Protein AF-W2TP19-F1 (afdb_monomer_lite)

InterPro domains:
  IPR000048 IQ motif, EF-hand binding site [PF00612] (127-144)
  IPR000048 IQ motif, EF-hand binding site [PF00612] (257-274)
  IPR000048 IQ motif, EF-hand binding site [PF00612] (325-342)
  IPR000048 IQ motif, EF-hand binding site [PF00612] (356-374)
  IPR000048 IQ motif, EF-hand binding site [SM00015] (125-147)
  IPR000048 IQ motif, EF-hand binding site [SM00015] (252-274)
  IPR000048 IQ motif, EF-hand binding site [SM00015] (322-344)
  IPR000048 IQ motif, EF-hand binding site [SM00015] (353-375)
  IPR027417 P-loop containing nucleoside triphosphate hydrolase [SSF52540] (121-379)
  IPR052318 Cell Division and Developmental Signaling Domain-Containing Protein [PTHR22590] (116-276)

Organism: Necator americanus (NCBI:txid51031)

pLDDT: mean 80.33, std 19.9, range [27.28, 98.12]

Secondary structure (DSSP, 8-state):
-HHHHHHHHHHHHHHHHHH-TTSS--PPPTT--HHHHHHHHHHHHHHHHT---SSGGGGGG-HHHHHHHHHH-TTSPPGGGSS-SSHHHHHHHHHHHHH-PPTTGGGSHHHHHHHHHHHHHHHHHHHHHHHHHHHHHHHHHHHHHHHHHHHHHHHHHHHHHHHHTT---------------------------------------PPPP-----TTTHHHHHHHHHHHHHHHHHHHHHHHHHHHHHHHHHHHHHHHHHHHHHHHHHHHHHHHHHHHHHHHHHHHHHHHHHHHHHHHHHHHHHHHHHHHHHHHHHHHHHHHHHHHHHHHHHHHHHHHHHHHHHHHHHHHHHHHHHHHHHHHHHHHHHHHHHHHHHHHHHHHHHHHHHHHHHHHHHHHHHH-

Sequence (400 aa):
GAEEERNLRRASLALANQLGTNFGIGVVPEEANGEEIVLHICKQIGHQLGIEIDSLNDLRDGRLFAGAWRLYNVSAPDIRLYPGETLLLKVASAAETDLGVPWGLHHSLGLFGHLYLSHLFSIRELHDAATRIQRAYRSYRLLKAIKEYLASAEGTAEKTRRATAGASQSMVDGCSFMATYTVIHEENSMLTDSSPIEESMHSEVAPQMFAGDVSASKGDQLRRALRELRAEIEAGKLRSIEDRDAQANEAIFIHLTVKLQALIRGFLARRRFRAMVDERKSEIEVERNAQSRAPKVEAQMSGVVERVSYKKLLEHIKTERIRNEAACKIQKAYRLYQLRKKKRTERHEMLTRIKRAATTIQSMFRMLQSKRKLEKLKQKKALEEKIKTERRIAAAIIIQ

Structure (mmCIF, N/CA/C/O backbone):
data_AF-W2TP19-F1
#
_entry.id   AF-W2TP19-F1
#
loop_
_atom_site.group_PDB
_atom_site.id
_atom_site.type_symbol
_atom_site.label_atom_id
_atom_site.label_alt_id
_atom_site.label_comp_id
_atom_site.label_asym_id
_atom_site.label_entity_id
_atom_site.label_seq_id
_atom_site.pdbx_PDB_ins_code
_atom_site.Cartn_x
_atom_site.Cartn_y
_atom_site.Cartn_z
_atom_site.occupancy
_atom_site.B_iso_or_equiv
_atom_site.auth_seq_id
_atom_site.auth_comp_id
_atom_site.auth_asym_id
_atom_site.auth_atom_id
_atom_site.pdbx_PDB_model_num
ATOM 1 N N . GLY A 1 1 ? 5.138 -13.524 6.876 1.00 59.53 1 GLY A N 1
ATOM 2 C CA . GLY A 1 1 ? 5.695 -14.522 7.813 1.00 59.53 1 GLY A CA 1
ATOM 3 C C . GLY A 1 1 ? 4.924 -14.550 9.123 1.00 59.53 1 GLY A C 1
ATOM 4 O O . GLY A 1 1 ? 3.776 -14.959 9.127 1.00 59.53 1 GLY A O 1
ATOM 5 N N . ALA A 1 2 ? 5.513 -14.064 10.223 1.00 68.62 2 ALA A N 1
ATOM 6 C CA . ALA A 1 2 ? 4.923 -14.184 11.568 1.00 68.62 2 ALA A CA 1
ATOM 7 C C . ALA A 1 2 ? 3.633 -13.364 11.797 1.00 68.62 2 ALA A C 1
ATOM 9 O O . ALA A 1 2 ? 2.789 -13.742 12.605 1.00 68.62 2 ALA A O 1
ATOM 10 N N . GLU A 1 3 ? 3.472 -12.227 11.115 1.00 71.06 3 GLU A N 1
ATOM 11 C CA . GLU A 1 3 ? 2.266 -11.392 11.230 1.00 71.06 3 GLU A CA 1
ATOM 12 C C . GLU A 1 3 ? 1.075 -11.991 10.468 1.00 71.06 3 GLU A C 1
ATOM 14 O O . GLU A 1 3 ? -0.019 -12.101 11.013 1.00 71.06 3 GLU A O 1
ATOM 19 N N . GLU A 1 4 ? 1.313 -12.472 9.248 1.00 75.56 4 GLU A N 1
ATOM 20 C CA . GLU A 1 4 ? 0.333 -13.220 8.446 1.00 75.56 4 GLU A CA 1
ATOM 21 C C . GLU A 1 4 ? -0.128 -14.501 9.162 1.00 75.56 4 GLU A C 1
ATOM 23 O O . GLU A 1 4 ? -1.321 -14.782 9.215 1.00 75.56 4 GLU A O 1
ATOM 28 N N . GLU A 1 5 ? 0.788 -15.238 9.798 1.00 77.25 5 GLU A N 1
ATOM 29 C CA . GLU A 1 5 ? 0.440 -16.436 10.569 1.00 77.25 5 GLU A CA 1
ATOM 30 C C . GLU A 1 5 ? -0.464 -16.101 11.769 1.00 77.25 5 GLU A C 1
ATOM 32 O O . GLU A 1 5 ? -1.469 -16.771 12.022 1.00 77.25 5 GLU A O 1
ATOM 37 N N . ARG A 1 6 ? -0.165 -15.009 12.489 1.00 79.88 6 ARG A N 1
ATOM 38 C CA . ARG A 1 6 ? -1.034 -14.503 13.565 1.00 79.88 6 ARG A CA 1
ATOM 39 C C . ARG A 1 6 ? -2.417 -14.118 13.043 1.00 79.88 6 ARG A C 1
ATOM 41 O O . ARG A 1 6 ? -3.405 -14.384 13.727 1.00 79.88 6 ARG A O 1
ATOM 48 N N . ASN A 1 7 ? -2.499 -13.519 11.855 1.00 81.12 7 ASN A N 1
ATOM 49 C CA . ASN A 1 7 ? -3.773 -13.158 11.232 1.00 81.12 7 ASN A CA 1
ATOM 50 C C . ASN A 1 7 ? -4.594 -14.403 10.881 1.00 81.12 7 ASN A C 1
ATOM 52 O O . ASN A 1 7 ? -5.778 -14.459 11.204 1.00 81.12 7 ASN A O 1
ATOM 56 N N . LEU A 1 8 ? -3.963 -15.437 10.321 1.00 80.94 8 LEU A N 1
ATOM 57 C CA . LEU A 1 8 ? -4.618 -16.716 10.039 1.00 80.94 8 LEU A CA 1
ATOM 58 C C . LEU A 1 8 ? -5.135 -17.395 11.316 1.00 80.94 8 LEU A C 1
ATOM 60 O O . LEU A 1 8 ? -6.279 -17.848 11.351 1.00 80.94 8 LEU A O 1
ATOM 64 N N . ARG A 1 9 ? -4.353 -17.399 12.403 1.00 81.12 9 ARG A N 1
ATOM 65 C CA . ARG A 1 9 ? -4.791 -17.948 13.701 1.00 81.12 9 ARG A CA 1
ATOM 66 C C . ARG A 1 9 ? -5.996 -17.190 14.275 1.00 81.12 9 ARG A C 1
ATOM 68 O O . ARG A 1 9 ? -6.949 -17.814 14.740 1.00 81.12 9 ARG A O 1
ATOM 75 N N . ARG A 1 10 ? -6.008 -15.853 14.194 1.00 82.06 10 ARG A N 1
ATOM 76 C CA . ARG A 1 10 ? -7.174 -15.033 14.589 1.00 82.06 10 ARG A CA 1
ATOM 77 C C . ARG A 1 10 ? -8.392 -15.296 13.707 1.00 82.06 10 ARG A C 1
ATOM 79 O O . ARG A 1 10 ? -9.502 -15.400 14.224 1.00 82.06 10 ARG A O 1
ATOM 86 N N . ALA A 1 11 ? -8.190 -15.425 12.400 1.00 78.62 11 ALA A N 1
ATOM 87 C CA . ALA A 1 11 ? -9.261 -15.735 11.465 1.00 78.62 11 ALA A CA 1
ATOM 88 C C . ALA A 1 11 ? -9.866 -17.113 11.754 1.00 78.62 11 ALA A C 1
ATOM 90 O O . ALA A 1 11 ? -11.087 -17.240 11.795 1.00 78.62 11 ALA A O 1
ATOM 91 N N . SER A 1 12 ? -9.042 -18.120 12.054 1.00 81.50 12 SER A N 1
ATOM 92 C CA . SER A 1 12 ? -9.536 -19.441 12.448 1.00 81.50 12 SER A CA 1
ATOM 93 C C . SER A 1 12 ? -10.369 -19.400 13.731 1.00 81.50 12 SER A C 1
ATOM 95 O O . SER A 1 12 ? -11.433 -20.014 13.786 1.00 81.50 12 SER A O 1
ATOM 97 N N . LEU A 1 13 ? -9.947 -18.627 14.738 1.00 80.69 13 LEU A N 1
ATOM 98 C CA . LEU A 1 13 ? -10.741 -18.392 15.950 1.00 80.69 13 LEU A CA 1
ATOM 99 C C . LEU A 1 13 ? -12.100 -17.754 15.627 1.00 80.69 13 LEU A C 1
ATOM 101 O O . LEU A 1 13 ? -13.134 -18.185 16.137 1.00 80.69 13 LEU A O 1
ATOM 105 N N . ALA A 1 14 ? -12.118 -16.740 14.759 1.00 79.50 14 ALA A N 1
ATOM 106 C CA . ALA A 1 14 ? -13.352 -16.081 14.343 1.00 79.50 14 ALA A CA 1
ATOM 107 C C . ALA A 1 14 ? -14.288 -17.027 13.571 1.00 79.50 14 ALA A C 1
ATOM 109 O O . ALA A 1 14 ? -15.501 -16.992 13.782 1.00 79.50 14 ALA A O 1
ATOM 110 N N . LEU A 1 15 ? -13.735 -17.891 12.713 1.00 77.81 15 LEU A N 1
ATOM 111 C CA . LEU A 1 15 ? -14.494 -18.893 11.965 1.00 77.81 15 LEU A CA 1
ATOM 112 C C . LEU A 1 15 ? -15.054 -19.982 12.880 1.00 77.81 15 LEU A C 1
ATOM 114 O O . LEU A 1 15 ? -16.233 -20.306 12.762 1.00 77.81 15 LEU A O 1
ATOM 118 N N . ALA A 1 16 ? -14.263 -20.483 13.831 1.00 75.62 16 ALA A N 1
ATOM 119 C CA . ALA A 1 16 ? -14.719 -21.451 14.828 1.00 75.62 16 ALA A CA 1
ATOM 120 C C . ALA A 1 16 ? -15.892 -20.897 15.659 1.00 75.62 16 ALA A C 1
ATOM 122 O O . ALA A 1 16 ? -16.890 -21.584 15.869 1.00 75.62 16 ALA A O 1
ATOM 123 N N . ASN A 1 17 ? -15.826 -19.620 16.047 1.00 73.56 17 ASN A N 1
ATOM 124 C CA . ASN A 1 17 ? -16.913 -18.952 16.766 1.00 73.56 17 ASN A CA 1
ATOM 125 C C . ASN A 1 17 ? -18.177 -18.757 15.907 1.00 73.56 17 ASN A C 1
ATOM 127 O O . ASN A 1 17 ? -19.281 -18.777 16.446 1.00 73.56 17 ASN A O 1
ATOM 131 N N . GLN A 1 18 ? -18.039 -18.568 14.588 1.00 70.31 18 GLN A N 1
ATOM 132 C CA . GLN A 1 18 ? -19.176 -18.448 13.660 1.00 70.31 18 GLN A CA 1
ATOM 133 C C . GLN A 1 18 ? -19.835 -19.797 13.343 1.00 70.31 18 GLN A C 1
ATOM 135 O O . GLN A 1 18 ? -21.043 -19.842 13.130 1.00 70.31 18 GLN A O 1
ATOM 140 N N . LEU A 1 19 ? -19.055 -20.879 13.312 1.00 62.59 19 LEU A N 1
ATOM 141 C CA . LEU A 1 19 ? -19.528 -22.237 13.029 1.00 62.59 19 LEU A CA 1
ATOM 142 C C . LEU A 1 19 ? -20.217 -22.892 14.241 1.00 62.59 19 LEU A C 1
ATOM 144 O O . LEU A 1 19 ? -21.024 -23.802 14.067 1.00 62.59 19 LEU A O 1
ATOM 148 N N . GLY A 1 20 ? -19.968 -22.393 15.455 1.00 55.00 20 GLY A N 1
ATOM 149 C CA . GLY A 1 20 ? -20.539 -22.924 16.693 1.00 55.00 20 GLY A CA 1
ATOM 150 C C . GLY A 1 20 ? -19.856 -24.217 17.156 1.00 55.00 20 GLY A C 1
ATOM 151 O O . GLY A 1 20 ? -19.257 -24.955 16.378 1.00 55.00 20 GLY A O 1
ATOM 152 N N . THR A 1 21 ? -19.958 -24.519 18.452 1.00 51.66 21 THR A N 1
ATOM 153 C CA . THR A 1 21 ? -19.279 -25.642 19.139 1.00 51.66 21 THR A CA 1
ATOM 154 C C . THR A 1 21 ? -19.659 -27.049 18.652 1.00 51.66 21 THR A C 1
ATOM 156 O O . THR A 1 21 ? -19.107 -28.027 19.144 1.00 51.66 21 THR A O 1
ATOM 159 N N . ASN A 1 22 ? -20.578 -27.180 17.694 1.00 50.31 22 ASN A N 1
ATOM 160 C CA . ASN A 1 22 ? -21.199 -28.457 17.336 1.00 50.31 22 ASN A CA 1
ATOM 161 C C . ASN A 1 22 ? -20.527 -29.206 16.173 1.00 50.31 22 ASN A C 1
ATOM 163 O O . ASN A 1 22 ? -20.979 -30.298 15.843 1.00 50.31 22 ASN A O 1
ATOM 167 N N . PHE A 1 23 ? -19.469 -28.671 15.550 1.00 54.56 23 PHE A N 1
ATOM 168 C CA . PHE A 1 23 ? -18.988 -29.191 14.256 1.00 54.56 23 PHE A CA 1
ATOM 169 C C . PHE A 1 23 ? -17.557 -29.753 14.234 1.00 54.56 23 PHE A C 1
ATOM 171 O O . PHE A 1 23 ? -16.992 -29.939 13.162 1.00 54.56 23 PHE A O 1
ATOM 178 N N . GLY A 1 24 ? -16.965 -30.077 15.389 1.00 55.16 24 GLY A N 1
ATOM 179 C CA . GLY A 1 24 ? -15.751 -30.913 15.488 1.00 55.16 24 GLY A CA 1
ATOM 180 C C . GLY A 1 24 ? -14.439 -30.314 14.947 1.00 55.16 24 GLY A C 1
ATOM 181 O O . GLY A 1 24 ? -13.365 -30.794 15.300 1.00 55.16 24 GLY A O 1
ATOM 182 N N . ILE A 1 25 ? -14.489 -29.241 14.153 1.00 63.81 25 ILE A N 1
ATOM 183 C CA . ILE A 1 25 ? -13.319 -28.509 13.659 1.00 63.81 25 ILE A CA 1
ATOM 184 C C . ILE A 1 25 ? -13.046 -27.356 14.630 1.00 63.81 25 ILE A C 1
ATOM 186 O O . ILE A 1 25 ? -13.564 -26.249 14.482 1.00 63.81 25 ILE A O 1
ATOM 190 N N . GLY A 1 26 ? -12.276 -27.659 15.677 1.00 68.06 26 GLY A N 1
ATOM 191 C CA . GLY A 1 26 ? -11.931 -26.723 16.747 1.00 68.06 26 GLY A CA 1
ATOM 192 C C . GLY A 1 26 ? -10.993 -25.589 16.320 1.00 68.06 26 GLY A C 1
ATOM 193 O O . GLY A 1 26 ? -10.821 -25.278 15.141 1.00 68.06 26 GLY A O 1
ATOM 194 N N . VAL A 1 27 ? -10.372 -24.951 17.308 1.00 73.25 27 VAL A N 1
ATOM 195 C CA . VAL A 1 27 ? -9.327 -23.942 17.094 1.00 73.25 27 VAL A CA 1
ATOM 196 C C . VAL A 1 27 ? -8.051 -24.621 16.584 1.00 73.25 27 VAL A C 1
ATOM 198 O O . VAL A 1 27 ? -7.757 -25.751 16.969 1.00 73.25 27 VAL A O 1
ATOM 201 N N . VAL A 1 28 ? -7.296 -23.932 15.725 1.00 77.56 28 VAL A N 1
ATOM 202 C CA . VAL A 1 28 ? -5.960 -24.367 15.280 1.00 77.56 28 VAL A CA 1
ATOM 203 C C . VAL A 1 28 ? -5.064 -24.671 16.496 1.00 77.56 28 VAL A C 1
ATOM 205 O O . VAL A 1 28 ? -4.960 -23.811 17.374 1.00 77.56 28 VAL A O 1
ATOM 208 N N . PRO A 1 29 ? -4.383 -25.832 16.548 1.00 75.75 29 PRO A N 1
ATOM 209 C CA . PRO A 1 29 ? -3.443 -26.158 17.623 1.00 75.75 29 PRO A CA 1
ATOM 210 C C . PRO A 1 29 ? -2.320 -25.116 17.764 1.00 75.75 29 PRO A C 1
ATOM 212 O O . PRO A 1 29 ? -1.809 -24.597 16.769 1.00 75.75 29 PRO A O 1
ATOM 215 N N . GLU A 1 30 ? -1.897 -24.811 18.995 1.00 71.56 30 GLU A N 1
ATOM 216 C CA . GLU A 1 30 ? -0.863 -23.789 19.242 1.00 71.56 30 GLU A CA 1
ATOM 217 C C . GLU A 1 30 ? 0.483 -24.142 18.585 1.00 71.56 30 GLU A C 1
ATOM 219 O O . GLU A 1 30 ? 1.146 -23.258 18.049 1.00 71.56 30 GLU A O 1
ATOM 224 N N . GLU A 1 31 ? 0.814 -25.431 18.502 1.00 75.94 31 GLU A N 1
ATOM 225 C CA . GLU A 1 31 ? 2.062 -25.956 17.925 1.00 75.94 31 GLU A CA 1
ATOM 226 C C . GLU A 1 31 ? 2.013 -26.180 16.400 1.00 75.94 31 GLU A C 1
ATOM 228 O O . GLU A 1 31 ? 2.998 -26.624 15.815 1.00 75.94 31 GLU A O 1
ATOM 233 N N . ALA A 1 32 ? 0.885 -25.881 15.741 1.00 77.06 32 ALA A N 1
ATOM 234 C CA . ALA A 1 32 ? 0.700 -26.185 14.322 1.00 77.06 32 ALA A CA 1
ATOM 235 C C . ALA A 1 32 ? 1.649 -25.384 13.411 1.00 77.06 32 ALA A C 1
ATOM 237 O O . ALA A 1 32 ? 1.799 -24.167 13.569 1.00 77.06 32 ALA A O 1
ATOM 238 N N . ASN A 1 33 ? 2.231 -26.059 12.416 1.00 81.44 33 ASN A N 1
ATOM 239 C CA . ASN A 1 33 ? 3.063 -25.445 11.377 1.00 81.44 33 ASN A CA 1
ATOM 240 C C . ASN A 1 33 ? 2.224 -24.626 10.382 1.00 81.44 33 ASN A C 1
ATOM 242 O O . ASN A 1 33 ? 1.046 -24.899 10.172 1.00 81.44 33 ASN A O 1
ATOM 246 N N . GLY A 1 34 ? 2.840 -23.668 9.677 1.00 77.94 34 GLY A N 1
ATOM 247 C CA . GLY A 1 34 ? 2.141 -22.775 8.736 1.00 77.94 34 GLY A CA 1
ATOM 248 C C . GLY A 1 34 ? 1.245 -23.481 7.703 1.00 77.94 34 GLY A C 1
ATOM 249 O O . GLY A 1 34 ? 0.142 -23.015 7.427 1.00 77.94 34 GLY A O 1
ATOM 250 N N . GLU A 1 35 ? 1.667 -24.632 7.173 1.00 83.06 35 GLU A N 1
ATOM 251 C CA . GLU A 1 35 ? 0.860 -25.426 6.232 1.00 83.06 35 GLU A CA 1
ATOM 252 C C . GLU A 1 35 ? -0.330 -26.130 6.901 1.00 83.06 35 GLU A C 1
ATOM 254 O O . GLU A 1 35 ? -1.406 -26.224 6.310 1.00 83.06 35 GLU A O 1
ATOM 259 N N . GLU A 1 36 ? -0.172 -26.572 8.149 1.00 85.88 36 GLU A N 1
ATOM 260 C CA . GLU A 1 36 ? -1.237 -27.194 8.943 1.00 85.88 36 GLU A CA 1
ATOM 261 C C . GLU A 1 36 ? -2.308 -26.166 9.316 1.00 85.88 36 GLU A C 1
ATOM 263 O O . GLU A 1 36 ? -3.501 -26.460 9.243 1.00 85.88 36 GLU A O 1
ATOM 268 N N . ILE A 1 37 ? -1.895 -24.931 9.628 1.00 86.69 37 ILE A N 1
ATOM 269 C CA . ILE A 1 37 ? -2.804 -23.800 9.861 1.00 86.69 37 ILE A CA 1
ATOM 270 C C . ILE A 1 37 ? -3.649 -23.543 8.609 1.00 86.69 37 ILE A C 1
ATOM 272 O O . ILE A 1 37 ? -4.870 -23.407 8.700 1.00 86.69 37 ILE A O 1
ATOM 276 N N . VAL A 1 38 ? -3.013 -23.499 7.433 1.00 89.38 38 VAL A N 1
ATOM 277 C CA . VAL A 1 38 ? -3.712 -23.293 6.156 1.00 89.38 38 VAL A CA 1
ATOM 278 C C . VAL A 1 38 ? -4.681 -24.433 5.881 1.00 89.38 38 VAL A C 1
ATOM 280 O O . VAL A 1 38 ? -5.837 -24.166 5.564 1.00 89.38 38 VAL A O 1
ATOM 283 N N . LEU A 1 39 ? -4.257 -25.690 6.044 1.00 90.19 39 LEU A N 1
ATOM 284 C CA . LEU A 1 39 ? -5.129 -26.846 5.843 1.00 90.19 39 LEU A CA 1
ATOM 285 C C . LEU A 1 39 ? -6.340 -26.806 6.784 1.00 90.19 39 LEU A C 1
ATOM 287 O O . LEU A 1 39 ? -7.462 -27.057 6.351 1.00 90.19 39 LEU A O 1
ATOM 291 N N . HIS A 1 40 ? -6.137 -26.443 8.051 1.00 88.56 40 HIS A N 1
ATOM 292 C CA . HIS A 1 40 ? -7.214 -26.335 9.035 1.00 88.56 40 HIS A CA 1
ATOM 293 C C . HIS A 1 40 ? -8.223 -25.240 8.679 1.00 88.56 40 HIS A C 1
ATOM 295 O O . HIS A 1 40 ? -9.432 -25.461 8.722 1.00 88.56 40 HIS A O 1
ATOM 301 N N . ILE A 1 41 ? -7.744 -24.070 8.258 1.00 89.06 41 ILE A N 1
ATOM 302 C CA . ILE A 1 41 ? -8.612 -22.980 7.797 1.00 89.06 41 ILE A CA 1
ATOM 303 C C . ILE A 1 41 ? -9.342 -23.377 6.512 1.00 89.06 41 ILE A C 1
ATOM 305 O O . ILE A 1 41 ? -10.536 -23.114 6.377 1.00 89.06 41 ILE A O 1
ATOM 309 N N . CYS A 1 42 ? -8.662 -24.048 5.582 1.00 90.56 42 CYS A N 1
ATOM 310 C CA . CYS A 1 42 ? -9.289 -24.597 4.386 1.00 90.56 42 CYS A CA 1
ATOM 311 C C . CYS A 1 42 ? -10.391 -25.598 4.748 1.00 90.56 42 CYS A C 1
ATOM 313 O O . CYS A 1 42 ? -11.461 -25.523 4.161 1.00 90.56 42 CYS A O 1
ATOM 315 N N . LYS A 1 43 ? -10.208 -26.459 5.756 1.00 90.38 43 LYS A N 1
ATOM 316 C CA . LYS A 1 43 ? -11.274 -27.342 6.263 1.00 90.38 43 LYS A CA 1
ATOM 317 C C . LYS A 1 43 ? -12.467 -26.553 6.806 1.00 90.38 43 LYS A C 1
ATOM 319 O O . LYS A 1 43 ? -13.608 -26.864 6.475 1.00 90.38 43 LYS A O 1
ATOM 324 N N . GLN A 1 44 ? -12.220 -25.493 7.580 1.00 88.62 44 GLN A N 1
ATOM 325 C CA . GLN A 1 44 ? -13.280 -24.626 8.113 1.00 88.62 44 GLN A CA 1
ATOM 326 C C . GLN A 1 44 ? -14.071 -23.921 6.999 1.00 88.62 44 GLN A C 1
ATOM 328 O O . GLN A 1 44 ? -15.301 -23.914 7.019 1.00 88.62 44 GLN A O 1
ATOM 333 N N . ILE A 1 45 ? -13.380 -23.346 6.009 1.00 89.12 45 ILE A N 1
ATOM 334 C CA . ILE A 1 45 ? -14.014 -22.681 4.859 1.00 89.12 45 ILE A CA 1
ATOM 335 C C . ILE A 1 45 ? -14.717 -23.705 3.961 1.00 89.12 45 ILE A C 1
ATOM 337 O O . ILE A 1 45 ? -15.830 -23.461 3.503 1.00 89.12 45 ILE A O 1
ATOM 341 N N . GLY A 1 46 ? -14.082 -24.852 3.717 1.00 88.81 46 GLY A N 1
ATOM 342 C CA . GLY A 1 46 ? -14.635 -25.955 2.940 1.00 88.81 46 GLY A CA 1
ATOM 343 C C . GLY A 1 46 ? -15.963 -26.405 3.522 1.00 88.81 46 GLY A C 1
ATOM 344 O O . GLY A 1 46 ? -16.953 -26.446 2.801 1.00 88.81 46 GLY A O 1
ATOM 345 N N . HIS A 1 47 ? -16.037 -26.577 4.841 1.00 87.31 47 HIS A N 1
ATOM 346 C CA . HIS A 1 47 ? -17.282 -26.910 5.523 1.00 87.31 47 HIS A CA 1
ATOM 347 C C . HIS A 1 47 ? -18.385 -25.858 5.313 1.00 87.31 47 HIS A C 1
ATOM 349 O O . HIS A 1 47 ? -19.517 -26.220 4.998 1.00 87.31 47 HIS A O 1
ATOM 355 N N . GLN A 1 48 ? -18.066 -24.558 5.391 1.00 86.31 48 GLN A N 1
ATOM 356 C CA . GLN A 1 48 ? -19.033 -23.485 5.086 1.00 86.31 48 GLN A CA 1
ATOM 357 C C . GLN A 1 48 ? -19.553 -23.539 3.641 1.00 86.31 48 GLN A C 1
ATOM 359 O O . GLN A 1 48 ? -20.662 -23.085 3.363 1.00 86.31 48 GLN A O 1
ATOM 364 N N . LEU A 1 49 ? -18.752 -24.083 2.726 1.00 86.75 49 LEU A N 1
ATOM 365 C CA . LEU A 1 49 ? -19.072 -24.234 1.309 1.00 86.75 49 LEU A CA 1
ATOM 366 C C . LEU A 1 49 ? -19.625 -25.626 0.952 1.00 86.75 49 LEU A C 1
ATOM 368 O O . LEU A 1 49 ? -19.974 -25.844 -0.207 1.00 86.75 49 LEU A O 1
ATOM 372 N N . GLY A 1 50 ? -19.700 -26.560 1.908 1.00 86.75 50 GLY A N 1
ATOM 373 C CA . GLY A 1 50 ? -20.076 -27.957 1.664 1.00 86.75 50 GLY A CA 1
ATOM 374 C C . GLY A 1 50 ? -19.036 -28.762 0.869 1.00 86.75 50 GLY A C 1
ATOM 375 O O . GLY A 1 50 ? -19.409 -29.634 0.089 1.00 86.75 50 GLY A O 1
ATOM 376 N N . ILE A 1 51 ? -17.747 -28.442 1.017 1.00 89.88 51 ILE A N 1
ATOM 377 C CA . ILE A 1 51 ? -16.611 -29.101 0.359 1.00 89.88 51 ILE A CA 1
ATOM 378 C C . ILE A 1 51 ? -15.773 -29.823 1.422 1.00 89.88 51 ILE A C 1
ATOM 380 O O . ILE A 1 51 ? -15.276 -29.191 2.356 1.00 89.88 51 ILE A O 1
ATOM 384 N N . GLU A 1 52 ? -15.595 -31.133 1.264 1.00 87.81 52 GLU A N 1
ATOM 385 C CA . GLU A 1 52 ? -14.705 -31.942 2.104 1.00 87.81 52 GLU A CA 1
ATOM 386 C C . GLU A 1 52 ? -13.259 -31.824 1.617 1.00 87.81 52 GLU A C 1
ATOM 388 O O . GLU A 1 52 ? -12.991 -31.872 0.416 1.00 87.81 52 GLU A O 1
ATOM 393 N N . ILE A 1 53 ? -12.333 -31.597 2.552 1.00 87.81 53 ILE A N 1
ATOM 394 C CA . ILE A 1 53 ? -10.915 -31.362 2.262 1.00 87.81 53 ILE A CA 1
ATOM 395 C C . ILE A 1 53 ? -10.102 -32.128 3.281 1.00 87.81 53 ILE A C 1
ATOM 397 O O . ILE A 1 53 ? -10.082 -31.760 4.455 1.00 87.81 53 ILE A O 1
ATOM 401 N N . ASP A 1 54 ? -9.383 -33.142 2.824 1.00 87.44 54 ASP A N 1
ATOM 402 C CA . ASP A 1 54 ? -8.528 -33.950 3.686 1.00 87.44 54 ASP A CA 1
ATOM 403 C C . ASP A 1 54 ? -7.061 -33.569 3.511 1.00 87.44 54 ASP A C 1
ATOM 405 O O . ASP A 1 54 ? -6.304 -33.530 4.486 1.00 87.44 54 ASP A O 1
ATOM 409 N N . SER A 1 55 ? -6.679 -33.205 2.284 1.00 90.19 55 SER A N 1
ATOM 410 C CA . SER A 1 55 ? -5.318 -32.862 1.891 1.00 90.19 55 SER A CA 1
ATOM 411 C C . SER A 1 55 ? -5.241 -31.513 1.176 1.00 90.19 55 SER A C 1
ATOM 413 O O . SER A 1 55 ? -6.173 -31.067 0.511 1.00 90.19 55 SER A O 1
ATOM 415 N N . LEU A 1 56 ? -4.065 -30.877 1.218 1.00 87.94 56 LEU A N 1
ATOM 416 C CA . LEU A 1 56 ? -3.784 -29.684 0.411 1.00 87.94 56 LEU A CA 1
ATOM 417 C C . LEU A 1 56 ? -3.913 -29.956 -1.096 1.00 87.94 56 LEU A C 1
ATOM 419 O O . LEU A 1 56 ? -4.176 -29.030 -1.857 1.00 87.94 56 LEU A O 1
ATOM 423 N N . ASN A 1 57 ? -3.750 -31.206 -1.540 1.00 88.19 57 ASN A N 1
ATOM 424 C CA . ASN A 1 57 ? -3.906 -31.566 -2.950 1.00 88.19 57 ASN A CA 1
ATOM 425 C C . ASN A 1 57 ? -5.346 -31.411 -3.454 1.00 88.19 57 ASN A C 1
ATOM 427 O O . ASN A 1 57 ? -5.532 -31.114 -4.636 1.00 88.19 57 ASN A O 1
ATOM 431 N N . ASP A 1 58 ? -6.337 -31.515 -2.567 1.00 89.19 58 ASP A N 1
ATOM 432 C CA . ASP A 1 58 ? -7.755 -31.356 -2.910 1.00 89.19 58 ASP A CA 1
ATOM 433 C C . ASP A 1 58 ? -8.066 -29.906 -3.321 1.00 89.19 58 ASP A C 1
ATOM 435 O O . ASP A 1 58 ? -9.006 -29.642 -4.063 1.00 89.19 58 ASP A O 1
ATOM 439 N N . LEU A 1 59 ? -7.202 -28.956 -2.939 1.00 90.25 59 LEU A N 1
ATOM 440 C CA . LEU A 1 59 ? -7.314 -27.535 -3.279 1.00 90.25 59 LEU A CA 1
ATOM 441 C C . LEU A 1 59 ? -6.922 -27.214 -4.730 1.00 90.25 59 LEU A C 1
ATOM 443 O O . LEU A 1 59 ? -7.091 -26.074 -5.177 1.00 90.25 59 LEU A O 1
ATOM 447 N N . ARG A 1 60 ? -6.371 -28.182 -5.480 1.00 91.50 60 ARG A N 1
ATOM 448 C CA . ARG A 1 60 ? -5.919 -27.965 -6.869 1.00 91.50 60 ARG A CA 1
ATOM 449 C C . ARG A 1 60 ? -7.051 -27.644 -7.833 1.00 91.50 60 ARG A C 1
ATOM 451 O O . ARG A 1 60 ? -6.809 -27.037 -8.875 1.00 91.50 60 ARG A O 1
ATOM 458 N N . ASP A 1 61 ? -8.272 -28.039 -7.496 1.00 90.62 61 ASP A N 1
ATOM 459 C CA . ASP A 1 61 ? -9.456 -27.746 -8.294 1.00 90.62 61 ASP A CA 1
ATOM 460 C C . ASP A 1 61 ? -9.825 -26.246 -8.287 1.00 90.62 61 ASP A C 1
ATOM 462 O O . ASP A 1 61 ? -10.587 -25.786 -9.140 1.00 90.62 61 ASP A O 1
ATOM 466 N N . GLY A 1 62 ? -9.262 -25.473 -7.349 1.00 91.56 62 GLY A N 1
ATOM 467 C CA . GLY A 1 62 ? -9.504 -24.048 -7.161 1.00 91.56 62 GLY A CA 1
ATOM 468 C C . GLY A 1 62 ? -10.900 -23.705 -6.632 1.00 91.56 62 GLY A C 1
ATOM 469 O O . GLY A 1 62 ? -11.215 -22.519 -6.520 1.00 91.56 62 GLY A O 1
ATOM 470 N N . ARG A 1 63 ? -11.750 -24.691 -6.305 1.00 93.56 63 ARG A N 1
ATOM 471 C CA . ARG A 1 63 ? -13.146 -24.448 -5.898 1.00 93.56 63 ARG A CA 1
ATOM 472 C C . ARG A 1 63 ? -13.229 -23.791 -4.536 1.00 93.56 63 ARG A C 1
ATOM 474 O O . ARG A 1 63 ? -13.971 -22.820 -4.387 1.00 93.56 63 ARG A O 1
ATOM 481 N N . LEU A 1 64 ? -12.436 -24.269 -3.575 1.00 94.31 64 LEU A N 1
ATOM 482 C CA . LEU A 1 64 ? -12.382 -23.652 -2.254 1.00 94.31 64 LEU A CA 1
ATOM 483 C C . LEU A 1 64 ? -11.919 -22.198 -2.351 1.00 94.31 64 LEU A C 1
ATOM 485 O O . LEU A 1 64 ? -12.584 -21.317 -1.816 1.00 94.31 64 LEU A O 1
ATOM 489 N N . PHE A 1 65 ? -10.819 -21.926 -3.055 1.00 94.88 65 PHE A N 1
ATOM 490 C CA . PHE A 1 65 ? -10.301 -20.562 -3.145 1.00 94.88 65 PHE A CA 1
ATOM 491 C C . PHE A 1 65 ? -11.272 -19.629 -3.876 1.00 94.88 65 PHE A C 1
ATOM 493 O O . PHE A 1 65 ? -11.504 -18.511 -3.427 1.00 94.88 65 PHE A O 1
ATOM 500 N N . ALA A 1 66 ? -11.930 -20.104 -4.935 1.00 94.06 66 ALA A N 1
ATOM 501 C CA . ALA A 1 66 ? -12.989 -19.351 -5.599 1.00 94.06 66 ALA A CA 1
ATOM 502 C C . ALA A 1 66 ? -14.200 -19.079 -4.692 1.00 94.06 66 ALA A C 1
ATOM 504 O O . ALA A 1 66 ? -14.789 -17.998 -4.753 1.00 94.06 66 ALA A O 1
ATOM 505 N N . GLY A 1 67 ? -14.578 -20.034 -3.841 1.00 92.56 67 GLY A N 1
ATOM 506 C CA . GLY A 1 67 ? -15.616 -19.833 -2.833 1.00 92.56 67 GLY A CA 1
ATOM 507 C C . GLY A 1 67 ? -15.189 -18.832 -1.757 1.00 92.56 67 GLY A C 1
ATOM 508 O O . GLY A 1 67 ? -15.938 -17.907 -1.452 1.00 92.56 67 GLY A O 1
ATOM 509 N N . ALA A 1 68 ? -13.960 -18.952 -1.251 1.00 92.69 68 ALA A N 1
ATOM 510 C CA . ALA A 1 68 ? -13.376 -18.036 -0.274 1.00 92.69 68 ALA A CA 1
ATOM 511 C C . ALA A 1 68 ? -13.322 -16.594 -0.804 1.00 92.69 68 ALA A C 1
ATOM 513 O O . ALA A 1 68 ? -13.677 -15.664 -0.084 1.00 92.69 68 ALA A O 1
ATOM 514 N N . TRP A 1 69 ? -12.961 -16.408 -2.078 1.00 94.25 69 TRP A N 1
ATOM 515 C CA . TRP A 1 69 ? -13.013 -15.110 -2.752 1.00 94.25 69 TRP A CA 1
ATOM 516 C C . TRP A 1 69 ? -14.396 -14.472 -2.652 1.00 94.25 69 TRP A C 1
ATOM 518 O O . TRP A 1 69 ? -14.529 -13.330 -2.230 1.00 94.25 69 TRP A O 1
ATOM 528 N N . ARG A 1 70 ? -15.441 -15.231 -2.993 1.00 91.44 70 ARG A N 1
ATOM 529 C CA . ARG A 1 70 ? -16.825 -14.742 -2.983 1.00 91.44 70 ARG A CA 1
ATOM 530 C C . ARG A 1 70 ? -17.326 -14.434 -1.575 1.00 91.44 70 ARG A C 1
ATOM 532 O O . ARG A 1 70 ? -18.085 -13.487 -1.401 1.00 91.44 70 ARG A O 1
ATOM 539 N N . LEU A 1 71 ? -16.910 -15.222 -0.584 1.00 89.06 71 LEU A N 1
ATOM 540 C CA . LEU A 1 71 ? -17.308 -15.027 0.810 1.00 89.06 71 LEU A CA 1
ATOM 541 C C . LEU A 1 71 ? -16.639 -13.806 1.447 1.00 89.06 71 LEU A C 1
ATOM 543 O O . LEU A 1 71 ? -17.280 -13.092 2.216 1.00 89.06 71 LEU A O 1
ATOM 547 N N . TYR A 1 72 ? -15.359 -13.572 1.153 1.00 89.19 72 TYR A N 1
ATOM 548 C CA . TYR A 1 72 ? -14.554 -12.589 1.884 1.00 89.19 72 TYR A CA 1
ATOM 549 C C . TYR A 1 72 ? -14.245 -11.318 1.098 1.00 89.19 72 TYR A C 1
ATOM 551 O O . TYR A 1 72 ? -13.985 -10.282 1.708 1.00 89.19 72 TYR A O 1
ATOM 559 N N . ASN A 1 73 ? -14.336 -11.355 -0.230 1.00 89.06 73 ASN A N 1
ATOM 560 C CA . ASN A 1 73 ? -14.097 -10.211 -1.101 1.00 89.06 73 ASN A CA 1
ATOM 561 C C . ASN A 1 73 ? -15.386 -9.781 -1.822 1.00 89.06 73 ASN A C 1
ATOM 563 O O . ASN A 1 73 ? -15.518 -9.884 -3.038 1.00 89.06 73 ASN A O 1
ATOM 567 N N . VAL A 1 74 ? -16.356 -9.295 -1.041 1.00 81.94 74 VAL A N 1
ATOM 568 C CA . VAL A 1 74 ? -17.725 -8.970 -1.497 1.00 81.94 74 VAL A CA 1
ATOM 569 C C . VAL A 1 74 ? -17.758 -7.921 -2.619 1.00 81.94 74 VAL A C 1
ATOM 571 O O . VAL A 1 74 ? -18.672 -7.921 -3.440 1.00 81.94 74 VAL A O 1
ATOM 574 N N . SER A 1 75 ? -16.769 -7.029 -2.668 1.00 84.25 75 SER A N 1
ATOM 575 C CA . SER A 1 75 ? -16.714 -5.926 -3.635 1.00 84.25 75 SER A CA 1
ATOM 576 C C . SER A 1 75 ? -15.994 -6.277 -4.940 1.00 84.25 75 SER A C 1
ATOM 578 O O . SER A 1 75 ? -15.981 -5.452 -5.854 1.00 84.25 75 SER A O 1
ATOM 580 N N . ALA A 1 76 ? -15.355 -7.445 -5.028 1.00 87.44 76 ALA A N 1
ATOM 581 C CA . ALA A 1 76 ? -14.528 -7.800 -6.172 1.00 87.44 76 ALA A CA 1
ATOM 582 C C . ALA A 1 76 ? -15.322 -8.478 -7.304 1.00 87.44 76 ALA A C 1
ATOM 584 O O . ALA A 1 76 ? -16.370 -9.083 -7.056 1.00 87.44 76 ALA A O 1
ATOM 585 N N . PRO A 1 77 ? -14.830 -8.405 -8.558 1.00 89.44 77 PRO A N 1
ATOM 586 C CA . PRO A 1 77 ? -15.442 -9.112 -9.674 1.00 89.44 77 PRO A CA 1
ATOM 587 C C . PRO A 1 77 ? -15.453 -10.629 -9.449 1.00 89.44 77 PRO A C 1
ATOM 589 O O . PRO A 1 77 ? -14.615 -11.188 -8.734 1.00 89.44 77 PRO A O 1
ATOM 592 N N . ASP A 1 78 ? -16.389 -11.319 -10.109 1.00 90.69 78 ASP A N 1
ATOM 593 C CA . ASP A 1 78 ? -16.422 -12.780 -10.075 1.00 90.69 78 ASP A CA 1
ATOM 594 C C . ASP A 1 78 ? -15.133 -13.354 -10.677 1.00 90.69 78 ASP A C 1
ATOM 596 O O . ASP A 1 78 ? -14.683 -12.949 -11.751 1.00 90.69 78 ASP A O 1
ATOM 600 N N . ILE A 1 79 ? -14.578 -14.367 -10.014 1.00 93.06 79 ILE A N 1
ATOM 601 C CA . ILE A 1 79 ? -13.283 -14.969 -10.347 1.00 93.06 79 ILE A CA 1
ATOM 602 C C . ILE A 1 79 ? -13.247 -15.541 -11.770 1.00 93.06 79 ILE A C 1
ATOM 604 O O . ILE A 1 79 ? -12.194 -15.709 -12.375 1.00 93.06 79 ILE A O 1
ATOM 608 N N . ARG A 1 80 ? -14.425 -15.829 -12.334 1.00 91.25 80 ARG A N 1
ATOM 609 C CA . ARG A 1 80 ? -14.591 -16.338 -13.698 1.00 91.25 80 ARG A CA 1
ATOM 610 C C . ARG A 1 80 ? -14.122 -15.357 -14.772 1.00 91.25 80 ARG A C 1
ATOM 612 O O . ARG A 1 80 ? -13.795 -15.827 -15.864 1.00 91.25 80 ARG A O 1
ATOM 619 N N . LEU A 1 81 ? -14.104 -14.058 -14.461 1.00 93.25 81 LEU A N 1
ATOM 620 C CA . LEU A 1 81 ? -13.721 -12.974 -15.368 1.00 93.25 81 LEU A CA 1
ATOM 621 C C . LEU A 1 81 ? -12.201 -12.839 -15.544 1.00 93.25 81 LEU A C 1
ATOM 623 O O . LEU A 1 81 ? -11.761 -12.199 -16.495 1.00 93.25 81 LEU A O 1
ATOM 627 N N . TYR A 1 82 ? -11.406 -13.446 -14.661 1.00 93.94 82 TYR A N 1
ATOM 628 C CA . TYR A 1 82 ? -9.949 -13.378 -14.725 1.00 93.94 82 TYR A CA 1
ATOM 629 C C . TYR A 1 82 ? -9.388 -14.365 -15.763 1.00 93.94 82 TYR A C 1
ATOM 631 O O . TYR A 1 82 ? -10.003 -15.411 -16.024 1.00 93.94 82 TYR A O 1
ATOM 639 N N . PRO A 1 83 ? -8.235 -14.044 -16.382 1.00 91.44 83 PRO A N 1
ATOM 640 C CA . PRO A 1 83 ? -7.590 -14.925 -17.349 1.00 91.44 83 PRO A CA 1
ATOM 641 C C . PRO A 1 83 ? -7.115 -16.223 -16.680 1.00 91.44 83 PRO A C 1
ATOM 643 O O . PRO A 1 83 ? -6.687 -16.223 -15.533 1.00 91.44 83 PRO A O 1
ATOM 646 N N . GLY A 1 84 ? -7.204 -17.348 -17.392 1.00 91.50 84 GLY A N 1
ATOM 647 C CA . GLY A 1 84 ? -6.751 -18.650 -16.898 1.00 91.50 84 GLY A CA 1
ATOM 648 C C . GLY A 1 84 ? -7.561 -19.813 -17.465 1.00 91.50 84 GLY A C 1
ATOM 649 O O . GLY A 1 84 ? -8.779 -19.716 -17.622 1.00 91.50 84 GLY A O 1
ATOM 650 N N . GLU A 1 85 ? -6.881 -20.916 -17.776 1.00 91.56 85 GLU A N 1
ATOM 651 C CA . GLU A 1 85 ? -7.513 -22.122 -18.331 1.00 91.56 85 GLU A CA 1
ATOM 652 C C . GLU A 1 85 ? -8.238 -22.938 -17.254 1.00 91.56 85 GLU A C 1
ATOM 654 O O . GLU A 1 85 ? -9.331 -23.453 -17.480 1.00 91.56 85 GLU A O 1
ATOM 659 N N . THR A 1 86 ? -7.662 -23.008 -16.052 1.00 94.94 86 THR A N 1
ATOM 660 C CA . THR A 1 86 ? -8.249 -23.696 -14.896 1.00 94.94 86 THR A CA 1
ATOM 661 C C . THR A 1 86 ? -8.770 -22.694 -13.872 1.00 94.94 86 THR A C 1
ATOM 663 O O . THR A 1 86 ? -8.321 -21.549 -13.812 1.00 94.94 86 THR A O 1
ATOM 666 N N . LEU A 1 87 ? -9.711 -23.124 -13.024 1.00 94.81 87 LEU A N 1
ATOM 667 C CA . LEU A 1 87 ? -10.258 -22.268 -11.968 1.00 94.81 87 LEU A CA 1
ATOM 668 C C . LEU A 1 87 ? -9.163 -21.791 -11.001 1.00 94.81 87 LEU A C 1
ATOM 670 O O . LEU A 1 87 ? -9.155 -20.623 -10.631 1.00 94.81 87 LEU A O 1
ATOM 674 N N . LEU A 1 88 ? -8.200 -22.656 -10.665 1.00 94.31 88 LEU A N 1
ATOM 675 C CA . LEU A 1 88 ? -7.051 -22.293 -9.835 1.00 94.31 88 LEU A CA 1
ATOM 676 C C . LEU A 1 88 ? -6.159 -21.230 -10.494 1.00 94.31 88 LEU A C 1
ATOM 678 O O . LEU A 1 88 ? -5.708 -20.316 -9.812 1.00 94.31 88 LEU A O 1
ATOM 682 N N . LEU A 1 89 ? -5.924 -21.306 -11.809 1.00 94.81 89 LEU A N 1
ATOM 683 C CA . LEU A 1 89 ? -5.151 -20.278 -12.517 1.00 94.81 89 LEU A CA 1
ATOM 684 C C . LEU A 1 89 ? -5.887 -18.936 -12.536 1.00 94.81 89 LEU A C 1
ATOM 686 O O . LEU A 1 89 ? -5.266 -17.904 -12.304 1.00 94.81 89 LEU A O 1
ATOM 690 N N . LYS A 1 90 ? -7.213 -18.950 -12.709 1.00 96.06 90 LYS A N 1
ATOM 691 C CA . LYS A 1 90 ? -8.030 -17.734 -12.589 1.00 96.06 90 LYS A CA 1
ATOM 692 C C . LYS A 1 90 ? -7.964 -17.132 -11.187 1.00 96.06 90 LYS A C 1
ATOM 694 O O . LYS A 1 90 ? -7.839 -15.919 -11.048 1.00 96.06 90 LYS A O 1
ATOM 699 N N . VAL A 1 91 ? -7.999 -17.976 -10.151 1.00 95.94 91 VAL A N 1
ATOM 700 C CA . VAL A 1 91 ? -7.806 -17.559 -8.753 1.00 95.94 91 VAL A CA 1
ATOM 701 C C . VAL A 1 91 ? -6.427 -16.939 -8.567 1.00 95.94 91 VAL A C 1
ATOM 703 O O . VAL A 1 91 ? -6.321 -15.878 -7.961 1.00 95.94 91 VAL A O 1
ATOM 706 N N . ALA A 1 92 ? -5.377 -17.567 -9.095 1.00 95.31 92 ALA A N 1
ATOM 707 C CA . ALA A 1 92 ? -4.032 -17.013 -9.036 1.00 95.31 92 ALA A CA 1
ATOM 708 C C . ALA A 1 92 ? -3.957 -15.651 -9.746 1.00 95.31 92 ALA A C 1
ATOM 710 O O . ALA A 1 92 ? -3.214 -14.785 -9.294 1.00 95.31 92 ALA A O 1
ATOM 711 N N . SER A 1 93 ? -4.748 -15.435 -10.808 1.00 94.75 93 SER A N 1
ATOM 712 C CA . SER A 1 93 ? -4.680 -14.193 -11.598 1.00 94.75 93 SER A CA 1
ATOM 713 C C . SER A 1 93 ? -5.361 -13.080 -10.837 1.00 94.75 93 SER A C 1
ATOM 715 O O . SER A 1 93 ? -4.804 -11.997 -10.724 1.00 94.75 93 SER A O 1
ATOM 717 N N . ALA A 1 94 ? -6.514 -13.383 -10.240 1.00 94.81 94 ALA A N 1
ATOM 718 C CA . ALA A 1 94 ? -7.186 -12.481 -9.318 1.00 94.81 94 ALA A CA 1
ATOM 719 C C . ALA A 1 94 ? -6.310 -12.151 -8.100 1.00 94.81 94 ALA A C 1
ATOM 721 O O . ALA A 1 94 ? -6.243 -11.005 -7.663 1.00 94.81 94 ALA A O 1
ATOM 722 N N . ALA A 1 95 ? -5.599 -13.144 -7.560 1.00 94.94 95 ALA A N 1
ATOM 723 C CA . ALA A 1 95 ? -4.708 -12.945 -6.426 1.00 94.94 95 ALA A CA 1
ATOM 724 C C . ALA A 1 95 ? -3.518 -12.035 -6.774 1.00 94.94 95 ALA A C 1
ATOM 726 O O . ALA A 1 95 ? -3.130 -11.206 -5.954 1.00 94.94 95 ALA A O 1
ATOM 727 N N . GLU A 1 96 ? -2.957 -12.146 -7.977 1.00 94.62 96 GLU A N 1
ATOM 728 C CA . GLU A 1 96 ? -1.883 -11.262 -8.431 1.00 94.62 96 GLU A CA 1
ATOM 729 C C . GLU A 1 96 ? -2.373 -9.827 -8.634 1.00 94.62 96 GLU A C 1
ATOM 731 O O . GLU A 1 96 ? -1.757 -8.893 -8.119 1.00 94.62 96 GLU A O 1
ATOM 736 N N . THR A 1 97 ? -3.483 -9.642 -9.353 1.00 93.06 97 THR A N 1
ATOM 737 C CA . THR A 1 97 ? -3.961 -8.303 -9.718 1.00 93.06 97 THR A CA 1
ATOM 738 C C . THR A 1 97 ? -4.505 -7.526 -8.526 1.00 93.06 97 THR A C 1
ATOM 740 O O . THR A 1 97 ? -4.265 -6.323 -8.431 1.00 93.06 97 THR A O 1
ATOM 743 N N . ASP A 1 98 ? -5.215 -8.198 -7.617 1.00 91.56 98 ASP A N 1
ATOM 744 C CA . ASP A 1 98 ? -6.016 -7.516 -6.596 1.00 91.56 98 ASP A CA 1
ATOM 745 C C . ASP A 1 98 ? -5.442 -7.683 -5.187 1.00 91.56 98 ASP A C 1
ATOM 747 O O . ASP A 1 98 ? -5.615 -6.800 -4.348 1.00 91.56 98 ASP A O 1
ATOM 751 N N . LEU A 1 99 ? -4.770 -8.807 -4.908 1.00 91.44 99 LEU A N 1
ATOM 752 C CA . LEU A 1 99 ? -4.172 -9.087 -3.595 1.00 91.44 99 LEU A CA 1
ATOM 753 C C . LEU A 1 99 ? -2.648 -8.903 -3.583 1.00 91.44 99 LEU A C 1
ATOM 755 O O . LEU A 1 99 ? -2.048 -8.937 -2.511 1.00 91.44 99 LEU A O 1
ATOM 759 N N . GLY A 1 100 ? -2.011 -8.717 -4.745 1.00 91.75 100 GLY A N 1
ATOM 760 C CA . GLY A 1 100 ? -0.556 -8.606 -4.864 1.00 91.75 100 GLY A CA 1
ATOM 761 C C . GLY A 1 100 ? 0.199 -9.907 -4.566 1.00 91.75 100 GLY A C 1
ATOM 762 O O . GLY A 1 100 ? 1.388 -9.864 -4.248 1.00 91.75 100 GLY A O 1
ATOM 763 N N . VAL A 1 101 ? -0.467 -11.066 -4.646 1.00 93.00 101 VAL A N 1
ATOM 764 C CA . VAL A 1 101 ? 0.175 -12.373 -4.442 1.00 93.00 101 VAL A CA 1
ATOM 765 C C . VAL A 1 101 ? 0.985 -12.737 -5.694 1.00 93.00 101 VAL A C 1
ATOM 767 O O . VAL A 1 101 ? 0.410 -12.784 -6.780 1.00 93.00 101 VAL A O 1
ATOM 770 N N . PRO A 1 102 ? 2.295 -13.033 -5.589 1.00 92.44 102 PRO A N 1
ATOM 771 C CA . PRO A 1 102 ? 3.128 -13.301 -6.759 1.00 92.44 102 PRO A CA 1
ATOM 772 C C . PRO A 1 102 ? 2.612 -14.448 -7.638 1.00 92.44 102 PRO A C 1
ATOM 774 O O . PRO A 1 102 ? 2.318 -15.547 -7.153 1.00 92.44 102 PRO A O 1
ATOM 777 N N . TRP A 1 103 ? 2.580 -14.221 -8.953 1.00 88.62 103 TRP A N 1
ATOM 778 C CA . TRP A 1 103 ? 2.275 -15.267 -9.925 1.00 88.62 103 TRP A CA 1
ATOM 779 C C . TRP A 1 103 ? 3.298 -16.409 -9.860 1.00 88.62 103 TRP A C 1
ATOM 781 O O . TRP A 1 103 ? 4.492 -16.195 -9.663 1.00 88.62 103 TRP A O 1
ATOM 791 N N . GLY A 1 104 ? 2.826 -17.649 -10.012 1.00 88.38 104 GLY A N 1
ATOM 792 C CA . GLY A 1 104 ? 3.642 -18.867 -9.880 1.00 88.38 104 GLY A CA 1
ATOM 793 C C . GLY A 1 104 ? 3.633 -19.502 -8.485 1.00 88.38 104 GLY A C 1
ATOM 794 O O . GLY A 1 104 ? 3.929 -20.689 -8.356 1.00 88.38 104 GLY A O 1
ATOM 795 N N . LEU A 1 105 ? 3.195 -18.781 -7.446 1.00 90.75 105 LEU A N 1
ATOM 796 C CA . LEU A 1 105 ? 3.139 -19.341 -6.090 1.00 90.75 105 LEU A CA 1
ATOM 797 C C . LEU A 1 105 ? 2.101 -20.459 -5.940 1.00 90.75 105 LEU A C 1
ATOM 799 O O . LEU A 1 105 ? 2.258 -21.326 -5.090 1.00 90.75 105 LEU A O 1
ATOM 803 N N . HIS A 1 106 ? 1.091 -20.491 -6.813 1.00 89.25 106 HIS A N 1
ATOM 804 C CA . HIS A 1 106 ? 0.058 -21.530 -6.873 1.00 89.25 106 HIS A CA 1
ATOM 805 C C . HIS A 1 106 ? 0.611 -22.954 -7.089 1.00 89.25 106 HIS A C 1
ATOM 807 O O . HIS A 1 106 ? -0.121 -23.923 -6.906 1.00 89.25 106 HIS A O 1
ATOM 813 N N . HIS A 1 107 ? 1.889 -23.106 -7.461 1.00 90.38 107 HIS A N 1
ATOM 814 C CA . HIS A 1 107 ? 2.570 -24.406 -7.506 1.00 90.38 107 HIS A CA 1
ATOM 815 C C . HIS A 1 107 ? 2.834 -24.982 -6.101 1.00 90.38 107 HIS A C 1
ATOM 817 O O . HIS A 1 107 ? 2.892 -26.200 -5.940 1.00 90.38 107 HIS A O 1
ATOM 823 N N . SER A 1 108 ? 2.952 -24.119 -5.086 1.00 92.69 108 SER A N 1
ATOM 824 C CA . SER A 1 108 ? 3.025 -24.481 -3.669 1.00 92.69 108 SER A CA 1
ATOM 825 C C . SER A 1 108 ? 1.736 -24.050 -2.970 1.00 92.69 108 SER A C 1
ATOM 827 O O . SER A 1 108 ? 1.589 -22.907 -2.540 1.00 92.69 108 SER A O 1
ATOM 829 N N . LEU A 1 109 ? 0.771 -24.969 -2.878 1.00 90.50 109 LEU A N 1
ATOM 830 C CA . LEU A 1 109 ? -0.573 -24.677 -2.360 1.00 90.50 109 LEU A CA 1
ATOM 831 C C . LEU A 1 109 ? -0.569 -24.221 -0.900 1.00 90.50 109 LEU A C 1
ATOM 833 O O . LEU A 1 109 ? -1.400 -23.394 -0.538 1.00 90.50 109 LEU A O 1
ATOM 837 N N . GLY A 1 110 ? 0.367 -24.714 -0.084 1.00 89.75 110 GLY A N 1
ATOM 838 C CA . GLY A 1 110 ? 0.520 -24.276 1.304 1.00 89.75 110 GLY A CA 1
ATOM 839 C C . GLY A 1 110 ? 0.882 -22.794 1.383 1.00 89.75 110 GLY A C 1
ATOM 840 O O . GLY A 1 110 ? 0.166 -22.008 2.001 1.00 89.75 110 GLY A O 1
ATOM 841 N N . LEU A 1 111 ? 1.939 -22.384 0.676 1.00 90.38 111 LEU A N 1
ATOM 842 C CA . LEU A 1 111 ? 2.400 -20.994 0.676 1.00 90.38 111 LEU A CA 1
ATOM 843 C C . LEU A 1 111 ? 1.423 -20.054 -0.044 1.00 90.38 111 LEU A C 1
ATOM 845 O O . LEU A 1 111 ? 1.163 -18.946 0.427 1.00 90.38 111 LEU A O 1
ATOM 849 N N . PHE A 1 112 ? 0.858 -20.504 -1.167 1.00 93.81 112 PHE A N 1
ATOM 850 C CA . PHE A 1 112 ? -0.186 -19.770 -1.873 1.00 93.81 112 PHE A CA 1
ATOM 851 C C . PHE A 1 112 ? -1.407 -19.563 -0.982 1.00 93.81 112 PHE A C 1
ATOM 853 O O . PHE A 1 112 ? -1.833 -18.426 -0.803 1.00 93.81 112 PHE A O 1
ATOM 860 N N . GLY A 1 113 ? -1.928 -20.634 -0.377 1.00 91.69 113 GLY A N 1
ATOM 861 C CA . GLY A 1 113 ? -3.072 -20.579 0.527 1.00 91.69 113 GLY A CA 1
ATOM 862 C C . GLY A 1 113 ? -2.810 -19.679 1.731 1.00 91.69 113 GLY A C 1
ATOM 863 O O . GLY A 1 113 ? -3.680 -18.893 2.093 1.00 91.69 113 GLY A O 1
ATOM 864 N N . HIS A 1 114 ? -1.598 -19.715 2.288 1.00 91.62 114 HIS A N 1
ATOM 865 C CA . HIS A 1 114 ? -1.194 -18.851 3.394 1.00 91.62 114 HIS A CA 1
ATOM 866 C C . HIS A 1 114 ? -1.334 -17.363 3.051 1.00 91.62 114 HIS A C 1
ATOM 868 O O . HIS A 1 114 ? -2.054 -16.632 3.733 1.00 91.62 114 HIS A O 1
ATOM 874 N N . LEU A 1 115 ? -0.680 -16.906 1.977 1.00 91.94 115 LEU A N 1
ATOM 875 C CA . LEU A 1 115 ? -0.733 -15.497 1.574 1.00 91.94 115 LEU A CA 1
ATOM 876 C C . LEU A 1 115 ? -2.127 -15.103 1.089 1.00 91.94 115 LEU A C 1
ATOM 878 O O . LEU A 1 115 ? -2.658 -14.072 1.497 1.00 91.94 115 LEU A O 1
ATOM 882 N N . TYR A 1 116 ? -2.740 -15.945 0.261 1.00 94.25 116 TYR A N 1
ATOM 883 C CA . TYR A 1 116 ? -4.055 -15.700 -0.312 1.00 94.25 116 TYR A CA 1
ATOM 884 C C . TYR A 1 116 ? -5.127 -15.512 0.767 1.00 94.25 116 TYR A C 1
ATOM 886 O O . TYR A 1 116 ? -5.821 -14.494 0.784 1.00 94.25 116 TYR A O 1
ATOM 894 N N . LEU A 1 117 ? -5.236 -16.458 1.705 1.00 93.06 117 LEU A N 1
ATOM 895 C CA . LEU A 1 117 ? -6.221 -16.387 2.782 1.00 93.06 117 LEU A CA 1
ATOM 896 C C . LEU A 1 117 ? -5.902 -15.259 3.764 1.00 93.06 117 LEU A C 1
ATOM 898 O O . LEU A 1 117 ? -6.819 -14.559 4.184 1.00 93.06 117 LEU A O 1
ATOM 902 N N . SER A 1 118 ? -4.622 -15.029 4.083 1.00 91.81 118 SER A N 1
ATOM 903 C CA . SER A 1 118 ? -4.223 -13.913 4.948 1.00 91.81 118 SER A CA 1
ATOM 904 C C . SER A 1 118 ? -4.699 -12.577 4.372 1.00 91.81 118 SER A C 1
ATOM 906 O O . SER A 1 118 ? -5.328 -11.793 5.081 1.00 91.81 118 SER A O 1
ATOM 908 N N . HIS A 1 119 ? -4.469 -12.331 3.078 1.00 92.12 119 HIS A N 1
ATOM 909 C CA . HIS A 1 119 ? -4.919 -11.100 2.427 1.00 92.12 119 HIS A CA 1
ATOM 910 C C . HIS A 1 119 ? -6.446 -10.994 2.352 1.00 92.12 119 HIS A C 1
ATOM 912 O O . HIS A 1 119 ? -6.992 -9.925 2.631 1.00 92.12 119 HIS A O 1
ATOM 918 N N . LEU A 1 120 ? -7.151 -12.090 2.049 1.00 91.81 120 LEU A N 1
ATOM 919 C CA . LEU A 1 120 ? -8.616 -12.098 2.056 1.00 91.81 120 LEU A CA 1
ATOM 920 C C . LEU A 1 120 ? -9.198 -11.750 3.431 1.00 91.81 120 LEU A C 1
ATOM 922 O O . LEU A 1 120 ? -10.135 -10.954 3.520 1.00 91.81 120 LEU A O 1
ATOM 926 N N . PHE A 1 121 ? -8.638 -12.295 4.511 1.00 90.50 121 PHE A N 1
ATOM 927 C CA . PHE A 1 121 ? -9.100 -11.963 5.857 1.00 90.50 121 PHE A CA 1
ATOM 928 C C . PHE A 1 121 ? -8.786 -10.521 6.239 1.00 90.50 121 PHE A C 1
ATOM 930 O O . PHE A 1 121 ? -9.647 -9.866 6.819 1.00 90.50 121 PHE A O 1
ATOM 937 N N . SER A 1 122 ? -7.626 -9.985 5.850 1.00 89.94 122 SER A N 1
ATOM 938 C CA . SER A 1 122 ? -7.330 -8.562 6.050 1.00 89.94 122 SER A CA 1
ATOM 939 C C . SER A 1 122 ? -8.347 -7.657 5.344 1.00 89.94 122 SER A C 1
ATOM 941 O O . SER A 1 122 ? -8.796 -6.670 5.925 1.00 89.94 122 SER A O 1
ATOM 943 N N . ILE A 1 123 ? -8.770 -8.004 4.123 1.00 89.38 123 ILE A N 1
ATOM 944 C CA . ILE A 1 123 ? -9.823 -7.263 3.408 1.00 89.38 123 ILE A CA 1
ATOM 945 C C . ILE A 1 123 ? -11.148 -7.331 4.170 1.00 89.38 123 ILE A C 1
ATOM 947 O O . ILE A 1 123 ? -11.795 -6.299 4.362 1.00 89.38 123 ILE A O 1
ATOM 951 N N . ARG A 1 124 ? -11.537 -8.518 4.651 1.00 88.62 124 ARG A N 1
ATOM 952 C CA . ARG A 1 124 ? -12.757 -8.688 5.451 1.00 88.62 124 ARG A CA 1
ATOM 953 C C . ARG A 1 124 ? -12.715 -7.852 6.730 1.00 88.62 124 ARG A C 1
ATOM 955 O O . ARG A 1 124 ? -13.683 -7.158 7.023 1.00 88.62 124 ARG A O 1
ATOM 962 N N . GLU A 1 125 ? -11.605 -7.874 7.465 1.00 87.81 125 GLU A N 1
ATOM 963 C CA . GLU A 1 125 ? -11.436 -7.092 8.696 1.00 87.81 125 GLU A CA 1
ATOM 964 C C . GLU A 1 125 ? -11.577 -5.587 8.439 1.00 87.81 125 GLU A C 1
ATOM 966 O O . GLU A 1 125 ? -12.284 -4.891 9.174 1.00 87.81 125 GLU A O 1
ATOM 971 N N . LEU A 1 126 ? -10.964 -5.086 7.362 1.00 87.75 126 LEU A N 1
ATOM 972 C CA . LEU A 1 126 ? -11.112 -3.693 6.941 1.00 87.75 126 LEU A CA 1
ATOM 973 C C . LEU A 1 126 ? -12.561 -3.365 6.569 1.00 87.75 126 LEU A C 1
ATOM 975 O O . LEU A 1 126 ? -13.066 -2.299 6.930 1.00 87.75 126 LEU A O 1
ATOM 979 N N . HIS A 1 127 ? -13.249 -4.276 5.881 1.00 87.12 127 HIS A N 1
ATOM 980 C CA . HIS A 1 127 ? -14.642 -4.082 5.494 1.00 87.12 127 HIS A CA 1
ATOM 981 C C . HIS A 1 127 ? -15.591 -4.084 6.702 1.00 87.12 127 HIS A C 1
ATOM 983 O O . HIS A 1 127 ? -16.476 -3.228 6.804 1.00 87.12 127 HIS A O 1
ATOM 989 N N . ASP A 1 128 ? -15.371 -4.975 7.668 1.00 86.81 128 ASP A N 1
ATOM 990 C CA . ASP A 1 128 ? -16.119 -5.020 8.925 1.00 86.81 128 ASP A CA 1
ATOM 991 C C . ASP A 1 128 ? -15.873 -3.756 9.759 1.00 86.81 128 ASP A C 1
ATOM 993 O O . ASP A 1 128 ? -16.822 -3.159 10.280 1.00 86.81 128 ASP A O 1
ATOM 997 N N . ALA A 1 129 ? -14.622 -3.292 9.845 1.00 88.88 129 ALA A N 1
ATOM 998 C CA . ALA A 1 129 ? -14.273 -2.039 10.511 1.00 88.88 129 ALA A CA 1
ATOM 999 C C . ALA A 1 129 ? -14.961 -0.836 9.846 1.00 88.88 129 ALA A C 1
ATOM 1001 O O . ALA A 1 129 ? -15.602 -0.032 10.529 1.00 88.88 129 ALA A O 1
ATOM 1002 N N . ALA A 1 130 ? -14.911 -0.749 8.514 1.00 88.31 130 ALA A N 1
ATOM 1003 C CA . ALA A 1 130 ? -15.602 0.288 7.753 1.00 88.31 130 ALA A CA 1
ATOM 1004 C C . ALA A 1 130 ? -17.119 0.244 7.992 1.00 88.31 130 ALA A C 1
ATOM 1006 O O . ALA A 1 130 ? -17.737 1.279 8.244 1.00 88.31 130 ALA A O 1
ATOM 1007 N N . THR A 1 131 ? -17.719 -0.947 8.002 1.00 88.19 131 THR A N 1
ATOM 1008 C CA . THR A 1 131 ? -19.152 -1.131 8.266 1.00 88.19 131 THR A CA 1
ATOM 1009 C C . THR A 1 131 ? -19.526 -0.690 9.682 1.00 88.19 131 THR A C 1
ATOM 1011 O O . THR A 1 131 ? -20.546 -0.021 9.870 1.00 88.19 131 THR A O 1
ATOM 1014 N N . ARG A 1 132 ? -18.699 -0.995 10.691 1.00 91.50 132 ARG A N 1
ATOM 1015 C CA . ARG A 1 132 ? -18.895 -0.520 12.074 1.00 91.50 132 ARG A CA 1
ATOM 1016 C C . ARG A 1 132 ? -1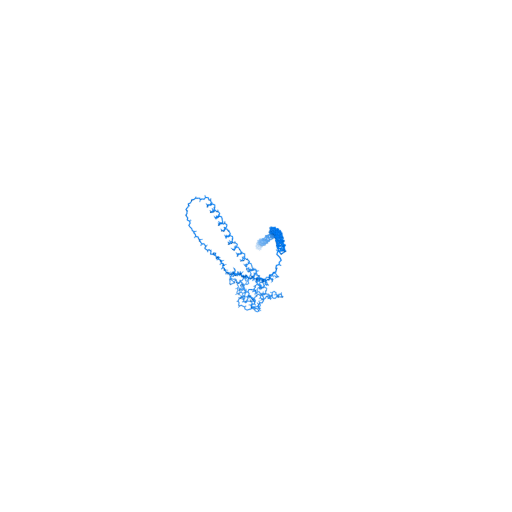8.853 1.004 12.152 1.00 91.50 132 ARG A C 1
ATOM 1018 O O . ARG A 1 132 ? -19.756 1.598 12.739 1.00 91.50 132 ARG A O 1
ATOM 1025 N N . ILE A 1 133 ? -17.869 1.634 11.508 1.00 90.94 133 ILE A N 1
ATOM 1026 C CA . ILE A 1 133 ? -17.748 3.099 11.445 1.00 90.94 133 ILE A CA 1
ATOM 1027 C C . ILE A 1 133 ? -18.967 3.709 10.749 1.00 90.94 133 ILE A C 1
ATOM 1029 O O . ILE A 1 133 ? -19.561 4.656 11.260 1.00 90.94 133 ILE A O 1
ATOM 1033 N N . GLN A 1 134 ? -19.397 3.148 9.618 1.00 90.94 134 GLN A N 1
ATOM 1034 C CA . GLN A 1 134 ? -20.575 3.626 8.894 1.00 90.94 134 GLN A CA 1
ATOM 1035 C C . GLN A 1 134 ? -21.853 3.506 9.729 1.00 90.94 134 GLN A C 1
ATOM 1037 O O . GLN A 1 134 ? -22.659 4.437 9.741 1.00 90.94 134 GLN A O 1
ATOM 1042 N N . ARG A 1 135 ? -22.049 2.396 10.455 1.00 91.62 135 ARG A N 1
ATOM 1043 C CA . ARG A 1 135 ? -23.188 2.230 11.375 1.00 91.62 135 ARG A CA 1
ATOM 1044 C C . ARG A 1 135 ? -23.153 3.265 12.498 1.00 91.62 135 ARG A C 1
ATOM 1046 O O . ARG A 1 135 ? -24.171 3.909 12.737 1.00 91.62 135 ARG A O 1
ATOM 1053 N N . ALA A 1 136 ? -21.993 3.469 13.123 1.00 91.19 136 ALA A N 1
ATOM 1054 C CA . ALA A 1 136 ? -21.809 4.473 14.170 1.00 91.19 136 ALA A CA 1
ATOM 1055 C C . ALA A 1 136 ? -22.040 5.904 13.656 1.00 91.19 136 ALA A C 1
ATOM 1057 O O . ALA A 1 136 ? -22.652 6.726 14.330 1.00 91.19 136 ALA A O 1
ATOM 1058 N N . TYR A 1 137 ? -21.613 6.206 12.430 1.00 94.12 137 TYR A N 1
ATOM 1059 C CA . TYR A 1 137 ? -21.859 7.506 11.814 1.00 94.12 137 TYR A CA 1
ATOM 1060 C C . TYR A 1 137 ? -23.342 7.717 11.482 1.00 94.12 137 TYR A C 1
ATOM 1062 O O . TYR A 1 137 ? -23.882 8.797 11.717 1.00 94.12 137 TYR A O 1
ATOM 1070 N N . ARG A 1 138 ? -24.031 6.686 10.972 1.00 91.94 138 ARG A N 1
ATOM 1071 C CA . ARG A 1 138 ? -25.480 6.739 10.715 1.00 91.94 138 ARG A CA 1
ATOM 1072 C C . ARG A 1 138 ? -26.268 6.963 12.008 1.00 91.94 138 ARG A C 1
ATOM 1074 O O . ARG A 1 138 ? -27.159 7.811 12.012 1.00 91.94 138 ARG A O 1
ATOM 1081 N N . SER A 1 139 ? -25.924 6.268 13.096 1.00 91.75 139 SER A N 1
ATOM 1082 C CA . SER A 1 139 ? -26.572 6.476 14.399 1.00 91.75 139 SER A CA 1
ATOM 1083 C C . SER A 1 139 ? -26.261 7.859 14.973 1.00 91.75 139 SER A C 1
ATOM 1085 O O . SER A 1 139 ? -27.176 8.551 15.411 1.00 91.75 139 SER A O 1
ATOM 1087 N N . TYR A 1 140 ? -25.010 8.320 14.885 1.00 93.94 140 TYR A N 1
ATOM 1088 C CA . TYR A 1 140 ? -24.629 9.677 15.277 1.00 93.94 140 TYR A CA 1
ATOM 1089 C C . TYR A 1 140 ? -25.416 10.740 14.505 1.00 93.94 140 TYR A C 1
ATOM 1091 O O . TYR A 1 140 ? -25.941 11.675 15.104 1.00 93.94 140 TYR A O 1
ATOM 1099 N N . ARG A 1 141 ? -25.545 10.592 13.182 1.00 92.81 141 ARG A N 1
ATOM 1100 C CA . ARG A 1 141 ? -26.301 11.523 12.337 1.00 92.81 141 ARG A CA 1
ATOM 1101 C C . ARG A 1 141 ? -27.784 11.556 12.714 1.00 92.81 141 ARG A C 1
ATOM 1103 O O . ARG A 1 141 ? -28.357 12.641 12.758 1.00 92.81 141 ARG A O 1
ATOM 1110 N N . LEU A 1 142 ? -28.388 10.403 13.009 1.00 91.56 142 LEU A N 1
ATOM 1111 C CA . LEU A 1 142 ? -29.769 10.326 13.496 1.00 91.56 142 LEU A CA 1
ATOM 1112 C C . LEU A 1 142 ? -29.922 11.041 14.846 1.00 91.56 142 LEU A C 1
ATOM 1114 O O . LEU A 1 142 ? -30.786 11.899 14.993 1.00 91.56 142 LEU A O 1
ATOM 1118 N N . LEU A 1 143 ? -29.050 10.737 15.810 1.00 90.81 143 LEU A N 1
ATOM 1119 C CA . LEU A 1 143 ? -29.067 11.366 17.134 1.00 90.81 143 LEU A CA 1
ATOM 1120 C C . LEU A 1 143 ? -28.840 12.879 17.054 1.00 90.81 143 LEU A C 1
ATOM 1122 O O . LE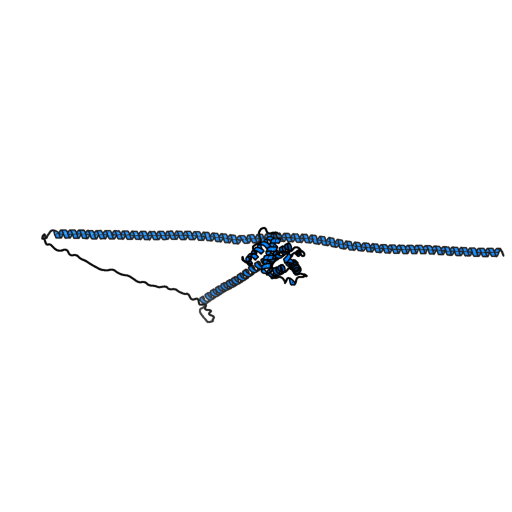U A 1 143 ? -29.484 13.641 17.773 1.00 90.81 143 LEU A O 1
ATOM 1126 N N . LYS A 1 144 ? -27.961 13.326 16.153 1.00 92.50 144 LYS A N 1
ATOM 1127 C CA . LYS A 1 144 ? -27.728 14.746 15.886 1.00 92.50 144 LYS A CA 1
ATOM 1128 C C . LYS A 1 144 ? -28.986 15.427 15.343 1.00 92.50 144 LYS A C 1
ATOM 1130 O O . LYS A 1 144 ? -29.355 16.471 15.867 1.00 92.50 144 LYS A O 1
ATOM 1135 N N . ALA A 1 145 ? -29.669 14.815 14.374 1.00 90.12 145 ALA A N 1
ATOM 1136 C CA . ALA A 1 145 ? -30.920 15.345 13.830 1.00 90.12 145 ALA A CA 1
ATOM 1137 C C . ALA A 1 145 ? -32.031 15.423 14.893 1.00 90.12 145 ALA A C 1
ATOM 1139 O O . ALA A 1 145 ? -32.726 16.431 14.979 1.00 90.12 145 ALA A O 1
ATOM 1140 N N . ILE A 1 146 ? -32.158 14.403 15.753 1.00 89.75 146 ILE A N 1
ATOM 1141 C CA . ILE A 1 146 ? -33.104 14.418 16.883 1.00 89.75 146 ILE A CA 1
ATOM 1142 C C . ILE A 1 146 ? -32.771 15.563 17.846 1.00 89.75 146 ILE A C 1
ATOM 1144 O O . ILE A 1 146 ? -33.660 16.301 18.264 1.00 89.75 146 ILE A O 1
ATOM 1148 N N . LYS A 1 147 ? -31.489 15.752 18.176 1.00 90.88 147 LYS A N 1
ATOM 1149 C CA . LYS A 1 147 ? -31.046 16.832 19.065 1.00 90.88 147 LYS A CA 1
ATOM 1150 C C . LYS A 1 147 ? -31.325 18.218 18.480 1.00 90.88 147 LYS A C 1
ATOM 1152 O O . LYS A 1 147 ? -31.776 19.097 19.206 1.00 90.88 147 LYS A O 1
ATOM 1157 N N . GLU A 1 148 ? -31.068 18.415 17.189 1.00 89.50 148 GLU A N 1
ATOM 1158 C CA . GLU A 1 148 ? -31.369 19.666 16.480 1.00 89.50 148 GLU A CA 1
ATOM 1159 C C . GLU A 1 148 ? -32.880 19.938 16.433 1.00 89.50 148 GLU A C 1
ATOM 1161 O O . GLU A 1 148 ? -33.303 21.068 16.675 1.00 89.50 148 GLU A O 1
ATOM 1166 N N . TYR A 1 149 ? -33.699 18.905 16.212 1.00 86.25 149 TYR A N 1
ATOM 1167 C CA . TYR A 1 149 ? -35.158 19.016 16.256 1.00 86.25 149 TYR A CA 1
ATOM 1168 C C . TYR A 1 149 ? -35.669 19.408 17.649 1.00 86.25 149 TYR A C 1
ATOM 1170 O O . TYR A 1 149 ? -36.461 20.341 17.764 1.00 86.25 149 TYR A O 1
ATOM 1178 N N . LEU A 1 150 ? -35.179 18.761 18.714 1.00 83.06 150 LEU A N 1
ATOM 1179 C CA . LEU A 1 150 ? -35.549 19.097 20.095 1.00 83.06 150 LEU A CA 1
ATOM 1180 C C . LEU A 1 150 ? -35.117 20.520 20.477 1.00 83.06 150 LEU A C 1
ATOM 1182 O O . LEU A 1 150 ? -35.915 21.268 21.035 1.00 83.06 150 LEU A O 1
ATOM 1186 N N . ALA A 1 151 ? -33.903 20.933 20.104 1.00 81.19 151 ALA A N 1
ATOM 1187 C CA . ALA A 1 151 ? -33.431 22.299 20.332 1.00 81.19 151 ALA A CA 1
ATOM 1188 C C . ALA A 1 151 ? -34.268 23.345 19.564 1.00 81.19 151 ALA A C 1
ATOM 1190 O O . ALA A 1 151 ? -34.551 24.424 20.086 1.00 81.19 151 ALA A O 1
ATOM 1191 N N . SER A 1 152 ? -34.711 23.030 18.339 1.00 77.38 152 SER A N 1
ATOM 1192 C CA . SER A 1 152 ? -35.634 23.889 17.584 1.00 77.38 152 SER A CA 1
ATOM 1193 C C . SER A 1 152 ? -37.026 23.935 18.216 1.00 77.38 152 SER A C 1
ATOM 1195 O O . SER A 1 152 ? -37.643 24.998 18.223 1.00 77.38 152 SER A O 1
ATOM 1197 N N . ALA A 1 153 ? -37.519 22.814 18.752 1.00 71.31 153 ALA A N 1
ATOM 1198 C CA . ALA A 1 153 ? -38.830 22.723 19.392 1.00 71.31 153 ALA A CA 1
ATOM 1199 C C . ALA A 1 153 ? -38.881 23.540 20.695 1.00 71.31 153 ALA A C 1
ATOM 1201 O O . ALA A 1 153 ? -39.837 24.286 20.920 1.00 71.31 153 ALA A O 1
ATOM 1202 N N . GLU A 1 154 ? -37.822 23.479 21.508 1.00 67.50 154 GLU A N 1
ATOM 1203 C CA . GLU A 1 154 ? -37.638 24.340 22.683 1.00 67.50 154 GLU A CA 1
ATOM 1204 C C . GLU A 1 154 ? -37.564 25.822 22.290 1.00 67.50 154 GLU A C 1
ATOM 1206 O O . GLU A 1 154 ? -38.220 26.662 22.908 1.00 67.50 154 GLU A O 1
ATOM 1211 N N . GLY A 1 155 ? -36.842 26.145 21.210 1.00 60.41 155 GLY A N 1
ATOM 1212 C CA . GLY A 1 155 ? -36.773 27.500 20.661 1.00 60.41 155 GLY A CA 1
ATOM 1213 C C . GLY A 1 155 ? -38.128 28.032 20.184 1.00 60.41 155 GLY A C 1
ATOM 1214 O O . GLY A 1 155 ? -38.442 29.200 20.419 1.00 60.41 155 GLY A O 1
ATOM 1215 N N . THR A 1 156 ? -38.961 27.193 19.559 1.00 60.38 156 THR A N 1
ATOM 1216 C CA . THR A 1 156 ? -40.337 27.563 19.201 1.00 60.38 156 THR A CA 1
ATOM 1217 C C . THR A 1 156 ? -41.228 27.707 20.424 1.00 60.38 156 THR A C 1
ATOM 1219 O O . THR A 1 156 ? -41.914 28.716 20.505 1.00 60.38 156 THR A O 1
ATOM 1222 N N . ALA A 1 157 ? -41.167 26.791 21.398 1.00 58.94 157 ALA A N 1
ATOM 1223 C CA . ALA A 1 157 ? -41.978 26.836 22.616 1.00 58.94 157 ALA A CA 1
ATOM 1224 C C . ALA A 1 157 ? -41.672 28.069 23.485 1.00 58.94 157 ALA A C 1
ATOM 1226 O O . ALA A 1 157 ? -42.582 28.681 24.042 1.00 58.94 157 ALA A O 1
ATOM 1227 N N . GLU A 1 158 ? -40.406 28.481 23.560 1.00 58.34 158 GLU A N 1
ATOM 1228 C CA . GLU A 1 158 ? -39.988 29.718 24.228 1.00 58.34 158 GLU A CA 1
ATOM 1229 C C . GLU A 1 158 ? -40.479 30.969 23.474 1.00 58.34 158 GLU A C 1
ATOM 1231 O O . GLU A 1 158 ? -40.894 31.957 24.085 1.00 58.34 158 GLU A O 1
ATOM 1236 N N . LYS A 1 159 ? -40.520 30.918 22.135 1.00 58.09 159 LYS A N 1
ATOM 1237 C CA . LYS A 1 159 ? -41.110 31.976 21.301 1.00 58.09 159 LYS A CA 1
ATOM 1238 C C . LYS A 1 159 ? -42.627 32.068 21.482 1.00 58.09 159 LYS A C 1
ATOM 1240 O O . LYS A 1 159 ? -43.137 33.180 21.600 1.00 58.09 159 LYS A O 1
ATOM 1245 N N . THR A 1 160 ? -43.338 30.938 21.565 1.00 58.69 160 THR A N 1
ATOM 1246 C CA . THR A 1 160 ? -44.777 30.915 21.869 1.00 58.69 160 THR A CA 1
ATOM 1247 C C . THR A 1 160 ? -45.048 31.413 23.281 1.00 58.69 160 THR A C 1
ATOM 1249 O O . THR A 1 160 ? -45.964 32.205 23.445 1.00 58.69 160 THR A O 1
ATOM 1252 N N . ARG A 1 161 ? -44.223 31.061 24.281 1.00 58.34 161 ARG A N 1
ATOM 1253 C CA . ARG A 1 161 ? -44.343 31.598 25.652 1.00 58.34 161 ARG A CA 1
ATOM 1254 C C . ARG A 1 161 ? -44.183 33.116 25.706 1.00 58.34 161 ARG A C 1
ATOM 1256 O O . ARG A 1 161 ? -44.952 33.782 26.396 1.00 58.34 161 ARG A O 1
ATOM 1263 N N . ARG A 1 162 ? -43.235 33.681 24.948 1.00 56.00 162 ARG A N 1
ATOM 1264 C CA . ARG A 1 162 ? -43.077 35.142 24.828 1.00 56.00 162 ARG A CA 1
ATOM 1265 C C . ARG A 1 162 ? -44.217 35.804 24.057 1.00 56.00 162 ARG A C 1
ATOM 1267 O O . ARG A 1 162 ? -44.618 36.899 24.429 1.00 56.00 162 ARG A O 1
ATOM 1274 N N . ALA A 1 163 ? -44.769 35.143 23.039 1.00 52.84 163 ALA A N 1
ATOM 1275 C CA . ALA A 1 163 ? -45.951 35.631 22.329 1.00 52.84 163 ALA A CA 1
ATOM 1276 C C . ALA A 1 163 ? -47.206 35.611 23.224 1.00 52.84 163 ALA A C 1
ATOM 1278 O O . ALA A 1 163 ? -47.943 36.591 23.259 1.00 52.84 163 ALA A O 1
ATOM 1279 N N . THR A 1 164 ? -47.410 34.561 24.029 1.00 55.47 164 THR A N 1
ATOM 1280 C CA . THR A 1 164 ? -48.531 34.470 24.983 1.00 55.47 164 THR A CA 1
ATOM 1281 C C . THR A 1 164 ? -48.390 35.411 26.178 1.00 55.47 164 THR A C 1
ATOM 1283 O O . THR A 1 164 ? -49.395 35.842 26.727 1.00 55.47 164 THR A O 1
ATOM 1286 N N . ALA A 1 165 ? -47.164 35.773 26.572 1.00 55.19 165 ALA A N 1
ATOM 1287 C CA . ALA A 1 165 ? -46.924 36.777 27.612 1.00 55.19 165 ALA A CA 1
ATOM 1288 C C . ALA A 1 165 ? -47.044 38.230 27.101 1.00 55.19 165 ALA A C 1
ATOM 1290 O O . ALA A 1 165 ? -47.024 39.155 27.909 1.00 55.19 165 ALA A O 1
ATOM 1291 N N . GLY A 1 166 ? -47.152 38.439 25.780 1.00 53.50 166 GLY A N 1
ATOM 1292 C CA . GLY A 1 166 ? -47.129 39.763 25.149 1.00 53.50 166 GLY A CA 1
ATOM 1293 C C . GLY A 1 166 ? -48.342 40.133 24.289 1.00 53.50 166 GLY A C 1
ATOM 1294 O O . GLY A 1 166 ? -48.395 41.268 23.826 1.00 53.50 166 GLY A O 1
ATOM 1295 N N . ALA A 1 167 ? -49.311 39.242 24.062 1.00 42.69 167 ALA A N 1
ATOM 1296 C CA . ALA A 1 167 ? -50.430 39.518 23.160 1.00 42.69 167 ALA A CA 1
ATOM 1297 C C . ALA A 1 167 ? -51.785 39.129 23.766 1.00 42.69 167 ALA A C 1
ATOM 1299 O O . ALA A 1 167 ? -52.259 38.000 23.647 1.00 42.69 167 ALA A O 1
ATOM 1300 N N . SER A 1 168 ? -52.448 40.128 24.348 1.00 45.62 168 SER A N 1
ATOM 1301 C CA . SER A 1 168 ? -53.894 40.264 24.194 1.00 45.62 168 SER A CA 1
ATOM 1302 C C . SER A 1 168 ? -54.210 40.421 22.699 1.00 45.62 168 SER A C 1
ATOM 1304 O O . SER A 1 168 ? -53.547 41.196 22.019 1.00 45.62 168 SER A O 1
ATOM 1306 N N . GLN A 1 169 ? -55.263 39.735 22.246 1.00 38.75 169 GLN A N 1
ATOM 1307 C CA . GLN A 1 169 ? -55.934 39.818 20.935 1.00 38.75 169 GLN A CA 1
ATOM 1308 C C . GLN A 1 169 ? -55.428 38.941 19.765 1.00 38.75 169 GLN A C 1
ATOM 1310 O O . GLN A 1 169 ? -54.522 39.276 19.014 1.00 38.75 169 GLN A O 1
ATOM 1315 N N . SER A 1 170 ? -56.260 37.920 19.519 1.00 34.31 170 SER A N 1
ATOM 1316 C CA . SER A 1 170 ? -56.897 37.573 18.235 1.00 34.31 170 SER A CA 1
ATOM 1317 C C . SER A 1 170 ? -56.396 36.342 17.454 1.00 34.31 170 SER A C 1
ATOM 1319 O O . SER A 1 170 ? -55.300 36.316 16.911 1.00 34.31 170 SER A O 1
ATOM 1321 N N . MET A 1 171 ? -57.336 35.388 17.378 1.00 38.19 171 MET A N 1
ATOM 1322 C CA . MET A 1 171 ? -57.747 34.524 16.260 1.00 38.19 171 MET A CA 1
ATOM 1323 C C . MET A 1 171 ? -56.842 33.382 15.746 1.00 38.19 171 MET A C 1
ATOM 1325 O O . MET A 1 171 ? -55.899 33.589 14.996 1.00 38.19 171 MET A O 1
ATOM 1329 N N . VAL A 1 172 ? -57.273 32.164 16.118 1.00 41.75 172 VAL A N 1
ATOM 1330 C CA . VAL A 1 172 ? -57.683 31.021 15.262 1.00 41.75 172 VAL A CA 1
ATOM 1331 C C . VAL A 1 172 ? -56.750 30.564 14.129 1.00 41.75 172 VAL A C 1
ATOM 1333 O O . VAL A 1 172 ? -56.694 31.184 13.078 1.00 41.75 172 VAL A O 1
ATOM 1336 N N . ASP A 1 173 ? -56.101 29.415 14.350 1.00 35.38 173 ASP A N 1
ATOM 1337 C CA . ASP A 1 173 ? -56.166 28.136 13.592 1.00 35.38 173 ASP A CA 1
ATOM 1338 C C . ASP A 1 173 ? -54.924 27.316 14.013 1.00 35.38 173 ASP A C 1
ATOM 1340 O O . ASP A 1 173 ? -53.823 27.846 14.092 1.00 35.38 173 ASP A O 1
ATOM 1344 N N . GLY A 1 174 ? -54.952 26.048 14.418 1.00 39.44 174 GLY A N 1
ATOM 1345 C CA . GLY A 1 174 ? -55.753 24.924 13.959 1.00 39.44 174 GLY A CA 1
ATOM 1346 C C . GLY A 1 174 ? -54.780 23.781 13.637 1.00 39.44 174 GLY A C 1
ATOM 1347 O O . GLY A 1 174 ? -54.277 23.727 12.525 1.00 39.44 174 GLY A O 1
ATOM 1348 N N . CYS A 1 175 ? -54.453 22.928 14.623 1.00 35.22 175 CYS A N 1
ATOM 1349 C CA . CYS A 1 175 ? -54.079 21.502 14.479 1.00 35.22 175 CYS A CA 1
ATOM 1350 C C . CYS A 1 175 ? -53.623 20.925 15.832 1.00 35.22 175 CYS A C 1
ATOM 1352 O O . CYS A 1 175 ? -52.469 21.043 16.240 1.00 35.22 175 CYS A O 1
ATOM 1354 N N . SER A 1 176 ? -54.570 20.292 16.524 1.00 36.66 176 SER A N 1
ATOM 1355 C CA . SER A 1 176 ? -54.355 19.465 17.711 1.00 36.66 176 SER A CA 1
ATOM 1356 C C . SER A 1 176 ? -53.892 18.070 17.284 1.00 36.66 176 SER A C 1
ATOM 1358 O O . SER A 1 176 ? -54.606 17.389 16.552 1.00 36.66 176 SER A O 1
ATOM 1360 N N . PHE A 1 177 ? -52.725 17.631 17.760 1.00 34.22 177 PHE A N 1
ATOM 1361 C CA . PHE A 1 177 ? -52.367 16.212 17.830 1.00 34.22 177 PHE A CA 1
ATOM 1362 C C . PHE A 1 177 ? -52.298 15.835 19.315 1.00 34.22 177 PHE A C 1
ATOM 1364 O O . PHE A 1 177 ? -51.295 16.052 19.992 1.00 34.22 177 PHE A O 1
ATOM 1371 N N . MET A 1 178 ? -53.422 15.345 19.840 1.00 32.62 178 MET A N 1
ATOM 1372 C CA . MET A 1 178 ? -53.551 14.813 21.197 1.00 32.62 178 MET A CA 1
ATOM 1373 C C . MET A 1 178 ? -52.883 13.437 21.275 1.00 32.62 178 MET A C 1
ATOM 1375 O O . MET A 1 178 ? -53.328 12.493 20.627 1.00 32.62 178 MET A O 1
ATOM 1379 N N . ALA A 1 179 ? -51.841 13.317 22.095 1.00 33.28 179 ALA A N 1
ATOM 1380 C CA . ALA A 1 179 ? -51.353 12.039 22.594 1.00 33.28 179 ALA A CA 1
ATOM 1381 C C . ALA A 1 179 ? -51.890 11.854 24.019 1.00 33.28 179 ALA A C 1
ATOM 1383 O O . ALA A 1 179 ? -51.457 12.525 24.953 1.00 33.28 179 ALA A O 1
ATOM 1384 N N . THR A 1 180 ? -52.876 10.976 24.170 1.00 34.47 180 THR A N 1
ATOM 1385 C CA . THR A 1 180 ? -53.414 10.528 25.458 1.00 34.47 180 THR A CA 1
ATOM 1386 C C . THR A 1 180 ? -52.443 9.561 26.130 1.00 34.47 180 THR A C 1
ATOM 1388 O O . THR A 1 180 ? -52.113 8.525 25.556 1.00 34.47 180 THR A O 1
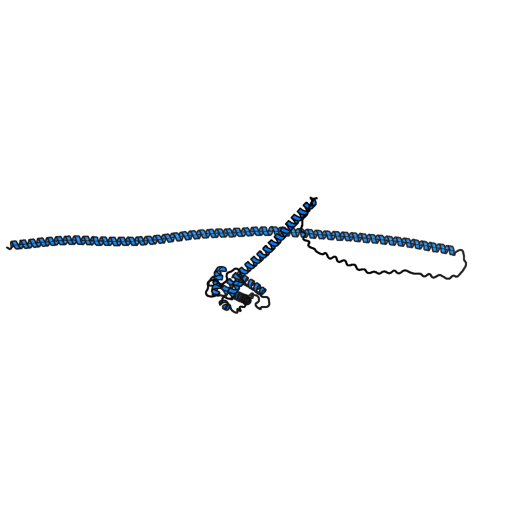ATOM 1391 N N . TYR A 1 181 ? -52.048 9.855 27.368 1.00 33.31 181 TYR A N 1
ATOM 1392 C CA . TYR A 1 181 ? -51.482 8.881 28.301 1.00 33.31 181 TYR A CA 1
ATOM 1393 C C . TYR A 1 181 ? -52.321 8.882 29.581 1.00 33.31 181 TYR A C 1
ATOM 1395 O O . TYR A 1 181 ? -52.490 9.901 30.246 1.00 33.31 181 TYR A O 1
ATOM 1403 N N . THR A 1 182 ? -52.887 7.717 29.877 1.00 31.36 182 THR A N 1
ATOM 1404 C CA . THR A 1 182 ? -53.678 7.403 31.066 1.00 31.36 182 THR A CA 1
ATOM 1405 C C . THR A 1 182 ? -52.762 7.225 32.275 1.00 31.36 182 THR A C 1
ATOM 1407 O O . THR A 1 182 ? -51.871 6.378 32.250 1.00 31.36 182 THR A O 1
ATOM 1410 N N . VAL A 1 183 ? -53.000 7.995 33.337 1.00 34.31 183 VAL A N 1
ATOM 1411 C CA . VAL A 1 183 ? -52.419 7.770 34.668 1.00 34.31 183 VAL A CA 1
ATOM 1412 C C . VAL A 1 183 ? -53.404 6.908 35.453 1.00 34.31 183 VAL A C 1
ATOM 1414 O O . VAL A 1 183 ? -54.534 7.326 35.692 1.00 34.31 183 VAL A O 1
ATOM 1417 N N . ILE A 1 184 ? -52.986 5.696 35.815 1.00 33.97 184 ILE A N 1
ATOM 1418 C CA . ILE A 1 184 ? -53.731 4.812 36.714 1.00 33.97 184 ILE A CA 1
ATOM 1419 C C . ILE A 1 184 ? -53.356 5.214 38.144 1.00 33.97 184 ILE A C 1
ATOM 1421 O O . ILE A 1 184 ? -52.198 5.094 38.541 1.00 33.97 184 ILE A O 1
ATOM 1425 N N . HIS A 1 185 ? -54.333 5.733 38.885 1.00 33.12 185 HIS A N 1
ATOM 1426 C CA . HIS A 1 185 ? -54.287 5.888 40.335 1.00 33.12 185 HIS A CA 1
ATOM 1427 C C . HIS A 1 185 ? -54.887 4.626 40.962 1.00 33.12 185 HIS A C 1
ATOM 1429 O O . HIS A 1 185 ? -56.048 4.316 40.708 1.00 33.12 185 HIS A O 1
ATOM 1435 N N . GLU A 1 186 ? -54.114 3.916 41.782 1.00 32.25 186 GLU A N 1
ATOM 1436 C CA . GLU A 1 186 ? -54.641 2.894 42.689 1.00 32.25 186 GLU A CA 1
ATOM 1437 C C . GLU A 1 186 ? -54.766 3.501 44.088 1.00 32.25 186 GLU A C 1
ATOM 1439 O O . GLU A 1 186 ? -53.778 3.765 44.775 1.00 32.25 186 GLU A O 1
ATOM 1444 N N . GLU A 1 187 ? -56.010 3.752 44.485 1.00 33.16 187 GLU A N 1
ATOM 1445 C CA . GLU A 1 187 ? -56.418 3.883 45.878 1.00 33.16 187 GLU A CA 1
ATOM 1446 C C . GLU A 1 187 ? -56.708 2.479 46.414 1.00 33.16 187 GLU A C 1
ATOM 1448 O O . GLU A 1 187 ? -57.443 1.721 45.786 1.00 33.16 187 GLU A O 1
ATOM 1453 N N . ASN A 1 188 ? -56.178 2.142 47.591 1.00 34.94 188 ASN A N 1
ATOM 1454 C CA . ASN A 1 188 ? -56.662 1.005 48.368 1.00 34.94 188 ASN A CA 1
ATOM 1455 C C . ASN A 1 188 ? -56.981 1.461 49.792 1.00 34.94 188 ASN A C 1
ATOM 1457 O O . ASN A 1 188 ? -56.104 1.712 50.617 1.00 34.94 188 ASN A O 1
ATOM 1461 N N . SER A 1 189 ? -58.285 1.569 50.025 1.00 30.33 189 SER A N 1
ATOM 1462 C CA . SER A 1 189 ? -58.965 1.649 51.308 1.00 30.33 189 SER A CA 1
ATOM 1463 C C . SER A 1 189 ? -59.397 0.236 51.698 1.00 30.33 189 SER A C 1
ATOM 1465 O O . SER A 1 189 ? -60.043 -0.432 50.895 1.00 30.33 189 SER A O 1
ATOM 1467 N N . MET A 1 190 ? -59.101 -0.211 52.920 1.00 30.16 190 MET A N 1
ATOM 1468 C CA . MET A 1 190 ? -59.974 -1.161 53.612 1.00 30.16 190 MET A CA 1
ATOM 1469 C C . MET A 1 190 ? -59.856 -1.039 55.135 1.00 30.16 190 MET A C 1
ATOM 1471 O O . MET A 1 190 ? -58.813 -1.284 55.736 1.00 30.16 190 MET A O 1
ATOM 1475 N N . LEU A 1 191 ? -60.993 -0.646 55.708 1.00 33.78 191 LEU A N 1
ATOM 1476 C CA . LEU A 1 191 ? -61.498 -0.887 57.056 1.00 33.78 191 LEU A CA 1
ATOM 1477 C C . LEU A 1 191 ? -61.115 -2.248 57.660 1.00 33.78 191 LEU A C 1
ATOM 1479 O O . LEU A 1 191 ? -61.285 -3.260 56.991 1.00 33.78 191 LEU A O 1
ATOM 1483 N N . THR A 1 192 ? -60.856 -2.269 58.974 1.00 33.09 192 THR A N 1
ATOM 1484 C CA . THR A 1 192 ? -61.659 -3.080 59.909 1.00 33.09 192 THR A CA 1
ATOM 1485 C C . THR A 1 192 ? -61.707 -2.461 61.305 1.00 33.09 192 THR A C 1
ATOM 1487 O O . THR A 1 192 ? -60.719 -1.959 61.835 1.00 33.09 192 THR A O 1
ATOM 1490 N N . ASP A 1 193 ? -62.918 -2.538 61.829 1.00 27.28 193 ASP A N 1
ATOM 1491 C CA . ASP A 1 193 ? -63.499 -2.121 63.096 1.00 27.28 193 ASP A CA 1
ATOM 1492 C C . ASP A 1 193 ? -63.180 -3.114 64.234 1.00 27.28 193 ASP A C 1
ATOM 1494 O O . ASP A 1 193 ? -63.013 -4.302 63.949 1.00 27.28 193 ASP A O 1
ATOM 1498 N N . SER A 1 194 ? -63.108 -2.643 65.489 1.00 31.44 194 SER A N 1
ATOM 1499 C CA . SER A 1 194 ? -63.728 -3.240 66.702 1.00 31.44 194 SER A CA 1
ATOM 1500 C C . SER A 1 194 ? -63.097 -2.763 68.029 1.00 31.44 194 SER A C 1
ATOM 1502 O O . SER A 1 194 ? -61.927 -2.990 68.329 1.00 31.44 194 SER A O 1
ATOM 1504 N N . SER A 1 195 ? -63.940 -2.128 68.852 1.00 30.95 195 SER A N 1
ATOM 1505 C CA . SER A 1 195 ? -63.837 -2.014 70.320 1.00 30.95 195 SER A CA 1
ATOM 1506 C C . SER A 1 195 ? -64.505 -3.250 70.973 1.00 30.95 195 SER A C 1
ATOM 1508 O O . SER A 1 195 ? -65.201 -3.975 70.257 1.00 30.95 195 SER A O 1
ATOM 1510 N N . PRO A 1 196 ? -64.335 -3.529 72.287 1.00 38.56 196 PRO A N 1
ATOM 1511 C CA . PRO A 1 196 ? -65.190 -2.927 73.342 1.00 38.56 196 PRO A CA 1
ATOM 1512 C C . PRO A 1 196 ? -64.410 -2.643 74.659 1.00 38.56 196 PRO A C 1
ATOM 1514 O O . PRO A 1 196 ? -63.376 -3.247 74.910 1.00 38.56 196 PRO A O 1
ATOM 1517 N N . ILE A 1 197 ? -64.652 -1.568 75.420 1.00 34.72 197 ILE A N 1
ATOM 1518 C CA . ILE A 1 197 ? -65.690 -1.335 76.453 1.00 34.72 197 ILE A CA 1
ATOM 1519 C C . ILE A 1 197 ? -65.899 -2.516 77.421 1.00 34.72 197 ILE A C 1
ATOM 1521 O O . ILE A 1 197 ? -66.599 -3.464 77.087 1.00 34.72 197 ILE A O 1
ATOM 1525 N N . GLU A 1 198 ? -65.402 -2.374 78.655 1.00 31.14 198 GLU A N 1
ATOM 1526 C CA . GLU A 1 198 ? -65.976 -3.000 79.855 1.00 31.14 198 GLU A CA 1
ATOM 1527 C C . GLU A 1 198 ? -66.141 -1.935 80.955 1.00 31.14 198 GLU A C 1
ATOM 1529 O O . GLU A 1 198 ? -65.190 -1.265 81.358 1.00 31.14 198 GLU A O 1
ATOM 1534 N N . GLU A 1 199 ? -67.384 -1.783 81.408 1.00 33.00 199 GLU A N 1
ATOM 1535 C CA . GLU A 1 199 ? -67.848 -1.024 82.572 1.00 33.00 199 GLU A CA 1
ATOM 1536 C C . GLU A 1 199 ? -68.621 -1.987 83.499 1.00 33.00 199 GLU A C 1
ATOM 1538 O O . GLU A 1 199 ? -69.154 -2.998 83.035 1.00 33.00 199 GLU A O 1
ATOM 1543 N N . SER A 1 200 ? -68.793 -1.580 84.768 1.00 31.06 200 SER A N 1
ATOM 1544 C CA . SER A 1 200 ? -69.682 -2.146 85.814 1.00 31.06 200 SER A CA 1
ATOM 1545 C C . SER A 1 200 ? -69.091 -3.302 86.656 1.00 31.06 200 SER A C 1
ATOM 1547 O O . SER A 1 200 ? -68.333 -4.112 86.149 1.00 31.06 200 SER A O 1
ATOM 1549 N N . MET A 1 201 ? -69.375 -3.499 87.951 1.00 32.16 201 MET A N 1
ATOM 1550 C CA . MET A 1 201 ? -70.167 -2.789 88.965 1.00 32.16 201 MET A CA 1
ATOM 1551 C C . MET A 1 201 ? -69.909 -3.441 90.355 1.00 32.16 201 MET A C 1
ATOM 1553 O O . MET A 1 201 ? -69.603 -4.624 90.437 1.00 32.16 201 MET A O 1
ATOM 1557 N N . HIS A 1 202 ? -70.074 -2.641 91.418 1.00 30.42 202 HIS A N 1
ATOM 1558 C CA . HIS A 1 202 ? -70.465 -2.906 92.826 1.00 30.42 202 HIS A CA 1
ATOM 1559 C C . HIS A 1 202 ? -70.203 -4.245 93.560 1.00 30.42 202 HIS A C 1
ATOM 1561 O O . HIS A 1 202 ? -70.674 -5.302 93.157 1.00 30.42 202 HIS A O 1
ATOM 1567 N N . SER A 1 203 ? -69.756 -4.137 94.825 1.00 31.86 203 SER A N 1
ATOM 1568 C CA . SER A 1 203 ? -70.615 -4.507 95.975 1.00 31.86 203 SER A CA 1
ATOM 1569 C C . SER A 1 203 ? -70.104 -4.003 97.328 1.00 31.86 203 SER A C 1
ATOM 1571 O O . SER A 1 203 ? -68.952 -4.200 97.709 1.00 31.86 203 SER A O 1
ATOM 1573 N N . GLU A 1 204 ? -71.031 -3.370 98.044 1.00 30.16 204 GLU A N 1
ATOM 1574 C CA . GLU A 1 204 ? -71.020 -3.050 99.469 1.00 30.16 204 GLU A CA 1
ATOM 1575 C C . GLU A 1 204 ? -71.180 -4.318 100.325 1.00 30.16 204 GLU A C 1
ATOM 1577 O O . GLU A 1 204 ? -71.929 -5.225 99.965 1.00 30.16 204 GLU A O 1
ATOM 1582 N N . VAL A 1 205 ? -70.572 -4.341 101.516 1.00 38.38 205 VAL A N 1
ATOM 1583 C CA . VAL A 1 205 ? -70.998 -5.211 102.624 1.00 38.38 205 VAL A CA 1
ATOM 1584 C C . VAL A 1 205 ? -71.065 -4.373 103.899 1.00 38.38 205 VAL A C 1
ATOM 1586 O O . VAL A 1 205 ? -70.073 -3.798 104.344 1.00 38.38 205 VAL A O 1
ATOM 1589 N N . ALA A 1 206 ? -72.270 -4.292 104.461 1.00 34.78 206 ALA A N 1
ATOM 1590 C CA . ALA A 1 206 ? -72.594 -3.612 105.708 1.00 34.78 206 ALA A CA 1
ATOM 1591 C C . ALA A 1 206 ? -72.125 -4.408 106.952 1.00 34.78 206 ALA A C 1
ATOM 1593 O O . ALA A 1 206 ? -72.138 -5.640 106.916 1.00 34.78 206 ALA A O 1
ATOM 1594 N N . PRO A 1 207 ? -71.797 -3.752 108.085 1.00 42.38 207 PRO A N 1
ATOM 1595 C CA . PRO A 1 207 ? -71.563 -4.415 109.369 1.00 42.38 207 PRO A CA 1
ATOM 1596 C C . PRO A 1 207 ? -72.825 -4.457 110.252 1.00 42.38 207 PRO A C 1
ATOM 1598 O O . PRO A 1 207 ? -73.582 -3.488 110.331 1.00 42.38 207 PRO A O 1
ATOM 1601 N N . GLN A 1 208 ? -73.020 -5.570 110.968 1.00 38.25 208 GLN A N 1
ATOM 1602 C CA . GLN A 1 208 ? -74.056 -5.735 111.995 1.00 38.25 208 GLN A CA 1
ATOM 1603 C C . GLN A 1 208 ? -73.679 -5.069 113.329 1.00 38.25 208 GLN A C 1
ATOM 1605 O O . GLN A 1 208 ? -72.523 -5.054 113.749 1.00 38.25 208 GLN A O 1
ATOM 1610 N N . MET A 1 209 ? -74.710 -4.533 113.985 1.00 35.19 209 MET A N 1
ATOM 1611 C CA . MET A 1 209 ? -74.703 -3.830 115.268 1.00 35.19 209 MET A CA 1
ATOM 1612 C C . MET A 1 209 ? -74.390 -4.737 116.467 1.00 35.19 209 MET A C 1
ATOM 1614 O O . MET A 1 209 ? -74.868 -5.862 116.511 1.00 35.19 209 MET A O 1
ATOM 1618 N N . PHE A 1 210 ? -73.765 -4.179 117.511 1.00 34.06 210 PHE A N 1
ATOM 1619 C CA . PHE A 1 210 ? -74.138 -4.461 118.906 1.00 34.06 210 PHE A CA 1
ATOM 1620 C C . PHE A 1 210 ? -73.885 -3.225 119.787 1.00 34.06 210 PHE A C 1
ATOM 1622 O O . PHE A 1 210 ? -72.838 -2.581 119.713 1.00 34.06 210 PHE A O 1
ATOM 1629 N N . ALA A 1 211 ? -74.906 -2.863 120.565 1.00 34.75 211 ALA A N 1
ATOM 1630 C CA . ALA A 1 211 ? -75.000 -1.660 121.385 1.00 34.75 211 ALA A CA 1
ATOM 1631 C C . ALA A 1 211 ? -74.178 -1.750 122.684 1.00 34.75 211 ALA A C 1
ATOM 1633 O O . ALA A 1 211 ? -73.990 -2.829 123.240 1.00 34.75 211 ALA A O 1
ATOM 1634 N N . GLY A 1 212 ? -73.740 -0.593 123.188 1.00 34.84 212 GLY A N 1
ATOM 1635 C CA . GLY A 1 212 ? -73.108 -0.456 124.500 1.00 34.84 212 GLY A CA 1
ATOM 1636 C C . GLY A 1 212 ? -72.661 0.982 124.773 1.00 34.84 212 GLY A C 1
ATOM 1637 O O . GLY A 1 212 ? -71.659 1.445 124.217 1.00 34.84 212 GLY A O 1
ATOM 1638 N N . ASP A 1 213 ? -73.450 1.670 125.598 1.00 47.62 213 ASP A N 1
ATOM 1639 C CA . ASP A 1 213 ? -73.289 3.029 126.127 1.00 47.62 213 ASP A CA 1
ATOM 1640 C C . ASP A 1 213 ? -71.874 3.365 126.611 1.00 47.62 213 ASP A C 1
ATOM 1642 O O . ASP A 1 213 ? -71.404 2.728 127.542 1.00 47.62 213 ASP A O 1
ATOM 1646 N N . VAL A 1 214 ? -71.255 4.419 126.048 1.00 42.59 214 VAL A N 1
ATOM 1647 C CA . VAL A 1 214 ? -70.395 5.408 126.749 1.00 42.59 214 VAL A CA 1
ATOM 1648 C C . VAL A 1 214 ? -70.316 6.663 125.851 1.00 42.59 214 VAL A C 1
ATOM 1650 O O . VAL A 1 214 ? -69.515 6.733 124.914 1.00 42.59 214 VAL A O 1
ATOM 1653 N N . SER A 1 215 ? -71.181 7.655 126.087 1.00 50.22 215 SER A N 1
ATOM 1654 C CA . SER A 1 215 ? -71.552 8.698 125.109 1.00 50.22 215 SER A CA 1
ATOM 1655 C C . SER A 1 215 ? -70.658 9.956 125.046 1.00 50.22 215 SER A C 1
ATOM 1657 O O . SER A 1 215 ? -71.099 10.978 124.527 1.00 50.22 215 SER A O 1
ATOM 1659 N N . ALA A 1 216 ? -69.407 9.924 125.524 1.00 51.00 216 ALA A N 1
ATOM 1660 C CA . ALA A 1 216 ? -68.552 11.128 125.524 1.00 51.00 216 ALA A CA 1
ATOM 1661 C C . ALA A 1 216 ? -67.117 10.948 124.980 1.00 51.00 216 ALA A C 1
ATOM 1663 O O . ALA A 1 216 ? -66.483 11.935 124.631 1.00 51.00 216 ALA A O 1
ATOM 1664 N N . SER A 1 217 ? -66.602 9.717 124.829 1.00 54.62 217 SER A N 1
ATOM 1665 C CA . SER A 1 217 ? -65.202 9.462 124.409 1.00 54.62 217 SER A CA 1
ATOM 1666 C C . SER A 1 217 ? -65.038 9.081 122.922 1.00 54.62 217 SER A C 1
ATOM 1668 O O . SER A 1 217 ? -64.012 9.374 122.302 1.00 54.62 217 SER A O 1
ATOM 1670 N N . LYS A 1 218 ? -66.066 8.481 122.303 1.00 53.53 218 LYS A N 1
ATOM 1671 C CA . LYS A 1 218 ? -66.009 7.967 120.917 1.00 53.53 218 LYS A CA 1
ATOM 1672 C C . LYS A 1 218 ? -66.064 9.066 119.846 1.00 53.53 218 LYS A C 1
ATOM 1674 O O . LYS A 1 218 ? -65.476 8.910 118.779 1.00 53.53 218 LYS A O 1
ATOM 1679 N N . GLY A 1 219 ? -66.712 10.199 120.135 1.00 59.25 219 GLY A N 1
ATOM 1680 C CA . GLY A 1 219 ? -66.784 11.339 119.211 1.00 59.25 219 GLY A CA 1
ATOM 1681 C C . GLY A 1 219 ? -65.417 11.976 118.938 1.00 59.25 219 GLY A C 1
ATOM 1682 O O . GLY A 1 219 ? -65.118 12.333 117.800 1.00 59.25 219 GLY A O 1
ATOM 1683 N N . ASP A 1 220 ? -64.553 12.046 119.952 1.00 62.47 220 ASP A N 1
ATOM 1684 C CA . ASP A 1 220 ? -63.202 12.601 119.815 1.00 62.47 220 ASP A CA 1
ATOM 1685 C C . ASP A 1 220 ? -62.215 11.625 119.176 1.00 62.47 220 ASP A C 1
ATOM 1687 O O . ASP A 1 220 ? -61.283 12.057 118.495 1.00 62.47 220 ASP A O 1
ATOM 1691 N N . GLN A 1 221 ? -62.424 10.317 119.351 1.00 67.38 221 GLN A N 1
ATOM 1692 C CA . GLN A 1 221 ? -61.676 9.287 118.626 1.00 67.38 221 GLN A CA 1
ATOM 1693 C C . GLN A 1 221 ? -62.037 9.288 117.138 1.00 67.38 221 GLN A C 1
ATOM 1695 O O . GLN A 1 221 ? -61.140 9.287 116.302 1.00 67.38 221 GLN A O 1
ATOM 1700 N N . LEU A 1 222 ? -63.323 9.413 116.792 1.00 71.81 222 LEU A N 1
ATOM 1701 C CA . LEU A 1 222 ? -63.759 9.516 115.398 1.00 71.81 222 LEU A CA 1
ATOM 1702 C C . LEU A 1 222 ? -63.249 10.805 114.732 1.00 71.81 222 LEU A C 1
ATOM 1704 O O . LEU A 1 222 ? -62.772 10.770 113.602 1.00 71.81 222 LEU A O 1
ATOM 1708 N N . ARG A 1 223 ? -63.272 11.947 115.435 1.00 71.88 223 ARG A N 1
ATOM 1709 C CA . ARG A 1 223 ? -62.709 13.212 114.918 1.00 71.88 223 ARG A CA 1
ATOM 1710 C C . ARG A 1 223 ? -61.185 13.193 114.782 1.00 71.88 223 ARG A C 1
ATOM 1712 O O . ARG A 1 223 ? -60.661 13.991 114.005 1.00 71.88 223 ARG A O 1
ATOM 1719 N N . ARG A 1 224 ? -60.472 12.362 115.551 1.00 75.94 224 ARG A N 1
ATOM 1720 C CA . ARG A 1 224 ? -59.027 12.135 115.383 1.00 75.94 224 ARG A CA 1
ATOM 1721 C C . ARG A 1 224 ? -58.750 11.210 114.206 1.00 75.94 224 ARG A C 1
ATOM 1723 O O . ARG A 1 224 ? -58.011 11.618 113.322 1.00 75.94 224 ARG A O 1
ATOM 1730 N N . ALA A 1 225 ? -59.447 10.079 114.119 1.00 76.31 225 ALA A N 1
ATOM 1731 C CA . ALA A 1 225 ? -59.333 9.150 112.998 1.00 76.31 225 ALA A CA 1
ATOM 1732 C C . ALA A 1 225 ? -59.656 9.828 111.656 1.00 76.31 225 ALA A C 1
ATOM 1734 O O . ALA A 1 225 ? -58.899 9.709 110.705 1.00 76.31 225 ALA A O 1
ATOM 1735 N N . LEU A 1 226 ? -60.723 10.632 111.582 1.00 75.31 226 LEU A N 1
ATOM 1736 C CA . LEU A 1 226 ? -61.054 11.381 110.364 1.00 75.31 226 LEU A CA 1
ATOM 1737 C C . LEU A 1 226 ? -60.035 12.483 110.036 1.00 75.31 226 LEU A C 1
ATOM 1739 O O . LEU A 1 226 ? -59.855 12.809 108.865 1.00 75.31 226 LEU A O 1
ATOM 1743 N N . ARG A 1 227 ? -59.361 13.066 111.038 1.00 77.62 227 ARG A N 1
ATOM 1744 C CA . ARG A 1 227 ? -58.273 14.033 110.811 1.00 77.62 227 ARG A CA 1
ATOM 1745 C C . ARG A 1 227 ? -57.009 13.351 110.300 1.00 77.62 227 ARG A C 1
ATOM 1747 O O . ARG A 1 227 ? -56.405 13.873 109.372 1.00 77.62 227 ARG A O 1
ATOM 1754 N N . GLU A 1 228 ? -56.651 12.203 110.860 1.00 78.06 228 GLU A N 1
ATOM 1755 C CA . GLU A 1 228 ? -55.528 11.383 110.395 1.00 78.06 228 GLU A CA 1
ATOM 1756 C C . GLU A 1 228 ? -55.766 10.892 108.968 1.00 78.06 228 GLU A C 1
ATOM 1758 O O . GLU A 1 228 ? -54.921 11.098 108.108 1.00 78.06 228 GLU A O 1
ATOM 1763 N N . LEU A 1 229 ? -56.962 10.383 108.673 1.00 76.62 229 LEU A N 1
ATOM 1764 C CA . LEU A 1 229 ? -57.324 9.894 107.342 1.00 76.62 229 LEU A CA 1
ATOM 1765 C C . LEU A 1 229 ? -57.364 11.034 106.308 1.00 76.62 229 LEU A C 1
ATOM 1767 O O . LEU A 1 229 ? -56.954 10.863 105.163 1.00 76.62 229 LEU A O 1
ATOM 1771 N N . ARG A 1 230 ? -57.785 12.242 106.713 1.00 75.88 230 ARG A N 1
ATOM 1772 C CA . ARG A 1 230 ? -57.704 13.438 105.859 1.00 75.88 230 ARG A CA 1
ATOM 1773 C C . ARG A 1 230 ? -56.258 13.873 105.616 1.00 75.88 230 ARG A C 1
ATOM 1775 O O . ARG A 1 230 ? -55.923 14.192 104.479 1.00 75.88 230 ARG A O 1
ATOM 1782 N N . ALA A 1 231 ? -55.415 13.856 106.648 1.00 76.31 231 ALA A N 1
ATOM 1783 C CA . ALA A 1 231 ? -53.993 14.165 106.526 1.00 76.31 231 ALA A CA 1
ATOM 1784 C C . ALA A 1 231 ? -53.259 13.131 105.656 1.00 76.31 231 ALA A C 1
ATOM 1786 O O . ALA A 1 231 ? -52.392 13.498 104.870 1.00 76.31 231 ALA A O 1
ATOM 1787 N N . GLU A 1 232 ? -53.641 11.858 105.732 1.00 76.44 232 GLU A N 1
ATOM 1788 C CA . GLU A 1 232 ? -53.082 10.779 104.918 1.00 76.44 232 GLU A CA 1
ATOM 1789 C C . GLU A 1 232 ? -53.511 10.889 103.448 1.00 76.44 232 GLU A C 1
ATOM 1791 O O . GLU A 1 232 ? -52.678 10.756 102.552 1.00 76.44 232 GLU A O 1
ATOM 1796 N N . ILE A 1 233 ? -54.773 11.246 103.178 1.00 72.44 233 ILE A N 1
ATOM 1797 C CA . ILE A 1 233 ? -55.251 11.547 101.819 1.00 72.44 233 ILE A CA 1
ATOM 1798 C C . ILE A 1 233 ? -54.548 12.785 101.245 1.00 72.44 233 ILE A C 1
ATOM 1800 O O . ILE A 1 233 ? -54.177 12.787 100.071 1.00 72.44 233 ILE A O 1
ATOM 1804 N N . GLU A 1 234 ? -54.359 13.844 102.035 1.00 75.44 234 GLU A N 1
ATOM 1805 C CA . GLU A 1 234 ? -53.641 15.042 101.583 1.00 75.44 234 GLU A CA 1
ATOM 1806 C C . GLU A 1 234 ? -52.150 14.763 101.351 1.00 75.44 234 GLU A C 1
ATOM 1808 O O . GLU A 1 234 ? -51.613 15.165 100.318 1.00 75.44 234 GLU A O 1
ATOM 1813 N N . ALA A 1 235 ? -51.499 13.988 102.223 1.00 72.44 235 ALA A N 1
ATOM 1814 C CA . ALA A 1 235 ? -50.118 13.549 102.032 1.00 72.44 235 ALA A CA 1
ATOM 1815 C C . ALA A 1 235 ? -49.963 12.612 100.821 1.00 72.44 235 ALA A C 1
ATOM 1817 O O . ALA A 1 235 ? -48.968 12.700 100.103 1.00 72.44 235 ALA A O 1
ATOM 1818 N N . GLY A 1 236 ? -50.938 11.735 100.561 1.00 73.69 236 GLY A N 1
ATOM 1819 C CA . GLY A 1 236 ? -50.971 10.878 99.373 1.00 73.69 236 GLY A CA 1
ATOM 1820 C C . GLY A 1 236 ? -51.177 11.670 98.079 1.00 73.69 236 GLY A C 1
ATOM 1821 O O . GLY A 1 236 ? -50.535 11.383 97.070 1.00 73.69 236 GLY A O 1
ATOM 1822 N N . LYS A 1 237 ? -52.009 12.720 98.108 1.00 74.00 237 LYS A N 1
ATOM 1823 C CA . LYS A 1 237 ? -52.184 13.642 96.974 1.00 74.00 237 LYS A CA 1
ATOM 1824 C C . LYS A 1 237 ? -50.920 14.445 96.685 1.00 74.00 237 LYS A C 1
ATOM 1826 O O . LYS A 1 237 ? -50.568 14.573 95.519 1.00 74.00 237 LYS A O 1
ATOM 1831 N N . LEU A 1 238 ? -50.236 14.945 97.715 1.00 69.56 238 LEU A N 1
ATOM 1832 C CA . LEU A 1 238 ? -48.970 15.667 97.554 1.00 69.56 238 LEU A CA 1
ATOM 1833 C C . LEU A 1 238 ? -47.888 14.769 96.938 1.00 69.56 238 LEU A C 1
ATOM 1835 O O . LEU A 1 238 ? -47.304 15.157 95.931 1.00 69.56 238 LEU A O 1
ATOM 1839 N N . ARG A 1 239 ? -47.721 13.530 97.428 1.00 73.50 239 ARG A N 1
ATOM 1840 C CA . ARG A 1 239 ? -46.789 12.557 96.821 1.00 73.50 239 ARG A CA 1
ATOM 1841 C C . ARG A 1 239 ? -47.154 12.215 95.374 1.00 73.50 239 ARG A C 1
ATOM 1843 O O . ARG A 1 239 ? -46.291 12.196 94.510 1.00 73.50 239 ARG A O 1
ATOM 1850 N N . SER A 1 240 ? -48.442 12.030 95.075 1.00 79.25 240 SER A N 1
ATOM 1851 C CA . SER A 1 240 ? -48.898 11.761 93.703 1.00 79.25 240 SER A CA 1
ATOM 1852 C C . SER A 1 240 ? -48.680 12.937 92.741 1.00 79.25 240 SER A C 1
ATOM 1854 O O . SER A 1 240 ? -48.582 12.704 91.535 1.00 79.25 240 SER A O 1
ATOM 1856 N N . ILE A 1 241 ? -48.674 14.180 93.229 1.00 74.94 241 ILE A N 1
ATOM 1857 C CA . ILE A 1 241 ? -48.367 15.362 92.413 1.00 74.94 241 ILE A CA 1
ATOM 1858 C C . ILE A 1 241 ? -46.859 15.431 92.164 1.00 74.94 241 ILE A C 1
ATOM 1860 O O . ILE A 1 241 ? -46.453 15.583 91.017 1.00 74.94 241 ILE A O 1
ATOM 1864 N N . GLU A 1 242 ? -46.042 15.212 93.197 1.00 79.56 242 GLU A N 1
ATOM 1865 C CA . GLU A 1 242 ? -44.579 15.163 93.077 1.00 79.56 242 GLU A CA 1
ATOM 1866 C C . GLU A 1 242 ? -44.111 14.063 92.107 1.00 79.56 242 GLU A C 1
ATOM 1868 O O . GLU A 1 242 ? -43.266 14.323 91.252 1.00 79.56 242 GLU A O 1
ATOM 1873 N N . ASP A 1 243 ? -44.713 12.869 92.155 1.00 82.12 243 ASP A N 1
ATOM 1874 C CA . ASP A 1 243 ? -44.398 11.769 91.232 1.00 82.12 243 ASP A CA 1
ATOM 1875 C C . ASP A 1 243 ? -44.784 12.099 89.779 1.00 82.12 243 ASP A C 1
ATOM 1877 O O . ASP A 1 243 ? -44.064 11.751 88.838 1.00 82.12 243 ASP A O 1
ATOM 1881 N N . ARG A 1 244 ? -45.907 12.801 89.574 1.00 79.38 244 ARG A N 1
ATOM 1882 C CA . ARG A 1 244 ? -46.337 13.252 88.239 1.00 79.38 244 ARG A CA 1
ATOM 1883 C C . ARG A 1 244 ? -45.424 14.339 87.687 1.00 79.38 244 ARG A C 1
ATOM 1885 O O . ARG A 1 244 ? -45.085 14.289 86.505 1.00 79.38 244 ARG A O 1
ATOM 1892 N N . ASP A 1 245 ? -44.997 15.277 88.525 1.00 80.38 245 ASP A N 1
ATOM 1893 C CA . ASP A 1 245 ? -44.058 16.329 88.137 1.00 80.38 245 ASP A CA 1
ATOM 1894 C C . ASP A 1 245 ? -42.664 15.749 87.846 1.00 80.38 245 ASP A C 1
ATOM 1896 O O . ASP A 1 245 ? -42.013 16.149 86.877 1.00 80.38 245 ASP A O 1
ATOM 1900 N N . ALA A 1 246 ? -42.218 14.747 88.611 1.00 82.75 246 ALA A N 1
ATOM 1901 C CA . ALA A 1 246 ? -40.984 14.012 88.339 1.00 82.75 246 ALA A CA 1
ATOM 1902 C C . ALA A 1 246 ? -41.046 13.264 86.995 1.00 82.75 246 ALA A C 1
ATOM 1904 O O . ALA A 1 246 ? -40.139 13.413 86.173 1.00 82.75 246 ALA A O 1
ATOM 1905 N N . GLN A 1 247 ? -42.140 12.542 86.720 1.00 84.25 247 GLN A N 1
ATOM 1906 C CA . GLN A 1 247 ? -42.348 11.860 85.436 1.00 84.25 247 GLN A CA 1
ATOM 1907 C C . GLN A 1 247 ? -42.439 12.838 84.256 1.00 84.25 247 GLN A C 1
ATOM 1909 O O . GLN A 1 247 ? -41.888 12.569 83.187 1.00 84.25 247 GLN A O 1
ATOM 1914 N N . ALA A 1 248 ? -43.097 13.989 84.428 1.00 84.50 248 ALA A N 1
ATOM 1915 C CA . ALA A 1 248 ? -43.169 15.019 83.394 1.00 84.50 248 ALA A CA 1
ATOM 1916 C C . ALA A 1 248 ? -41.780 15.601 83.080 1.00 84.50 248 ALA A C 1
ATOM 1918 O O . ALA A 1 248 ? -41.420 15.751 81.909 1.00 84.50 248 ALA A O 1
ATOM 1919 N N . ASN A 1 249 ? -40.969 15.868 84.106 1.00 87.88 249 ASN A N 1
ATOM 1920 C CA . ASN A 1 249 ? -39.597 16.347 83.938 1.00 87.88 249 ASN A CA 1
ATOM 1921 C C . ASN A 1 249 ? -38.693 15.301 83.267 1.00 87.88 249 ASN A C 1
ATOM 1923 O O . ASN A 1 249 ? -37.901 15.646 82.385 1.00 87.88 249 ASN A O 1
ATOM 1927 N N . GLU A 1 250 ? -38.844 14.021 83.615 1.00 89.44 250 GLU A N 1
ATOM 1928 C CA . GLU A 1 250 ? -38.128 12.923 82.963 1.00 89.44 250 GLU A CA 1
ATOM 1929 C C . GLU A 1 250 ? -38.529 12.789 81.484 1.00 89.44 250 GLU A C 1
ATOM 1931 O O . GLU A 1 250 ? -37.664 12.715 80.607 1.00 89.44 250 GLU A O 1
ATOM 1936 N N . ALA A 1 251 ? -39.825 12.875 81.168 1.00 87.38 251 ALA A N 1
ATOM 1937 C CA . ALA A 1 251 ? -40.319 12.856 79.792 1.00 87.38 251 ALA A CA 1
ATOM 1938 C C . ALA A 1 251 ? -39.793 14.044 78.962 1.00 87.38 251 ALA A C 1
ATOM 1940 O O . ALA A 1 251 ? -39.397 13.869 77.803 1.00 87.38 251 ALA A O 1
ATOM 1941 N N . ILE A 1 252 ? -39.725 15.245 79.551 1.00 89.62 252 ILE A N 1
ATOM 1942 C CA . ILE A 1 252 ? -39.126 16.427 78.913 1.00 89.62 252 ILE A CA 1
ATOM 1943 C C . ILE A 1 252 ? -37.642 16.178 78.622 1.00 89.62 252 ILE A C 1
ATOM 1945 O O . ILE A 1 252 ? -37.188 16.462 77.510 1.00 89.62 252 ILE A O 1
ATOM 1949 N N . PHE A 1 253 ? -36.895 15.613 79.573 1.00 90.50 253 PHE A N 1
ATOM 1950 C CA . PHE A 1 253 ? -35.474 15.308 79.406 1.00 90.50 253 PHE A CA 1
ATOM 1951 C C . PHE A 1 253 ? -35.227 14.250 78.317 1.00 90.50 253 PHE A C 1
ATOM 1953 O O . PHE A 1 253 ? -34.365 14.436 77.451 1.00 90.50 253 PHE A O 1
ATOM 1960 N N . ILE A 1 254 ? -36.024 13.178 78.285 1.00 91.81 254 ILE A N 1
ATOM 1961 C CA . ILE A 1 254 ? -35.973 12.150 77.233 1.00 91.81 254 ILE A CA 1
ATOM 1962 C C . ILE A 1 254 ? -36.268 12.775 75.861 1.00 91.81 254 ILE A C 1
ATOM 1964 O O . ILE A 1 254 ? -35.537 12.565 74.894 1.00 91.81 254 ILE A O 1
ATOM 1968 N N . HIS A 1 255 ? -37.295 13.614 75.757 1.00 92.38 255 HIS A N 1
ATOM 1969 C CA . HIS A 1 255 ? -37.624 14.272 74.496 1.00 92.38 255 HIS A CA 1
ATOM 1970 C C . HIS A 1 255 ? -36.519 15.238 74.026 1.00 92.38 255 HIS A C 1
ATOM 1972 O O . HIS A 1 255 ? -36.183 15.277 72.835 1.00 92.38 255 HIS A O 1
ATOM 1978 N N . LEU A 1 256 ? -35.908 15.993 74.945 1.00 92.38 256 LEU A N 1
ATOM 1979 C CA . LEU A 1 256 ? -34.807 16.906 74.625 1.00 92.38 256 LEU A CA 1
ATOM 1980 C C . LEU A 1 256 ? -33.556 16.147 74.162 1.00 92.38 256 LEU A C 1
ATOM 1982 O O . LEU A 1 256 ? -32.921 16.534 73.178 1.00 92.38 256 LEU A O 1
ATOM 1986 N N . THR A 1 257 ? -33.227 15.042 74.833 1.00 91.50 257 THR A N 1
ATOM 1987 C CA . THR A 1 257 ? -32.085 14.192 74.470 1.00 91.50 257 THR A CA 1
ATOM 1988 C C . THR A 1 257 ? -32.288 13.523 73.113 1.00 91.50 257 THR A C 1
ATOM 1990 O O . THR A 1 257 ? -31.370 13.547 72.291 1.00 91.50 257 THR A O 1
ATOM 1993 N N . VAL A 1 258 ? -33.493 13.032 72.803 1.00 94.00 258 VAL A N 1
ATOM 1994 C CA . VAL A 1 258 ? -33.829 12.497 71.470 1.00 94.00 258 VAL A CA 1
ATOM 1995 C C . VAL A 1 258 ? -33.672 13.566 70.384 1.00 94.00 258 VAL A C 1
ATOM 1997 O O . VAL A 1 258 ? -33.050 13.306 69.349 1.00 94.00 258 VAL A O 1
ATOM 2000 N N . LYS A 1 259 ? -34.155 14.796 70.617 1.00 94.19 259 LYS A N 1
ATOM 2001 C CA . LYS A 1 259 ? -33.973 15.916 69.673 1.00 94.19 259 LYS A CA 1
ATOM 2002 C C . LYS A 1 259 ? -32.500 16.249 69.446 1.00 94.19 259 LYS A C 1
ATOM 2004 O O . LYS A 1 259 ? -32.084 16.438 68.300 1.00 94.19 259 LYS A O 1
ATOM 2009 N N . LEU A 1 260 ? -31.703 16.287 70.512 1.00 93.69 260 LEU A N 1
ATOM 2010 C CA . LEU A 1 260 ? -30.269 16.554 70.422 1.00 93.69 260 LEU A CA 1
ATOM 2011 C C . LEU A 1 260 ? -29.544 15.450 69.637 1.00 93.69 260 LEU A C 1
ATOM 2013 O O . LEU A 1 260 ? -28.763 15.740 68.730 1.00 93.69 260 LEU A O 1
ATOM 2017 N N . GLN A 1 261 ? -29.852 14.182 69.918 1.00 92.50 261 GLN A N 1
ATOM 2018 C CA . GLN A 1 261 ? -29.297 13.043 69.185 1.00 92.50 261 GLN A CA 1
ATOM 2019 C C . GLN A 1 261 ? -29.675 13.078 67.698 1.00 92.50 261 GLN A C 1
ATOM 2021 O O . GLN A 1 261 ? -28.819 12.831 66.844 1.00 92.50 261 GLN A O 1
ATOM 2026 N N . ALA A 1 262 ? -30.921 13.427 67.364 1.00 91.50 262 ALA A N 1
ATOM 2027 C CA . ALA A 1 262 ? -31.372 13.571 65.980 1.00 91.50 262 ALA A CA 1
ATOM 2028 C C . ALA A 1 262 ? -30.617 14.690 65.239 1.00 91.50 262 ALA A C 1
ATOM 2030 O O . ALA A 1 262 ? -30.168 14.491 64.106 1.00 91.50 262 ALA A O 1
ATOM 2031 N N . LEU A 1 263 ? -30.401 15.840 65.890 1.00 93.12 263 LEU A N 1
ATOM 2032 C CA . LEU A 1 263 ? -29.615 16.944 65.333 1.00 93.12 263 LEU A CA 1
ATOM 2033 C C . LEU A 1 263 ? -28.160 16.542 65.073 1.00 93.12 263 LEU A C 1
ATOM 2035 O O . LEU A 1 263 ? -27.645 16.805 63.983 1.00 93.12 263 LEU A O 1
ATOM 2039 N N . ILE A 1 264 ? -27.519 15.864 66.029 1.00 94.44 264 ILE A N 1
ATOM 2040 C CA . ILE A 1 264 ? -26.130 15.399 65.900 1.00 94.44 264 ILE A CA 1
ATOM 2041 C C . ILE A 1 264 ? -26.005 14.382 64.761 1.00 94.44 264 ILE A C 1
ATOM 2043 O O . ILE A 1 264 ? -25.140 14.533 63.893 1.00 94.44 264 ILE A O 1
ATOM 2047 N N . ARG A 1 265 ? -26.895 13.382 64.705 1.00 92.44 265 ARG A N 1
ATOM 2048 C CA . ARG A 1 265 ? -26.913 12.384 63.621 1.00 92.44 265 ARG A CA 1
ATOM 2049 C C . ARG A 1 265 ? -27.116 13.049 62.258 1.00 92.44 265 ARG A C 1
ATOM 2051 O O . ARG A 1 265 ? -26.373 12.762 61.320 1.00 92.44 265 ARG A O 1
ATOM 2058 N N . GLY A 1 266 ? -28.055 13.992 62.161 1.00 93.62 266 GLY A N 1
ATOM 2059 C CA . GLY A 1 266 ? -28.307 14.750 60.936 1.00 93.62 266 GLY A CA 1
ATOM 2060 C C . GLY A 1 266 ? -27.121 15.620 60.505 1.00 93.62 266 GLY A C 1
ATOM 2061 O O . GLY A 1 266 ? -26.795 15.679 59.318 1.00 93.62 266 GLY A O 1
ATOM 2062 N N . PHE A 1 267 ? -26.441 16.277 61.448 1.00 95.94 267 PHE A N 1
ATOM 2063 C CA . PHE A 1 267 ? -25.242 17.069 61.167 1.00 95.94 267 PHE A CA 1
ATOM 2064 C C . PHE A 1 267 ? -24.092 16.198 60.647 1.00 95.94 267 PHE A C 1
ATOM 2066 O O . PHE A 1 267 ? -23.493 16.527 59.621 1.00 95.94 267 PHE A O 1
ATOM 2073 N N . LEU A 1 268 ? -23.824 15.061 61.297 1.00 94.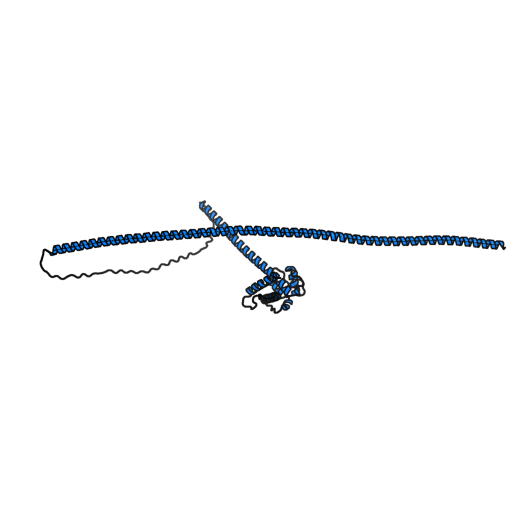12 268 LEU A N 1
ATOM 2074 C CA . LEU A 1 268 ? -22.783 14.122 60.873 1.00 94.12 268 LEU A CA 1
ATOM 2075 C C . LEU A 1 268 ? -23.064 13.540 59.482 1.00 94.12 268 LEU A C 1
ATOM 2077 O O . LEU A 1 268 ? -22.153 13.490 58.654 1.00 94.12 268 LEU A O 1
ATOM 2081 N N . ALA A 1 269 ? -24.314 13.167 59.195 1.00 93.94 269 ALA A N 1
ATOM 2082 C CA . ALA A 1 269 ? -24.715 12.672 57.879 1.00 93.94 269 ALA A CA 1
ATOM 2083 C C . ALA A 1 269 ? -24.485 13.724 56.782 1.00 93.94 269 ALA A C 1
ATOM 2085 O O . ALA A 1 269 ? -23.845 13.436 55.771 1.00 93.94 269 ALA A O 1
ATOM 2086 N N . ARG A 1 270 ? -24.916 14.974 57.008 1.00 94.62 270 ARG A N 1
ATOM 2087 C CA . ARG A 1 270 ? -24.690 16.078 56.059 1.00 94.62 270 ARG A CA 1
ATOM 2088 C C . ARG A 1 270 ? -23.207 16.385 55.863 1.00 94.62 270 ARG A C 1
ATOM 2090 O O . ARG A 1 270 ? -22.797 16.667 54.742 1.00 94.62 270 ARG A O 1
ATOM 2097 N N . ARG A 1 271 ? -22.397 16.319 56.924 1.00 94.56 271 ARG A N 1
ATOM 2098 C CA . ARG A 1 271 ? -20.944 16.528 56.840 1.00 94.56 271 ARG A CA 1
ATOM 2099 C C . ARG A 1 271 ? -20.266 15.444 56.001 1.00 94.56 271 ARG A C 1
ATOM 2101 O O . ARG A 1 271 ? -19.469 15.781 55.132 1.00 94.56 271 ARG A O 1
ATOM 2108 N N . ARG A 1 272 ? -20.608 14.169 56.217 1.00 91.62 272 ARG A N 1
ATOM 2109 C CA . ARG A 1 272 ? -20.095 13.049 55.405 1.00 91.62 272 ARG A CA 1
ATOM 2110 C C . ARG A 1 272 ? -20.526 13.161 53.946 1.00 91.62 272 ARG A C 1
ATOM 2112 O O . ARG A 1 272 ? -19.708 12.973 53.057 1.00 91.62 272 ARG A O 1
ATOM 2119 N N . PHE A 1 273 ? -21.783 13.524 53.701 1.00 92.56 273 PHE A N 1
ATOM 2120 C CA . PHE A 1 273 ? -22.287 13.712 52.344 1.00 92.56 273 PHE A CA 1
ATOM 2121 C C . PHE A 1 273 ? -21.551 14.834 51.602 1.00 92.56 273 PHE A C 1
ATOM 2123 O O . PHE A 1 273 ? -21.161 14.644 50.457 1.00 92.56 273 PHE A O 1
ATOM 2130 N N . ARG A 1 274 ? -21.294 15.974 52.259 1.00 94.25 274 ARG A N 1
ATOM 2131 C CA . ARG A 1 274 ? -20.487 17.052 51.662 1.00 94.25 274 ARG A CA 1
ATOM 2132 C C . ARG A 1 274 ? -19.080 16.579 51.304 1.00 94.25 274 ARG A C 1
ATOM 2134 O O . ARG A 1 274 ? -18.656 16.818 50.184 1.00 94.25 274 ARG A O 1
ATOM 2141 N N . ALA A 1 275 ? -18.417 15.852 52.205 1.00 93.06 275 ALA A N 1
ATOM 2142 C CA . ALA A 1 275 ? -17.089 15.304 51.935 1.00 93.06 275 ALA A CA 1
ATOM 2143 C C . ALA A 1 275 ? -17.080 14.393 50.692 1.00 93.06 275 ALA A C 1
ATOM 2145 O O . ALA A 1 275 ? -16.241 14.582 49.820 1.00 93.06 275 ALA A O 1
ATOM 2146 N N . MET A 1 276 ? -18.060 13.489 50.559 1.00 92.25 276 MET A N 1
ATOM 2147 C CA . MET A 1 276 ? -18.187 12.638 49.365 1.00 92.25 276 MET A CA 1
ATOM 2148 C C . MET A 1 276 ? -18.459 13.441 48.087 1.00 92.25 276 MET A C 1
ATOM 2150 O O . MET A 1 276 ? -17.936 13.116 47.026 1.00 92.25 276 MET A O 1
ATOM 2154 N N . VAL A 1 277 ? -19.285 14.490 48.157 1.00 92.38 277 VAL A N 1
ATOM 2155 C CA . VAL A 1 277 ? -19.567 15.345 46.992 1.00 92.38 277 VAL A CA 1
ATOM 2156 C C . VAL A 1 277 ? -18.319 16.110 46.552 1.00 92.38 277 VAL A C 1
ATOM 2158 O O . VAL A 1 277 ? -18.091 16.251 45.352 1.00 92.38 277 VAL A O 1
ATOM 2161 N N . ASP A 1 278 ? -17.521 16.602 47.496 1.00 91.88 278 ASP A N 1
ATOM 2162 C CA . ASP A 1 278 ? -16.300 17.349 47.192 1.00 91.88 278 ASP A CA 1
ATOM 2163 C C . ASP A 1 278 ? -15.200 16.433 46.629 1.00 91.88 278 ASP A C 1
ATOM 2165 O O . ASP A 1 278 ? -14.557 16.797 45.645 1.00 91.88 278 ASP A O 1
ATOM 2169 N N . GLU A 1 279 ? -15.056 15.216 47.164 1.00 91.62 279 GLU A N 1
ATOM 2170 C CA . GLU A 1 279 ? -14.187 14.167 46.606 1.00 91.62 279 GLU A CA 1
ATOM 2171 C C . GLU A 1 279 ? -14.616 13.786 45.183 1.00 91.62 279 GLU A C 1
ATOM 2173 O O . GLU A 1 279 ? -13.812 13.786 44.253 1.00 91.62 279 GLU A O 1
ATOM 2178 N N . ARG A 1 280 ? -15.919 13.586 44.955 1.00 90.44 280 ARG A N 1
ATOM 2179 C CA . ARG A 1 280 ? -16.418 13.256 43.617 1.00 90.44 280 ARG A CA 1
ATOM 2180 C C . ARG A 1 280 ? -16.195 14.381 42.604 1.00 90.44 280 ARG A C 1
ATOM 2182 O O . ARG A 1 280 ? -15.975 14.118 41.423 1.00 90.44 280 ARG A O 1
ATOM 2189 N N . LYS A 1 281 ? -16.267 15.643 43.035 1.00 89.12 281 LYS A N 1
ATOM 2190 C CA . LYS A 1 281 ? -15.989 16.796 42.165 1.00 89.12 281 LYS A CA 1
ATOM 2191 C C . LYS A 1 281 ? -14.517 16.871 41.774 1.00 89.12 281 LYS A C 1
ATOM 2193 O O . LYS A 1 281 ? -14.242 17.132 40.604 1.00 89.12 281 LYS A O 1
ATOM 2198 N N . SER A 1 282 ? -13.599 16.639 42.712 1.00 86.31 282 SER A N 1
ATOM 2199 C CA . SER A 1 282 ? -12.164 16.671 42.416 1.00 86.31 282 SER A CA 1
ATOM 2200 C C . SER A 1 282 ? -11.751 15.515 41.500 1.00 86.31 282 SER A C 1
ATOM 2202 O O . SER A 1 282 ? -10.990 15.742 40.561 1.00 86.31 282 SER A O 1
ATOM 2204 N N . GLU A 1 283 ? -12.327 14.319 41.669 1.00 87.50 283 GLU A N 1
ATOM 2205 C CA . GLU A 1 283 ? -12.155 13.194 40.735 1.00 87.50 283 GLU A CA 1
ATOM 2206 C C . GLU A 1 283 ? -12.571 13.565 39.304 1.00 87.50 283 GLU A C 1
ATOM 2208 O O . GLU A 1 283 ? -11.794 13.403 38.363 1.00 87.50 283 GLU A O 1
ATOM 2213 N N . ILE A 1 284 ? -13.772 14.133 39.134 1.00 84.88 284 ILE A N 1
ATOM 2214 C CA . ILE A 1 284 ? -14.291 14.541 37.818 1.00 84.88 284 ILE A CA 1
ATOM 2215 C C . ILE A 1 284 ? -13.408 15.625 37.179 1.00 84.88 284 ILE A C 1
ATOM 2217 O O . ILE A 1 284 ? -13.234 15.658 35.957 1.00 84.88 284 ILE A O 1
ATOM 2221 N N . GLU A 1 285 ? -12.850 16.535 37.977 1.00 85.31 285 GLU A N 1
ATOM 2222 C CA . GLU A 1 285 ? -11.962 17.587 37.483 1.00 85.31 285 GLU A CA 1
ATOM 2223 C C . GLU A 1 285 ? -10.603 17.031 37.034 1.00 85.31 285 GLU A C 1
ATOM 2225 O O . GLU A 1 285 ? -10.091 17.420 35.978 1.00 85.31 285 GLU A O 1
ATOM 2230 N N . VAL A 1 286 ? -10.050 16.064 37.773 1.00 82.75 286 VAL A N 1
ATOM 2231 C CA . VAL A 1 286 ? -8.843 15.327 37.373 1.00 82.75 286 VAL A CA 1
ATOM 2232 C C . VAL A 1 286 ? -9.097 14.534 36.089 1.00 82.75 286 VAL A C 1
ATOM 2234 O O . VAL A 1 286 ? -8.290 14.622 35.161 1.00 82.75 286 VAL A O 1
ATOM 2237 N N . GLU A 1 287 ? -10.234 13.845 35.970 1.00 79.31 287 GLU A N 1
ATOM 2238 C CA . GLU A 1 287 ? -10.615 13.117 34.753 1.00 79.31 287 GLU A CA 1
ATOM 2239 C C . GLU A 1 287 ? -10.787 14.049 33.546 1.00 79.31 287 GLU A C 1
ATOM 2241 O O . GLU A 1 287 ? -10.255 13.761 32.474 1.00 79.31 287 GLU A O 1
ATOM 2246 N N . ARG A 1 288 ? -11.450 15.205 33.696 1.00 76.94 288 ARG A N 1
ATOM 2247 C CA . ARG A 1 288 ? -11.559 16.212 32.619 1.00 76.94 288 ARG A CA 1
ATOM 2248 C C . ARG A 1 288 ? -10.201 16.769 32.198 1.00 76.94 288 ARG A C 1
ATOM 2250 O O . ARG A 1 288 ? -9.951 16.978 31.006 1.00 76.94 288 ARG A O 1
ATOM 2257 N N . ASN A 1 289 ? -9.313 17.020 33.154 1.00 76.38 289 ASN A N 1
ATOM 2258 C CA . ASN A 1 289 ? -7.965 17.503 32.866 1.00 76.38 289 ASN A CA 1
ATOM 2259 C C . ASN A 1 289 ? -7.113 16.429 32.171 1.00 76.38 289 ASN A C 1
ATOM 2261 O O . ASN A 1 289 ? -6.372 16.748 31.240 1.00 76.38 289 ASN A O 1
ATOM 2265 N N . ALA A 1 290 ? -7.257 15.158 32.551 1.00 71.19 290 ALA A N 1
ATOM 2266 C CA . ALA A 1 290 ? -6.614 14.039 31.867 1.00 71.19 290 ALA A CA 1
ATOM 2267 C C . ALA A 1 290 ? -7.161 13.862 30.437 1.00 71.19 290 ALA A C 1
ATOM 2269 O O . ALA A 1 290 ? -6.383 13.807 29.481 1.00 71.19 290 ALA A O 1
ATOM 2270 N N . GLN A 1 291 ? -8.489 13.882 30.271 1.00 72.25 291 GLN A N 1
ATOM 2271 C CA . GLN A 1 291 ? -9.167 13.743 28.977 1.00 72.25 291 GLN A CA 1
ATOM 2272 C C . GLN A 1 291 ? -8.891 14.900 28.010 1.00 72.25 291 GLN A C 1
ATOM 2274 O O . GLN A 1 291 ? -8.934 14.697 26.803 1.00 72.25 291 GLN A O 1
ATOM 2279 N N . SER A 1 292 ? -8.593 16.109 28.495 1.00 74.12 292 SER A N 1
ATOM 2280 C CA . SER A 1 292 ? -8.262 17.253 27.628 1.00 74.12 292 SER A CA 1
ATOM 2281 C C . SER A 1 292 ? -6.777 17.331 27.252 1.00 74.12 292 SER A C 1
ATOM 2283 O O . SER A 1 292 ? -6.438 17.845 26.183 1.00 74.12 292 SER A O 1
ATOM 2285 N N . ARG A 1 293 ? -5.873 16.810 28.096 1.00 73.44 293 ARG A N 1
ATOM 2286 C CA . ARG A 1 293 ? -4.419 16.841 27.852 1.00 73.44 293 ARG A CA 1
ATOM 2287 C C . ARG A 1 293 ? -3.928 15.679 26.991 1.00 73.44 293 ARG A C 1
ATOM 2289 O O . ARG A 1 293 ? -3.115 15.915 26.099 1.00 73.44 293 ARG A O 1
ATOM 2296 N N . ALA A 1 294 ? -4.435 14.466 27.213 1.00 73.81 294 ALA A N 1
ATOM 2297 C CA . ALA A 1 294 ? -4.050 13.274 26.454 1.00 73.81 294 ALA A CA 1
ATOM 2298 C C . ALA A 1 294 ? -4.207 13.427 24.922 1.00 73.81 294 ALA A C 1
ATOM 2300 O O . ALA A 1 294 ? -3.201 13.299 24.220 1.00 73.81 294 ALA A O 1
ATOM 2301 N N . PRO A 1 295 ? -5.374 13.831 24.374 1.00 78.94 295 PRO A N 1
ATOM 2302 C CA . PRO A 1 295 ? -5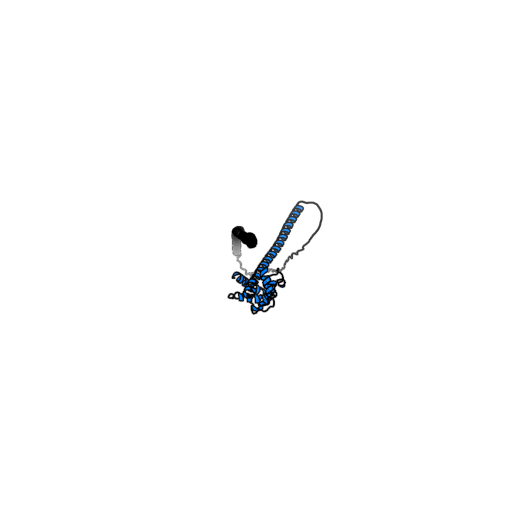.545 13.950 22.924 1.00 78.94 295 PRO A CA 1
ATOM 2303 C C . PRO A 1 295 ? -4.678 15.059 22.319 1.00 78.94 295 PRO A C 1
ATOM 2305 O O . PRO A 1 295 ? -4.291 14.987 21.156 1.00 78.94 295 PRO A O 1
ATOM 2308 N N . LYS A 1 296 ? -4.326 16.092 23.100 1.00 83.69 296 LYS A N 1
ATOM 2309 C CA . LYS A 1 296 ? -3.446 17.173 22.638 1.00 83.69 296 LYS A CA 1
ATOM 2310 C C . LYS A 1 296 ? -2.009 16.686 22.455 1.00 83.69 296 LYS A C 1
ATOM 2312 O O . LYS A 1 296 ? -1.369 17.049 21.470 1.00 83.69 296 LYS A O 1
ATOM 2317 N N . VAL A 1 297 ? -1.518 15.858 23.377 1.00 80.31 297 VAL A N 1
ATOM 2318 C CA . VAL A 1 297 ? -0.190 15.236 23.280 1.00 80.31 297 VAL A CA 1
ATOM 2319 C C . VAL A 1 297 ? -0.162 14.209 22.147 1.00 80.31 297 VAL A C 1
ATOM 2321 O O . VAL A 1 297 ? 0.767 14.220 21.341 1.00 80.31 297 VAL A O 1
ATOM 2324 N N . GLU A 1 298 ? -1.203 13.385 22.016 1.00 79.56 298 GLU A N 1
ATOM 2325 C CA . GLU A 1 298 ? -1.326 12.412 20.921 1.00 79.56 298 GLU A CA 1
ATOM 2326 C C . GLU A 1 298 ? -1.380 13.082 19.542 1.00 79.56 298 GLU A C 1
ATOM 2328 O O . GLU A 1 298 ? -0.694 12.646 18.614 1.00 79.56 298 GLU A O 1
ATOM 2333 N N . ALA A 1 299 ? -2.122 14.187 19.404 1.00 84.38 299 ALA A N 1
ATOM 2334 C CA . ALA A 1 299 ? -2.173 14.962 18.166 1.00 84.38 299 ALA A CA 1
ATOM 2335 C C . ALA A 1 299 ? -0.812 15.591 17.825 1.00 84.38 299 ALA A C 1
ATOM 2337 O O . ALA A 1 299 ? -0.379 15.567 16.670 1.00 84.38 299 ALA A O 1
ATOM 2338 N N . GLN A 1 300 ? -0.099 16.122 18.824 1.00 87.62 300 GLN A N 1
ATOM 2339 C CA . GLN A 1 300 ? 1.248 16.656 18.622 1.00 87.62 300 GLN A CA 1
ATOM 2340 C C . GLN A 1 300 ? 2.232 15.566 18.193 1.00 87.62 300 GLN A C 1
ATOM 2342 O O . GLN A 1 300 ? 3.008 15.790 17.260 1.00 87.62 300 GLN A O 1
ATOM 2347 N N . MET A 1 301 ? 2.174 14.387 18.818 1.00 86.38 301 MET A N 1
ATOM 2348 C CA . MET A 1 301 ? 3.034 13.264 18.456 1.00 86.38 301 MET A CA 1
ATOM 2349 C C . MET A 1 301 ? 2.723 12.704 17.073 1.00 86.38 301 MET A C 1
ATOM 2351 O O . MET A 1 301 ? 3.654 12.504 16.292 1.00 86.38 301 MET A O 1
ATOM 2355 N N . SER A 1 302 ? 1.445 12.546 16.725 1.00 83.19 302 SER A N 1
ATOM 2356 C CA . SER A 1 302 ? 1.037 12.133 15.376 1.00 83.19 302 SER A CA 1
ATOM 2357 C C . SER A 1 302 ? 1.585 13.100 14.322 1.00 83.19 302 SER A C 1
ATOM 2359 O O . SER A 1 302 ? 2.240 12.676 13.371 1.00 83.19 302 SER A O 1
ATOM 2361 N N . GLY A 1 303 ? 1.477 14.412 14.561 1.00 90.75 303 GLY A N 1
ATOM 2362 C CA . GLY A 1 303 ? 2.048 15.419 13.664 1.00 90.75 303 GLY A CA 1
ATOM 2363 C C . GLY A 1 303 ? 3.582 15.378 13.562 1.00 90.75 303 GLY A C 1
ATOM 2364 O O . GLY A 1 303 ? 4.142 15.701 12.514 1.00 90.75 303 GLY A O 1
ATOM 2365 N N . VAL A 1 304 ? 4.305 14.990 14.621 1.00 93.25 304 VAL A N 1
ATOM 2366 C CA . VAL A 1 304 ? 5.768 14.796 14.556 1.00 93.25 304 VAL A CA 1
ATOM 2367 C C . VAL A 1 304 ? 6.118 13.573 13.708 1.00 93.25 304 VAL A C 1
ATOM 2369 O O . VAL A 1 304 ? 7.008 13.668 12.860 1.00 93.25 304 VAL A O 1
ATOM 2372 N N . VAL A 1 305 ? 5.408 12.458 13.886 1.00 90.56 305 VAL A N 1
ATOM 2373 C CA . VAL A 1 305 ? 5.613 11.229 13.101 1.00 90.56 305 VAL A CA 1
ATOM 2374 C C . VAL A 1 305 ? 5.355 11.485 11.613 1.00 90.56 305 VAL A C 1
ATOM 2376 O O . VAL A 1 305 ? 6.181 11.122 10.769 1.00 90.56 305 VAL A O 1
ATOM 2379 N N . GLU A 1 306 ? 4.280 12.200 11.279 1.00 90.25 306 GLU A N 1
ATOM 2380 C CA . GLU A 1 306 ? 3.974 12.608 9.904 1.00 90.25 306 GLU A CA 1
ATOM 2381 C C . GLU A 1 306 ? 5.076 13.492 9.307 1.00 90.25 306 GLU A C 1
ATOM 2383 O O . GLU A 1 306 ? 5.560 13.227 8.209 1.00 90.25 306 GLU A O 1
ATOM 2388 N N . ARG A 1 307 ? 5.575 14.491 10.045 1.00 92.88 307 ARG A N 1
ATOM 2389 C CA . ARG A 1 307 ? 6.673 15.344 9.557 1.00 92.88 307 ARG A CA 1
ATOM 2390 C C . ARG A 1 307 ? 7.969 14.568 9.322 1.00 92.88 307 ARG A C 1
ATOM 2392 O O . ARG A 1 307 ? 8.666 14.823 8.339 1.00 92.88 307 ARG A O 1
ATOM 2399 N N . VAL A 1 308 ? 8.304 13.622 10.201 1.00 94.12 308 VAL A N 1
ATOM 2400 C CA . VAL A 1 308 ? 9.500 12.777 10.047 1.00 94.12 308 VAL A CA 1
ATOM 2401 C C . VAL A 1 308 ? 9.356 11.848 8.843 1.00 94.12 308 VAL A C 1
ATOM 2403 O O . VAL A 1 308 ? 10.296 11.730 8.054 1.00 94.12 308 VAL A O 1
ATOM 2406 N N . SER A 1 309 ? 8.193 11.216 8.669 1.00 92.12 309 SER A N 1
ATOM 2407 C CA . SER A 1 309 ? 7.927 10.352 7.512 1.00 92.12 309 SER A CA 1
ATOM 2408 C C . SER A 1 309 ? 7.948 11.138 6.195 1.00 92.12 309 SER A C 1
ATOM 2410 O O . SER A 1 309 ? 8.626 10.727 5.254 1.00 92.12 309 SER A O 1
ATOM 2412 N N . TYR A 1 310 ? 7.344 12.329 6.157 1.00 95.06 310 TYR A N 1
ATOM 2413 C CA . TYR A 1 310 ? 7.374 13.215 4.995 1.00 95.06 310 TYR A CA 1
ATOM 2414 C C . TYR A 1 310 ? 8.797 13.668 4.644 1.00 95.06 310 TYR A C 1
ATOM 2416 O O . TYR A 1 310 ? 9.193 13.653 3.479 1.00 95.06 310 TYR A O 1
ATOM 2424 N N . LYS A 1 311 ? 9.620 13.999 5.648 1.00 96.50 311 LYS A N 1
ATOM 2425 C CA . LYS A 1 311 ? 11.033 14.337 5.430 1.00 96.50 311 LYS A CA 1
ATOM 2426 C C . LYS A 1 311 ? 11.808 13.165 4.818 1.00 96.50 311 LYS A C 1
ATOM 2428 O O . LYS A 1 311 ? 12.580 13.380 3.887 1.00 96.50 311 LYS A O 1
ATOM 2433 N N . LYS A 1 312 ? 11.583 11.933 5.292 1.00 95.19 312 LYS A N 1
ATOM 2434 C CA . LYS A 1 312 ? 12.191 10.724 4.703 1.00 95.19 312 LYS A CA 1
ATOM 2435 C C . LYS A 1 312 ? 11.750 10.519 3.251 1.00 95.19 312 LYS A C 1
ATOM 2437 O O . LYS A 1 312 ? 12.591 10.228 2.404 1.00 95.19 312 LYS A O 1
ATOM 2442 N N . LEU A 1 313 ? 10.465 10.722 2.955 1.00 95.50 313 LEU A N 1
ATOM 2443 C CA . LEU A 1 313 ? 9.928 10.618 1.597 1.00 95.50 313 LEU A CA 1
ATOM 2444 C C . LEU A 1 313 ? 10.562 11.650 0.653 1.00 95.50 313 LEU A C 1
ATOM 2446 O O . LEU A 1 313 ? 10.958 11.308 -0.459 1.00 95.50 313 LEU A O 1
ATOM 2450 N N . LEU A 1 314 ? 10.726 12.897 1.104 1.00 95.62 314 LEU A N 1
ATOM 2451 C CA . LEU A 1 314 ? 11.394 13.937 0.320 1.00 95.62 314 LEU A CA 1
ATOM 2452 C C . LEU A 1 314 ? 12.855 13.594 0.016 1.00 95.62 314 LEU A C 1
ATOM 2454 O O . LEU A 1 314 ? 13.306 13.803 -1.110 1.00 95.62 314 LEU A O 1
ATOM 2458 N N . GLU A 1 315 ? 13.594 13.063 0.989 1.00 96.12 315 GLU A N 1
ATOM 2459 C CA . GLU A 1 315 ? 14.969 12.611 0.752 1.00 96.12 315 GLU A CA 1
ATOM 2460 C C . GLU A 1 315 ? 15.012 11.437 -0.235 1.00 96.12 315 GLU A C 1
ATOM 2462 O O . GLU A 1 315 ? 15.825 11.450 -1.160 1.00 96.12 315 GLU A O 1
ATOM 2467 N N . HIS A 1 316 ? 14.075 10.487 -0.144 1.00 94.56 316 HIS A N 1
ATOM 2468 C CA . HIS A 1 316 ? 13.954 9.409 -1.128 1.00 94.56 316 HIS A CA 1
ATOM 2469 C C . HIS A 1 316 ? 13.735 9.957 -2.548 1.00 94.56 316 HIS A C 1
ATOM 2471 O O . HIS A 1 316 ? 14.506 9.643 -3.456 1.00 94.56 316 HIS A O 1
ATOM 2477 N N . ILE A 1 317 ? 12.765 10.859 -2.730 1.00 95.06 317 ILE A N 1
ATOM 2478 C CA . ILE A 1 317 ? 12.468 11.494 -4.026 1.00 95.06 317 ILE A CA 1
ATOM 2479 C C . ILE A 1 317 ? 13.695 12.234 -4.583 1.00 95.06 317 ILE A C 1
ATOM 2481 O O . ILE A 1 317 ? 13.992 12.139 -5.777 1.00 95.06 317 ILE A O 1
ATOM 2485 N N . LYS A 1 318 ? 14.449 12.951 -3.738 1.00 96.50 318 LYS A N 1
ATOM 2486 C CA . LYS A 1 318 ? 15.697 13.613 -4.160 1.00 96.50 318 LYS A CA 1
ATOM 2487 C C . LYS A 1 318 ? 16.729 12.602 -4.653 1.00 96.50 318 LYS A C 1
ATOM 2489 O O . LYS A 1 318 ? 17.317 12.808 -5.715 1.00 96.50 318 LYS A O 1
ATOM 2494 N N . THR A 1 319 ? 16.940 11.512 -3.914 1.00 95.25 319 THR A N 1
ATOM 2495 C CA . THR A 1 319 ? 17.909 10.479 -4.311 1.00 95.25 319 THR A CA 1
ATOM 2496 C C . THR A 1 319 ? 17.517 9.791 -5.617 1.00 95.25 319 THR A C 1
ATOM 2498 O O . THR A 1 319 ? 18.374 9.601 -6.481 1.00 95.25 319 THR A O 1
ATOM 2501 N N . GLU A 1 320 ? 16.231 9.497 -5.826 1.00 94.12 320 GLU A N 1
ATOM 2502 C CA . GLU A 1 320 ? 15.748 8.946 -7.094 1.00 94.12 320 GLU A CA 1
ATOM 2503 C C . GLU A 1 320 ? 15.929 9.914 -8.257 1.00 94.12 320 GLU A C 1
ATOM 2505 O O . GLU A 1 320 ? 16.373 9.508 -9.331 1.00 94.12 320 GLU A O 1
ATOM 2510 N N . ARG A 1 321 ? 15.664 11.209 -8.053 1.00 95.25 321 ARG A N 1
ATOM 2511 C CA . ARG A 1 321 ? 15.881 12.222 -9.091 1.00 95.25 321 ARG A CA 1
ATOM 2512 C C . ARG A 1 321 ? 17.341 12.259 -9.546 1.00 95.25 321 ARG A C 1
ATOM 2514 O O . ARG A 1 321 ? 17.594 12.293 -10.748 1.00 95.25 321 ARG A O 1
ATOM 2521 N N . ILE A 1 322 ? 18.288 12.192 -8.607 1.00 96.19 322 ILE A N 1
ATOM 2522 C CA . ILE A 1 322 ? 19.728 12.147 -8.910 1.00 96.19 322 ILE A CA 1
ATOM 2523 C C . ILE A 1 322 ? 20.081 10.870 -9.688 1.00 96.19 322 ILE A C 1
ATOM 2525 O O . ILE A 1 322 ? 20.788 10.940 -10.697 1.00 96.19 322 ILE A O 1
ATOM 2529 N N . ARG A 1 323 ? 19.561 9.706 -9.269 1.00 94.44 323 ARG A N 1
ATOM 2530 C CA . ARG A 1 323 ? 19.768 8.426 -9.975 1.00 94.44 323 ARG A CA 1
ATOM 2531 C C . ARG A 1 323 ? 19.221 8.471 -11.403 1.00 94.44 323 ARG A C 1
ATOM 2533 O O . ARG A 1 323 ? 19.924 8.085 -12.336 1.00 94.44 323 ARG A O 1
ATOM 2540 N N . ASN A 1 324 ? 18.013 8.996 -11.585 1.00 94.06 324 ASN A N 1
ATOM 2541 C CA . ASN A 1 324 ? 17.369 9.119 -12.891 1.00 94.06 324 ASN A CA 1
ATOM 2542 C C . ASN A 1 324 ? 18.118 10.092 -13.809 1.00 94.06 324 ASN A C 1
ATOM 2544 O O . ASN A 1 324 ? 18.297 9.815 -14.997 1.00 94.06 324 ASN A O 1
ATOM 2548 N N . GLU A 1 325 ? 18.624 11.205 -13.272 1.00 97.06 325 GLU A N 1
ATOM 2549 C CA . GLU A 1 325 ? 19.450 12.138 -14.038 1.00 97.06 325 GLU A CA 1
ATOM 2550 C C . GLU A 1 325 ? 20.768 11.486 -14.490 1.00 97.06 325 GLU A C 1
ATOM 2552 O O . GLU A 1 325 ? 21.158 11.612 -15.656 1.00 97.06 325 GLU A O 1
ATOM 2557 N N . ALA A 1 326 ? 21.434 10.741 -13.603 1.00 96.06 326 ALA A N 1
ATOM 2558 C CA . ALA A 1 326 ? 22.641 9.990 -13.939 1.00 96.06 326 ALA A CA 1
ATOM 2559 C C . ALA A 1 326 ? 22.367 8.922 -15.013 1.00 96.06 326 ALA A C 1
ATOM 2561 O O . ALA A 1 326 ? 23.099 8.842 -16.003 1.00 96.06 326 ALA A O 1
ATOM 2562 N N . ALA A 1 327 ? 21.276 8.163 -14.878 1.00 94.19 327 ALA A N 1
ATOM 2563 C CA . ALA A 1 327 ? 20.853 7.177 -15.869 1.00 94.19 327 ALA A CA 1
ATOM 2564 C C . ALA A 1 327 ? 20.601 7.824 -17.242 1.00 94.19 327 ALA A C 1
ATOM 2566 O O . ALA A 1 327 ? 21.096 7.336 -18.260 1.00 94.19 327 ALA A O 1
ATOM 2567 N N . CYS A 1 328 ? 19.921 8.972 -17.279 1.00 96.62 328 CYS A N 1
ATOM 2568 C CA . CYS A 1 328 ? 19.678 9.720 -18.511 1.00 96.62 328 CYS A CA 1
ATOM 2569 C C . CYS A 1 328 ? 20.989 10.198 -19.166 1.00 96.62 328 CYS A C 1
ATOM 2571 O O . CYS A 1 328 ? 21.163 10.068 -20.383 1.00 96.62 328 CYS A O 1
ATOM 2573 N N . LYS A 1 329 ? 21.961 10.679 -18.373 1.00 97.88 329 LYS A N 1
ATOM 2574 C CA . LYS A 1 329 ? 23.300 11.057 -18.866 1.00 97.88 329 LYS A CA 1
ATOM 2575 C C . LYS A 1 329 ? 24.032 9.865 -19.492 1.00 97.88 329 LYS A C 1
ATOM 2577 O O . LYS A 1 329 ? 24.552 9.999 -20.603 1.00 97.88 329 LYS A O 1
ATOM 2582 N N . ILE A 1 330 ? 24.018 8.701 -18.837 1.00 96.25 330 ILE A N 1
ATOM 2583 C CA . ILE A 1 330 ? 24.628 7.461 -19.351 1.00 96.25 330 ILE A CA 1
ATOM 2584 C C . ILE A 1 330 ? 23.960 7.036 -20.664 1.00 96.25 330 ILE A C 1
ATOM 2586 O O . ILE A 1 330 ? 24.642 6.798 -21.663 1.00 96.25 330 ILE A O 1
ATOM 2590 N N . GLN A 1 331 ? 22.626 7.011 -20.709 1.00 94.81 331 GLN A N 1
ATOM 2591 C CA . GLN A 1 331 ? 21.872 6.647 -21.911 1.00 94.81 331 GLN A CA 1
ATOM 2592 C C . GLN A 1 331 ? 22.154 7.603 -23.078 1.00 94.81 331 GLN A C 1
ATOM 2594 O O . GLN A 1 331 ? 22.374 7.161 -24.209 1.00 94.81 331 GLN A O 1
ATOM 2599 N N . LYS A 1 332 ? 22.199 8.917 -22.821 1.00 97.62 332 LYS A N 1
ATOM 2600 C CA . LYS A 1 332 ? 22.525 9.928 -23.836 1.00 97.62 332 LYS A CA 1
ATOM 2601 C C . LYS A 1 332 ? 23.946 9.745 -24.374 1.00 97.62 332 LYS A C 1
ATOM 2603 O O . LYS A 1 332 ? 24.144 9.787 -25.591 1.00 97.62 332 LYS A O 1
ATOM 2608 N N . ALA A 1 333 ? 24.919 9.494 -23.496 1.00 97.19 333 ALA A N 1
ATOM 2609 C CA . ALA A 1 333 ? 26.299 9.217 -23.887 1.00 97.19 333 ALA A CA 1
ATOM 2610 C C . ALA A 1 333 ? 26.406 7.944 -24.744 1.00 97.19 333 ALA A C 1
ATOM 2612 O O . ALA A 1 333 ? 27.069 7.958 -25.783 1.00 97.19 333 ALA A O 1
ATOM 2613 N N . TYR A 1 334 ? 25.694 6.878 -24.371 1.00 97.81 334 TYR A N 1
ATOM 2614 C CA . TYR A 1 334 ? 25.660 5.627 -25.127 1.00 97.81 334 TYR A CA 1
ATOM 2615 C C . TYR A 1 334 ? 25.048 5.801 -26.525 1.00 97.81 334 TYR A C 1
ATOM 2617 O O . TYR A 1 334 ? 25.638 5.371 -27.519 1.00 97.81 334 TYR A O 1
ATOM 2625 N N . ARG A 1 335 ? 23.913 6.504 -26.640 1.00 96.88 335 ARG A N 1
ATOM 2626 C CA . ARG A 1 335 ? 23.302 6.825 -27.945 1.00 96.88 335 ARG A CA 1
ATOM 2627 C C . ARG A 1 335 ? 24.267 7.608 -28.839 1.00 96.88 335 ARG A C 1
ATOM 2629 O O . ARG A 1 335 ? 24.417 7.293 -30.020 1.00 96.88 335 ARG A O 1
ATOM 2636 N N . LEU A 1 336 ? 24.973 8.590 -28.273 1.00 97.44 336 LEU A N 1
ATOM 2637 C CA . LEU A 1 336 ? 25.970 9.372 -29.005 1.00 97.44 336 LEU A CA 1
ATOM 2638 C C . LEU A 1 336 ? 27.173 8.519 -29.436 1.00 97.44 336 LEU A C 1
ATOM 2640 O O . LEU A 1 336 ? 27.675 8.683 -30.549 1.00 97.44 336 LEU A O 1
ATOM 2644 N N . TYR A 1 337 ? 27.624 7.596 -28.585 1.00 98.06 337 TYR A N 1
ATOM 2645 C CA . TYR A 1 337 ? 28.669 6.632 -28.923 1.00 98.06 337 TYR A CA 1
ATOM 2646 C C . TYR A 1 337 ? 28.259 5.754 -30.111 1.00 98.06 337 TYR A C 1
ATOM 2648 O O . TYR A 1 337 ? 29.025 5.645 -31.069 1.00 98.06 337 TYR A O 1
ATOM 2656 N N . GLN A 1 338 ? 27.041 5.205 -30.104 1.00 97.25 338 GLN A N 1
ATOM 2657 C CA . GLN A 1 338 ? 26.538 4.380 -31.207 1.00 97.25 338 GLN A CA 1
ATOM 2658 C C . GLN A 1 338 ? 26.476 5.160 -32.526 1.00 97.25 338 GLN A C 1
ATOM 2660 O O . GLN A 1 338 ? 26.932 4.676 -33.564 1.00 97.25 338 GLN A O 1
ATOM 2665 N N . LEU A 1 339 ? 26.018 6.416 -32.482 1.00 97.69 339 LEU A N 1
ATOM 2666 C CA . LEU A 1 339 ? 26.019 7.293 -33.653 1.00 97.69 339 LEU A CA 1
ATOM 2667 C C . LEU A 1 339 ? 27.441 7.545 -34.183 1.00 97.69 339 LEU A C 1
ATOM 2669 O O . LEU A 1 339 ? 27.682 7.486 -35.390 1.00 97.69 339 LEU A O 1
ATOM 2673 N N . ARG A 1 340 ? 28.407 7.805 -33.291 1.00 97.94 340 ARG A N 1
ATOM 2674 C CA . ARG A 1 340 ? 29.820 7.983 -33.670 1.00 97.94 340 ARG A CA 1
ATOM 2675 C C . ARG A 1 340 ? 30.413 6.705 -34.259 1.00 97.94 340 ARG A C 1
ATOM 2677 O O . ARG A 1 340 ? 31.171 6.796 -35.222 1.00 97.94 340 ARG A O 1
ATOM 2684 N N . LYS A 1 341 ? 30.070 5.535 -33.713 1.00 96.81 341 LYS A N 1
ATOM 2685 C CA . LYS A 1 341 ? 30.498 4.228 -34.229 1.00 96.81 341 LYS A CA 1
ATOM 2686 C C . LYS A 1 341 ? 30.014 4.031 -35.667 1.00 96.81 341 LYS A C 1
ATOM 2688 O O . LYS A 1 341 ? 30.845 3.771 -36.531 1.00 96.81 341 LYS A O 1
ATOM 2693 N N . LYS A 1 342 ? 28.728 4.281 -35.940 1.00 97.19 342 LYS A N 1
ATOM 2694 C CA . LYS A 1 342 ? 28.152 4.216 -37.296 1.00 97.19 342 LYS A CA 1
ATOM 2695 C C . LYS A 1 342 ? 28.822 5.194 -38.272 1.00 97.19 342 LYS A C 1
ATOM 2697 O O . LYS A 1 342 ? 29.233 4.812 -39.360 1.00 97.19 342 LYS A O 1
ATOM 2702 N N . LYS A 1 343 ? 29.050 6.448 -37.866 1.00 97.44 343 LYS A N 1
ATOM 2703 C CA . LYS A 1 343 ? 29.762 7.415 -38.726 1.00 97.44 343 LYS A CA 1
ATOM 2704 C C . LYS A 1 343 ? 31.212 7.011 -39.010 1.00 97.44 343 LYS A C 1
ATOM 2706 O O . LYS A 1 343 ? 31.739 7.319 -40.076 1.00 97.44 343 LYS A O 1
ATOM 2711 N N . ARG A 1 344 ? 31.893 6.351 -38.065 1.00 96.94 344 ARG A N 1
ATOM 2712 C CA . ARG A 1 344 ? 33.253 5.829 -38.285 1.00 96.94 344 ARG A CA 1
ATOM 2713 C C . ARG A 1 344 ? 33.259 4.696 -39.310 1.00 96.94 344 ARG A C 1
ATOM 2715 O O . ARG A 1 344 ? 34.145 4.698 -40.161 1.00 96.94 344 ARG A O 1
ATOM 2722 N N . THR A 1 345 ? 32.287 3.782 -39.263 1.00 96.56 345 THR A N 1
ATOM 2723 C CA . THR A 1 345 ? 32.173 2.701 -40.256 1.00 96.56 345 THR A CA 1
ATOM 2724 C C . THR A 1 345 ? 31.859 3.259 -41.642 1.00 96.56 345 THR A C 1
ATOM 2726 O O . THR A 1 345 ? 32.578 2.945 -42.584 1.00 96.56 345 THR A O 1
ATOM 2729 N N . GLU A 1 346 ? 30.911 4.194 -41.755 1.00 96.88 346 GLU A N 1
ATOM 2730 C CA . GLU A 1 346 ? 30.588 4.879 -43.020 1.00 96.88 346 GLU A CA 1
ATOM 2731 C C . GLU A 1 346 ? 31.806 5.612 -43.616 1.00 96.88 346 GLU A C 1
ATOM 2733 O O . GLU A 1 346 ? 32.090 5.506 -44.810 1.00 96.88 346 GLU A O 1
ATOM 2738 N N . ARG A 1 347 ? 32.583 6.327 -42.784 1.00 96.50 347 ARG A N 1
ATOM 2739 C CA . ARG A 1 347 ? 33.837 6.968 -43.223 1.00 96.50 347 ARG A CA 1
ATOM 2740 C C . ARG A 1 347 ? 34.859 5.949 -43.716 1.00 96.50 347 ARG A C 1
ATOM 2742 O O . ARG A 1 347 ? 35.529 6.207 -44.713 1.00 96.50 347 ARG A O 1
ATOM 2749 N N . HIS A 1 348 ? 34.998 4.819 -43.026 1.00 97.19 348 HIS A N 1
ATOM 2750 C CA . HIS A 1 348 ? 35.917 3.763 -43.438 1.00 97.19 348 HIS A CA 1
ATOM 2751 C C . HIS A 1 348 ? 35.500 3.166 -44.786 1.00 97.19 348 HIS A C 1
ATOM 2753 O O . HIS A 1 348 ? 36.325 3.079 -45.693 1.00 97.19 348 HIS A O 1
ATOM 2759 N N . GLU A 1 349 ? 34.217 2.852 -44.967 1.00 97.44 349 GLU A N 1
ATOM 2760 C CA . GLU A 1 349 ? 33.675 2.380 -46.243 1.00 97.44 349 GLU A CA 1
ATOM 2761 C C . GLU A 1 349 ? 33.929 3.385 -47.371 1.00 97.44 349 GLU A C 1
ATOM 2763 O O . GLU A 1 349 ? 34.446 3.016 -48.426 1.00 97.44 349 GLU A O 1
ATOM 2768 N N . MET A 1 350 ? 33.659 4.671 -47.143 1.00 97.50 350 MET A N 1
ATOM 2769 C CA . MET A 1 350 ? 33.923 5.717 -48.131 1.00 97.50 350 MET A CA 1
ATOM 2770 C C . MET A 1 350 ? 35.416 5.808 -48.487 1.00 97.50 350 MET A C 1
ATOM 2772 O O . MET A 1 350 ? 35.763 5.821 -49.669 1.00 97.50 350 MET A O 1
ATOM 2776 N N . LEU A 1 351 ? 36.315 5.751 -47.499 1.00 97.50 351 LEU A N 1
ATOM 2777 C CA . LEU A 1 351 ? 37.761 5.702 -47.740 1.00 97.50 351 LEU A CA 1
ATOM 2778 C C . LEU A 1 351 ? 38.178 4.462 -48.540 1.00 97.50 351 LEU A C 1
ATOM 2780 O O . LEU A 1 351 ? 39.029 4.566 -49.422 1.00 97.50 351 LEU A O 1
ATOM 2784 N N . THR A 1 352 ? 37.585 3.293 -48.279 1.00 97.56 352 THR A N 1
ATOM 2785 C CA . THR A 1 352 ? 37.875 2.087 -49.073 1.00 97.56 352 THR A CA 1
ATOM 2786 C C . THR A 1 352 ? 37.409 2.231 -50.521 1.00 97.56 352 THR A C 1
ATOM 2788 O O . THR A 1 352 ? 38.144 1.836 -51.426 1.00 97.56 352 THR A O 1
ATOM 2791 N N . ARG A 1 353 ? 36.252 2.863 -50.768 1.00 97.62 353 ARG A N 1
ATOM 2792 C CA . ARG A 1 353 ? 35.771 3.176 -52.125 1.00 97.62 353 ARG A CA 1
ATOM 2793 C C . ARG A 1 353 ? 36.720 4.131 -52.844 1.00 97.62 353 ARG A C 1
ATOM 2795 O O . ARG A 1 353 ? 37.110 3.843 -53.972 1.00 97.62 353 ARG A O 1
ATOM 2802 N N . ILE A 1 354 ? 37.161 5.200 -52.176 1.00 97.50 354 ILE A N 1
ATOM 2803 C CA . ILE A 1 354 ? 38.147 6.145 -52.728 1.00 97.50 354 ILE A CA 1
ATOM 2804 C C . ILE A 1 354 ? 39.459 5.426 -53.062 1.00 97.50 354 ILE A C 1
ATOM 2806 O O . ILE A 1 354 ? 39.982 5.596 -54.159 1.00 97.50 354 ILE A O 1
ATOM 2810 N N . LYS A 1 355 ? 39.976 4.572 -52.168 1.00 97.94 355 LYS A N 1
ATOM 2811 C CA . LYS A 1 355 ? 41.198 3.787 -52.423 1.00 97.94 355 LYS A CA 1
ATOM 2812 C C . LYS A 1 355 ? 41.047 2.843 -53.624 1.00 97.94 355 LYS A C 1
ATOM 2814 O O . LYS A 1 355 ? 41.959 2.749 -54.445 1.00 97.94 355 LYS A O 1
ATOM 2819 N N . ARG A 1 356 ? 39.901 2.168 -53.767 1.00 97.62 356 ARG A N 1
ATOM 2820 C CA . ARG A 1 356 ? 39.598 1.315 -54.935 1.00 97.62 356 ARG A CA 1
ATOM 2821 C C . ARG A 1 356 ? 39.518 2.124 -56.234 1.00 97.62 356 ARG A C 1
ATOM 2823 O O . ARG A 1 356 ? 40.083 1.720 -57.247 1.00 97.62 356 ARG A O 1
ATOM 2830 N N . ALA A 1 357 ? 38.877 3.289 -56.203 1.00 97.19 357 ALA A N 1
ATOM 2831 C CA . ALA A 1 357 ? 38.828 4.184 -57.356 1.00 97.19 357 ALA A CA 1
ATOM 2832 C C . ALA A 1 357 ? 40.234 4.681 -57.735 1.00 97.19 357 ALA A C 1
ATOM 2834 O O . ALA A 1 357 ? 40.631 4.585 -58.893 1.00 97.19 357 ALA A O 1
ATOM 2835 N N . ALA A 1 358 ? 41.029 5.120 -56.755 1.00 97.81 358 ALA A N 1
ATOM 2836 C CA . ALA A 1 358 ? 42.396 5.588 -56.970 1.00 97.81 358 ALA A CA 1
ATOM 2837 C C . ALA A 1 358 ? 43.301 4.498 -57.568 1.00 97.81 358 ALA A C 1
ATOM 2839 O O . ALA A 1 358 ? 44.017 4.759 -58.532 1.00 97.81 358 ALA A O 1
ATOM 2840 N N . THR A 1 359 ? 43.238 3.266 -57.051 1.00 98.00 359 THR A N 1
ATOM 2841 C CA . THR A 1 359 ? 44.001 2.126 -57.598 1.00 98.00 359 THR A CA 1
ATOM 2842 C C . THR A 1 359 ? 43.583 1.780 -59.030 1.00 98.00 359 THR A C 1
ATOM 2844 O O . THR A 1 359 ? 44.446 1.509 -59.863 1.00 98.00 359 THR A O 1
ATOM 2847 N N . THR A 1 360 ? 42.287 1.870 -59.347 1.00 97.75 360 THR A N 1
ATOM 2848 C CA . THR A 1 360 ? 41.764 1.678 -60.713 1.00 97.75 360 THR A CA 1
ATOM 2849 C C . THR A 1 360 ? 42.257 2.769 -61.668 1.00 97.75 360 THR A C 1
ATOM 2851 O O . THR A 1 360 ? 42.738 2.475 -62.759 1.00 97.75 360 THR A O 1
ATOM 2854 N N . ILE A 1 361 ? 42.215 4.038 -61.251 1.00 97.56 361 ILE A N 1
ATOM 2855 C CA . ILE A 1 361 ? 42.729 5.160 -62.050 1.00 97.56 361 ILE A CA 1
ATOM 2856 C C . ILE A 1 361 ? 44.236 4.998 -62.291 1.00 97.56 361 ILE A C 1
ATOM 2858 O O . ILE A 1 361 ? 44.710 5.150 -63.417 1.00 97.56 361 ILE A O 1
ATOM 2862 N N . GLN A 1 362 ? 45.0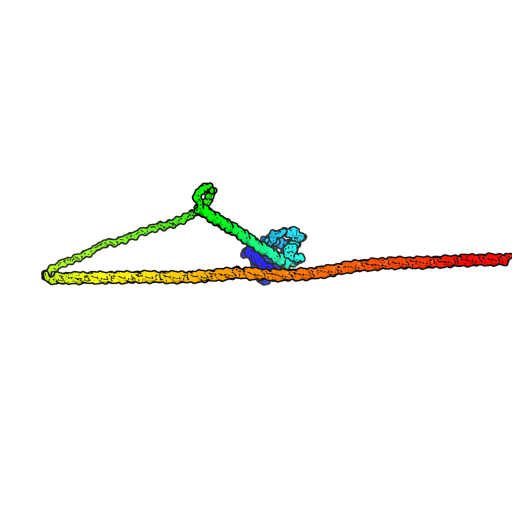00 4.641 -61.254 1.00 97.19 362 GLN A N 1
ATOM 2863 C CA . GLN A 1 362 ? 46.441 4.408 -61.364 1.00 97.19 362 GLN A CA 1
ATOM 2864 C C . GLN A 1 362 ? 46.774 3.247 -62.311 1.00 97.19 362 GLN A C 1
ATOM 2866 O O . GLN A 1 362 ? 47.723 3.357 -63.091 1.00 97.19 362 GLN A O 1
ATOM 2871 N N . SER A 1 363 ? 46.014 2.146 -62.277 1.00 97.88 363 SER A N 1
ATOM 2872 C CA . SER A 1 363 ? 46.236 1.006 -63.176 1.00 97.88 363 SER A CA 1
ATOM 2873 C C . SER A 1 363 ? 45.924 1.364 -64.632 1.00 97.88 363 SER A C 1
ATOM 2875 O O . SER A 1 363 ? 46.743 1.094 -65.514 1.00 97.88 363 SER A O 1
ATOM 2877 N N . MET A 1 364 ? 44.812 2.065 -64.880 1.00 97.88 364 MET A N 1
ATOM 2878 C CA . MET A 1 364 ? 44.460 2.594 -66.201 1.00 97.88 364 MET A CA 1
ATOM 2879 C C . MET A 1 364 ? 45.528 3.553 -66.734 1.00 97.88 364 MET A C 1
ATOM 2881 O O . MET A 1 364 ? 45.929 3.452 -67.893 1.00 97.88 364 MET A O 1
ATOM 2885 N N . PHE A 1 365 ? 46.050 4.443 -65.888 1.00 98.12 365 PHE A N 1
ATOM 2886 C CA . PHE A 1 365 ? 47.109 5.374 -66.271 1.00 98.12 365 PHE A CA 1
ATOM 2887 C C . PHE A 1 365 ? 48.410 4.652 -66.654 1.00 98.12 365 PHE A C 1
ATOM 2889 O O . PHE A 1 365 ? 48.995 4.948 -67.698 1.00 98.12 365 PHE A O 1
ATOM 2896 N N . ARG A 1 366 ? 48.839 3.654 -65.867 1.00 97.81 366 ARG A N 1
ATOM 2897 C CA . ARG A 1 366 ? 50.016 2.822 -66.189 1.00 97.81 366 ARG A CA 1
ATOM 2898 C C . ARG A 1 366 ? 49.835 2.063 -67.507 1.00 97.81 366 ARG A C 1
ATOM 2900 O O . ARG A 1 366 ? 50.762 2.019 -68.314 1.00 97.81 366 ARG A O 1
ATOM 2907 N N . MET A 1 367 ? 48.640 1.522 -67.757 1.00 97.69 367 MET A N 1
ATOM 2908 C CA . MET A 1 367 ? 48.297 0.860 -69.020 1.00 97.69 367 MET A CA 1
ATOM 2909 C C . MET A 1 367 ? 48.328 1.833 -70.208 1.00 97.69 367 MET A C 1
ATOM 2911 O O . MET A 1 367 ? 48.837 1.502 -71.276 1.00 97.69 367 MET A O 1
ATOM 2915 N N . LEU A 1 368 ? 47.820 3.055 -70.041 1.00 97.75 368 LEU A N 1
ATOM 2916 C CA . LEU A 1 368 ? 47.869 4.071 -71.092 1.00 97.75 368 LEU A CA 1
ATOM 2917 C C . LEU A 1 368 ? 49.317 4.460 -71.426 1.00 97.75 368 LEU A C 1
ATOM 2919 O O . LEU A 1 368 ? 49.673 4.596 -72.597 1.00 97.75 368 LEU A O 1
ATOM 2923 N N . GLN A 1 369 ? 50.175 4.598 -70.411 1.00 97.50 369 GLN A N 1
ATOM 2924 C CA . GLN A 1 369 ? 51.598 4.862 -70.618 1.00 97.50 369 GLN A CA 1
ATOM 2925 C C . GLN A 1 369 ? 52.305 3.722 -71.365 1.00 97.50 369 GLN A C 1
ATOM 2927 O O . GLN A 1 369 ? 53.115 4.001 -72.253 1.00 97.50 369 GLN A O 1
ATOM 2932 N N . SER A 1 370 ? 52.012 2.456 -71.045 1.00 97.38 370 SER A N 1
ATOM 2933 C CA . SER A 1 370 ? 52.605 1.314 -71.755 1.00 97.38 370 SER A CA 1
ATOM 2934 C C . SER A 1 370 ? 52.133 1.241 -73.209 1.00 97.38 370 SER A C 1
ATOM 2936 O O . SER A 1 370 ? 52.967 1.054 -74.095 1.00 97.38 370 SER A O 1
ATOM 2938 N N . LYS A 1 371 ? 50.844 1.503 -73.478 1.00 97.44 371 LYS A N 1
ATOM 2939 C CA . LYS A 1 371 ? 50.305 1.624 -74.845 1.00 97.44 371 LYS A CA 1
ATOM 2940 C C . LYS A 1 371 ? 51.025 2.708 -75.648 1.00 97.44 371 LYS A C 1
ATOM 2942 O O . LYS A 1 371 ? 51.535 2.417 -76.726 1.00 97.44 371 LYS A O 1
ATOM 2947 N N . ARG A 1 372 ? 51.186 3.912 -75.085 1.00 97.31 372 ARG A N 1
ATOM 2948 C CA . ARG A 1 372 ? 51.935 5.009 -75.731 1.00 97.31 372 ARG A CA 1
ATOM 2949 C C . ARG A 1 372 ? 53.393 4.636 -76.025 1.00 97.31 372 ARG A C 1
ATOM 2951 O O . ARG A 1 372 ? 53.923 5.002 -77.070 1.00 97.31 372 ARG A O 1
ATOM 2958 N N . LYS A 1 373 ? 54.070 3.918 -75.118 1.00 97.81 373 LYS A N 1
ATOM 2959 C CA . LYS A 1 373 ? 55.444 3.428 -75.354 1.00 97.81 373 LYS A CA 1
ATOM 2960 C C . LYS A 1 373 ? 55.488 2.388 -76.478 1.00 97.81 373 LYS A C 1
ATOM 2962 O O . LYS A 1 373 ? 56.366 2.469 -77.333 1.00 97.81 373 LYS A O 1
ATOM 2967 N N . LEU A 1 374 ? 54.540 1.451 -76.500 1.00 97.50 374 LEU A N 1
ATOM 2968 C CA . LEU A 1 374 ? 54.435 0.422 -77.535 1.00 97.50 374 LEU A CA 1
ATOM 2969 C C . LEU A 1 374 ? 54.172 1.031 -78.918 1.00 97.50 374 LEU A C 1
ATOM 2971 O O . LEU A 1 374 ? 54.801 0.621 -79.887 1.00 97.50 374 LEU A O 1
ATOM 2975 N N . GLU A 1 375 ? 53.292 2.028 -79.014 1.00 97.44 375 GLU A N 1
ATOM 2976 C CA . GLU A 1 375 ? 53.035 2.765 -80.258 1.00 97.44 375 GLU A CA 1
ATOM 2977 C C . GLU A 1 375 ? 54.300 3.447 -80.786 1.00 97.44 375 GLU A C 1
ATOM 2979 O O . GLU A 1 375 ? 54.635 3.286 -81.959 1.00 97.44 375 GLU A O 1
ATOM 2984 N N . LYS A 1 376 ? 55.067 4.117 -79.915 1.00 97.50 376 LYS A N 1
ATOM 2985 C CA . LYS A 1 376 ? 56.366 4.702 -80.288 1.00 97.50 376 LYS A CA 1
ATOM 2986 C C . LYS A 1 376 ? 57.359 3.648 -80.788 1.00 97.50 376 LYS A C 1
ATOM 2988 O O . LYS A 1 376 ? 58.071 3.898 -81.756 1.00 97.50 376 LYS A O 1
ATOM 2993 N N . LEU A 1 377 ? 57.418 2.471 -80.157 1.00 97.31 377 LEU A N 1
ATOM 2994 C CA . LEU A 1 377 ? 58.276 1.368 -80.611 1.00 97.31 377 LEU A CA 1
ATOM 2995 C C . LEU A 1 377 ? 57.823 0.804 -81.963 1.00 97.31 377 LEU A C 1
ATOM 2997 O O . LEU A 1 377 ? 58.664 0.554 -82.820 1.00 97.31 377 LEU A O 1
ATOM 3001 N N . LYS A 1 378 ? 56.511 0.655 -82.187 1.00 96.75 378 LYS A N 1
ATOM 3002 C CA . LYS A 1 378 ? 55.955 0.241 -83.485 1.00 96.75 378 LYS A CA 1
ATOM 3003 C C . LYS A 1 378 ? 56.303 1.239 -84.589 1.00 96.75 378 LYS A C 1
ATOM 3005 O O . LYS A 1 378 ? 56.726 0.819 -85.659 1.00 96.75 378 LYS A O 1
ATOM 3010 N N . GLN A 1 379 ? 56.179 2.540 -84.319 1.00 96.38 379 GLN A N 1
ATOM 3011 C CA . GLN A 1 379 ? 56.563 3.598 -85.261 1.00 96.38 379 GLN A CA 1
ATOM 3012 C C . GLN A 1 379 ? 58.061 3.551 -85.596 1.00 96.38 379 GLN A C 1
ATOM 3014 O O . GLN A 1 379 ? 58.417 3.604 -86.769 1.00 96.38 379 GLN A O 1
ATOM 3019 N N . LYS A 1 380 ? 58.934 3.390 -84.589 1.00 96.69 380 LYS A N 1
ATOM 3020 C CA . LYS A 1 380 ? 60.384 3.228 -84.803 1.00 96.69 380 LYS A CA 1
ATOM 3021 C C . LYS A 1 380 ? 60.710 1.989 -85.635 1.00 96.69 380 LYS A C 1
ATOM 3023 O O . LYS A 1 380 ? 61.428 2.104 -86.618 1.00 96.69 380 LYS A O 1
ATOM 3028 N N . LYS A 1 381 ? 60.131 0.835 -85.290 1.00 96.75 381 LYS A N 1
ATOM 3029 C CA . LYS A 1 381 ? 60.329 -0.417 -86.031 1.00 96.75 381 LYS A CA 1
ATOM 3030 C C . LYS A 1 381 ? 59.861 -0.298 -87.485 1.00 96.75 381 LYS A C 1
ATOM 3032 O O . LYS A 1 381 ? 60.568 -0.729 -88.383 1.00 96.75 381 LYS A O 1
ATOM 3037 N N . ALA A 1 382 ? 58.709 0.331 -87.727 1.00 95.88 382 ALA A N 1
ATOM 3038 C CA . ALA A 1 382 ? 58.216 0.578 -89.082 1.00 95.88 382 ALA A CA 1
ATOM 3039 C C . ALA A 1 382 ? 59.161 1.490 -89.886 1.00 95.88 382 ALA A C 1
ATOM 3041 O O . ALA A 1 382 ? 59.355 1.276 -91.078 1.00 95.88 382 ALA A O 1
ATOM 3042 N N . LEU A 1 383 ? 59.771 2.492 -89.245 1.00 96.06 383 LEU A N 1
ATOM 3043 C CA . LEU A 1 383 ? 60.762 3.367 -89.873 1.00 96.06 383 LEU A CA 1
ATOM 3044 C C . LEU A 1 383 ? 62.080 2.628 -90.169 1.00 96.06 383 LEU A C 1
ATOM 3046 O O . LEU A 1 383 ? 62.630 2.781 -91.255 1.00 96.06 383 LEU A O 1
ATOM 3050 N N . GLU A 1 384 ? 62.553 1.775 -89.259 1.00 95.38 384 GLU A N 1
ATOM 3051 C CA . GLU A 1 384 ? 63.710 0.897 -89.490 1.00 95.38 384 GLU A CA 1
ATOM 3052 C C . GLU A 1 384 ? 63.464 -0.101 -90.630 1.00 95.38 384 GLU A C 1
ATOM 3054 O O . GLU A 1 384 ? 64.339 -0.304 -91.473 1.00 95.38 384 GLU A O 1
ATOM 3059 N N . GLU A 1 385 ? 62.273 -0.707 -90.693 1.00 95.19 385 GLU A N 1
ATOM 3060 C CA . GLU A 1 385 ? 61.875 -1.590 -91.792 1.00 95.19 385 GLU A CA 1
ATOM 3061 C C . GLU A 1 385 ? 61.841 -0.837 -93.127 1.00 95.19 385 GLU A C 1
ATOM 3063 O O . GLU A 1 385 ? 62.393 -1.348 -94.101 1.00 95.19 385 GLU A O 1
ATOM 3068 N N . LYS A 1 386 ? 61.308 0.396 -93.162 1.00 95.38 386 LYS A N 1
ATOM 3069 C CA . LYS A 1 386 ? 61.356 1.270 -94.350 1.00 95.38 386 LYS A CA 1
ATOM 3070 C C . LYS A 1 386 ? 62.790 1.545 -94.807 1.00 95.38 386 LYS A C 1
ATOM 3072 O O . LYS A 1 386 ? 63.120 1.265 -95.957 1.00 95.38 386 LYS A O 1
ATOM 3077 N N . ILE A 1 387 ? 63.670 1.978 -93.902 1.00 94.50 387 ILE A N 1
ATOM 3078 C CA . ILE A 1 387 ? 65.092 2.208 -94.214 1.00 94.50 387 ILE A CA 1
ATOM 3079 C C . ILE A 1 387 ? 65.750 0.918 -94.723 1.00 94.50 387 ILE A C 1
ATOM 3081 O O . ILE A 1 387 ? 66.545 0.942 -95.659 1.00 94.50 387 ILE A O 1
ATOM 3085 N N . LYS A 1 388 ? 65.431 -0.239 -94.133 1.00 93.31 388 LYS A N 1
ATOM 3086 C CA . LYS A 1 388 ? 65.963 -1.533 -94.578 1.00 93.31 388 LYS A CA 1
ATOM 3087 C C . LYS A 1 388 ? 65.467 -1.902 -95.976 1.00 93.31 388 LYS A C 1
ATOM 3089 O O . LYS A 1 388 ? 66.252 -2.434 -96.760 1.00 93.31 388 LYS A O 1
ATOM 3094 N N . THR A 1 389 ? 64.201 -1.633 -96.299 1.00 94.44 389 THR A N 1
ATOM 3095 C CA . THR A 1 389 ? 63.671 -1.830 -97.656 1.00 94.44 389 THR A CA 1
ATOM 3096 C C . THR A 1 389 ? 64.317 -0.880 -98.658 1.00 94.44 389 THR A C 1
ATOM 3098 O O . THR A 1 389 ? 64.750 -1.344 -99.705 1.00 94.44 389 THR A O 1
ATOM 3101 N N . GLU A 1 390 ? 64.499 0.395 -98.311 1.00 93.00 390 GLU A N 1
ATOM 3102 C CA . GLU A 1 390 ? 65.203 1.378 -99.144 1.00 93.00 390 GLU A CA 1
ATOM 3103 C C . GLU A 1 390 ? 66.659 0.962 -99.389 1.00 93.00 390 GLU A C 1
ATOM 3105 O O . GLU A 1 390 ? 67.113 0.965 -100.527 1.00 93.00 390 GLU A O 1
ATOM 3110 N N . ARG A 1 391 ? 67.376 0.498 -98.354 1.00 91.94 391 ARG A N 1
ATOM 3111 C CA . ARG A 1 391 ? 68.737 -0.053 -98.492 1.00 91.94 391 ARG A CA 1
ATOM 3112 C C . ARG A 1 391 ? 68.786 -1.282 -99.399 1.00 91.94 391 ARG A C 1
ATOM 3114 O O . ARG A 1 391 ? 69.725 -1.410 -100.174 1.00 91.94 391 ARG A O 1
ATOM 3121 N N . ARG A 1 392 ? 67.804 -2.189 -99.308 1.00 90.62 392 ARG A N 1
ATOM 3122 C CA . ARG A 1 392 ? 67.706 -3.362 -100.198 1.00 90.62 392 ARG A CA 1
ATOM 3123 C C . ARG A 1 392 ? 67.460 -2.949 -101.648 1.00 90.62 392 ARG A C 1
ATOM 3125 O O . ARG A 1 392 ? 68.092 -3.512 -102.530 1.00 90.62 392 ARG A O 1
ATOM 3132 N N . ILE A 1 393 ? 66.584 -1.970 -101.878 1.00 90.94 393 ILE A N 1
ATOM 3133 C CA . ILE A 1 393 ? 66.315 -1.413 -103.212 1.00 90.94 393 ILE A CA 1
ATOM 3134 C C . ILE A 1 393 ? 67.578 -0.740 -103.765 1.00 90.94 393 ILE A C 1
ATOM 3136 O O . ILE A 1 393 ? 67.983 -1.040 -104.880 1.00 90.94 393 ILE A O 1
ATOM 3140 N N . ALA A 1 394 ? 68.251 0.099 -102.972 1.00 87.69 394 ALA A N 1
ATOM 3141 C CA . ALA A 1 394 ? 69.493 0.759 -103.372 1.00 87.69 394 ALA A CA 1
ATOM 3142 C C . ALA A 1 394 ? 70.614 -0.245 -103.695 1.00 87.69 394 ALA A C 1
ATOM 3144 O O . ALA A 1 394 ? 71.291 -0.104 -104.707 1.00 87.69 394 ALA A O 1
ATOM 3145 N N . ALA A 1 395 ? 70.784 -1.288 -102.875 1.00 85.81 395 ALA A N 1
ATOM 3146 C CA . ALA A 1 395 ? 71.744 -2.358 -103.148 1.00 85.81 395 ALA A CA 1
ATOM 3147 C C . ALA A 1 395 ? 71.399 -3.141 -104.427 1.00 85.81 395 ALA A C 1
ATOM 3149 O O . ALA A 1 395 ? 72.306 -3.505 -105.167 1.00 85.81 395 ALA A O 1
ATOM 3150 N N . ALA A 1 396 ? 70.111 -3.374 -104.707 1.00 83.25 396 ALA A N 1
ATOM 3151 C CA . ALA A 1 396 ? 69.672 -4.015 -105.946 1.00 83.25 396 ALA A CA 1
ATOM 3152 C C . ALA A 1 396 ? 69.968 -3.155 -107.189 1.00 83.25 396 ALA A C 1
ATOM 3154 O O . ALA A 1 396 ? 70.377 -3.709 -108.201 1.00 83.25 396 ALA A O 1
ATOM 3155 N N . ILE A 1 397 ? 69.825 -1.824 -107.094 1.00 84.94 397 ILE A N 1
ATOM 3156 C CA . ILE A 1 397 ? 70.166 -0.883 -108.178 1.00 84.94 397 ILE A CA 1
ATOM 3157 C C . ILE A 1 397 ? 71.671 -0.887 -108.479 1.00 84.94 397 ILE A C 1
ATOM 3159 O O . ILE A 1 397 ? 72.041 -0.810 -109.636 1.00 84.94 397 ILE A O 1
ATOM 3163 N N . ILE A 1 398 ? 72.542 -0.991 -107.467 1.00 81.81 398 ILE A N 1
ATOM 3164 C CA . ILE A 1 398 ? 74.010 -0.999 -107.661 1.00 81.81 398 ILE A CA 1
ATOM 3165 C C . ILE A 1 398 ? 74.508 -2.280 -108.360 1.00 81.81 398 ILE A C 1
ATOM 3167 O O . ILE A 1 398 ? 75.579 -2.274 -108.959 1.00 81.81 398 ILE A O 1
ATOM 3171 N N . ILE A 1 399 ? 73.774 -3.391 -108.238 1.00 75.25 399 ILE A N 1
ATOM 3172 C CA . ILE A 1 399 ? 74.136 -4.687 -108.841 1.00 75.25 399 ILE A CA 1
ATOM 3173 C C . ILE A 1 399 ? 73.707 -4.774 -110.320 1.00 75.25 399 ILE A C 1
ATOM 3175 O O . ILE A 1 399 ? 74.256 -5.597 -111.053 1.00 75.25 399 ILE A O 1
ATOM 3179 N N . GLN A 1 400 ? 72.734 -3.960 -110.745 1.00 62.19 400 GLN A N 1
ATOM 3180 C CA . GLN A 1 400 ? 72.320 -3.810 -112.147 1.00 62.19 400 GLN A CA 1
ATOM 3181 C C . GLN A 1 400 ? 73.259 -2.865 -112.891 1.00 62.19 400 GLN A C 1
ATOM 3183 O O . GLN A 1 400 ? 73.507 -3.148 -114.085 1.00 62.19 400 GLN A O 1
#

Foldseek 3Di:
DVVLLVLLQVVQVVLQVVVDPPDPLHHDDPPDDLLSSLQSVLCSQCVVVVHHGDDLVSCLQVPSLQSLCVVQVVPDDRLVPADDPGSLQSSLRCCCPPVVDDPPCSVPSSVSSSSSNSSSSVSNVVVVVVVVVVVVVVVVVVVVVVVVVVVVVVVVVVVVVVVVVPDDDDDDDDDDDDDDDDDDDDDDDDDDDDDDDDDDDDDDDDDDDDDDDDPDPVVVVVVVVVVVVVVVVVVVVVVVVVVVVVVVVVVVVVVVVVVVVVVVVVVVVVVVVVVVVVVVVVVVVVVVVCVVVVVVVVVVVVVVVVVVVVVVVVVVVVVVVVVVVVVVVVVVVVVVVVVVVVVVVVVVVVVVVVVVVVVVVVVVVVVVVVVVVVVVVVVVVVVVVVVVVVVVVVVVVVVD

Radius of gyration: 65.45 Å; chains: 1; bounding box: 149×74×239 Å